Protein AF-0000000079727525 (afdb_homodimer)

pLDDT: mean 95.08, std 6.75, range [55.5, 98.94]

Foldseek 3Di:
DKKAWLAFAADAFFDDDPVLLVVLVVVLVVVDDPQCVVDPVSVVVSVVVDDCLSNHFQGGAFGKMWDAAPVGATEIEFFAQSLLVVLVVCCVVCLVVLCAEFEYEYFAQDRRRHVRVVNNVSQQHANYEYEYEYQDPPVVVSNQVCCDCVRHPQGPPSRRYHYHYDHDHAQDWDDRDPFKIKGWDWAQFVVTTIKMWIDGPRAIEIEEAQHDDDPVVVVCVVVVLQVLAPHQEYEAFAADDPVVCVVCPRNRTYHLLVQLVSCVSRLYAEYEYGNYYSVDTRVNLVVSQVVSVVSCCVVPVVRNYHYHYRGHGDMDDD/DKKAWLAFAADAFFDDDPVLLVVLVVVLVVVDDPQCVVDPVSVVVSVVVDDCLSNHFQGGAFGKMWDADPVGATEIEFFAQSLLVVLVVCCVVCLVVLCAEFEYEYFAQPRRRHVRVVNNVSQQHANYEYEYEYQDPPVVVSNQVCCDCVRHPAGPPSRRYHYHYDHDHAQDWDDRDPFKIKGWDWAFFVVTTIKMWIDGPRAIEIEEAQHDDDPVVVVCLVVVLQVQAPHQEYEAFAADDPVVCVVCPRNRTYHLLVQLVSCVSRVYAEYEYGNYYSVDRRVNLVVSQVVSVVSCCVVPVVRNYHYHYRGHGDMDDD

Secondary structure (DSSP, 8-state):
-EEEEEE-B-SS--PPPHHHHHHHHHHHHHH--GGGGSSHHHHHHHHHTS-HHHH--S---BSEEEEE-TT--EEEE--STHHHHHHHHHGGGTGGGT--EEEEEES---GGGTTTGGG-GGGGSTT-EEEEEESSTTHHHHHHGGG-TTT-SS-GGG--SEEEEEE--TT--EESSSS-EEEEEEE--TT-EEEEEEEETTEEEEEE-S----GGGGGGHHHHHHHHTT-SEEEEE--B-HHHHTT-TTSS--BHHHHHHHHHHTT-SEEEEESB-TT--HHHHHHHHHHHHHHHHHH-TT---EEEE--TT-EEE-/-EEEEEE-B-SS--PPPHHHHHHHHHHHHHH--GGGGSSHHHHHHHHHTS-HHHH--S---BSEEEEE-TT--EEEE--STHHHHHHHHHGGGTGGGT--EEEEEES---GGGTTTGGG-GGGGSTT-EEEEEESSTTHHHHHHGGG-TTT-SS-GGG--SEEEEEE--TT--EESSSS-EEEEEEE--TT-EEEEEEEETTEEEEEE-S----GGGGGGHHHHHHHHTT-SEEEEE--B-HHHHTT-TTSS--BHHHHHHHHHHTT-SEEEEESB-TT--HHHHHHHHHHHHHHHHHH-TT---EEEE--TT-EEE-

Radius of gyration: 25.06 Å; Cα contacts (8 Å, |Δi|>4): 1532; chains: 2; bounding box: 59×76×58 Å

Structure (mmCIF, N/CA/C/O backbone):
data_AF-0000000079727525-model_v1
#
loop_
_entity.id
_entity.type
_entity.pdbx_description
1 polymer 'MBL fold metallo-hydrolase'
#
loop_
_atom_site.group_PDB
_atom_site.id
_atom_site.type_symbol
_atom_site.label_atom_id
_atom_site.label_alt_id
_atom_site.label_comp_id
_atom_site.label_asym_id
_atom_site.label_entity_id
_atom_site.label_seq_id
_atom_site.pdbx_PDB_ins_code
_atom_site.Cartn_x
_atom_site.Cartn_y
_atom_site.Cartn_z
_atom_site.occupancy
_atom_site.B_iso_or_equiv
_atom_site.auth_seq_id
_atom_site.auth_comp_id
_atom_site.auth_asym_id
_atom_site.auth_atom_id
_atom_site.pdbx_PDB_model_num
ATOM 1 N N . MET A 1 1 ? 1.015 -19.078 -22.906 1 97.06 1 MET A N 1
ATOM 2 C CA . MET A 1 1 ? 0.544 -18.172 -21.859 1 97.06 1 MET A CA 1
ATOM 3 C C . MET A 1 1 ? 1.706 -17.406 -21.234 1 97.06 1 MET A C 1
ATOM 5 O O . MET A 1 1 ? 2.855 -17.844 -21.312 1 97.06 1 MET A O 1
ATOM 9 N N . ARG A 1 2 ? 1.476 -16.219 -20.797 1 98.44 2 ARG A N 1
ATOM 10 C CA . ARG A 1 2 ? 2.457 -15.469 -20.016 1 98.44 2 ARG A CA 1
ATOM 11 C C . ARG A 1 2 ? 1.835 -14.906 -18.734 1 98.44 2 ARG A C 1
ATOM 13 O O . ARG A 1 2 ? 0.635 -14.625 -18.703 1 98.44 2 ARG A O 1
ATOM 20 N N . ILE A 1 3 ? 2.639 -14.844 -17.734 1 98.88 3 ILE A N 1
ATOM 21 C CA . ILE A 1 3 ? 2.189 -14.305 -16.453 1 98.88 3 ILE A CA 1
ATOM 22 C C . ILE A 1 3 ? 3.014 -13.062 -16.109 1 98.88 3 ILE A C 1
ATOM 24 O O . ILE A 1 3 ? 4.227 -13.039 -16.328 1 98.88 3 ILE A O 1
ATOM 28 N N . LYS A 1 4 ? 2.357 -12.023 -15.664 1 98.88 4 LYS A N 1
ATOM 29 C CA . LYS A 1 4 ? 2.996 -10.797 -15.195 1 98.88 4 LYS A CA 1
ATOM 30 C C . LYS A 1 4 ? 2.531 -10.43 -13.789 1 98.88 4 LYS A C 1
ATOM 32 O O . LYS A 1 4 ? 1.347 -10.555 -13.477 1 98.88 4 LYS A O 1
ATOM 37 N N . PHE A 1 5 ? 3.465 -9.977 -12.977 1 98.94 5 PHE A N 1
ATOM 38 C CA . PHE A 1 5 ? 3.174 -9.711 -11.57 1 98.94 5 PHE A CA 1
ATOM 39 C C . PHE A 1 5 ? 3.025 -8.219 -11.32 1 98.94 5 PHE A C 1
ATOM 41 O O . PHE A 1 5 ? 3.924 -7.438 -11.641 1 98.94 5 PHE A O 1
ATOM 48 N N . TRP A 1 6 ? 1.909 -7.82 -10.688 1 98.88 6 TRP A N 1
ATOM 49 C CA . TRP A 1 6 ? 1.648 -6.41 -10.422 1 98.88 6 TRP A CA 1
ATOM 50 C C . TRP A 1 6 ? 1.671 -6.129 -8.922 1 98.88 6 TRP A C 1
ATOM 52 O O . TRP A 1 6 ? 1.785 -4.973 -8.5 1 98.88 6 TRP A O 1
ATOM 62 N N . GLY A 1 7 ? 1.513 -7.074 -8.109 1 98.81 7 GLY A N 1
ATOM 63 C CA . GLY A 1 7 ? 1.633 -7.055 -6.66 1 98.81 7 GLY A CA 1
ATOM 64 C C . GLY A 1 7 ? 2.133 -8.367 -6.09 1 98.81 7 GLY A C 1
ATOM 65 O O . GLY A 1 7 ? 1.627 -9.438 -6.438 1 98.81 7 GLY A O 1
ATOM 66 N N . VAL A 1 8 ? 3.107 -8.281 -5.172 1 98.81 8 VAL A N 1
ATOM 67 C CA . VAL A 1 8 ? 3.77 -9.523 -4.781 1 98.81 8 VAL A CA 1
ATOM 68 C C . VAL A 1 8 ? 3.842 -9.617 -3.26 1 98.81 8 VAL A C 1
ATOM 70 O O . VAL A 1 8 ? 4.383 -10.578 -2.713 1 98.81 8 VAL A O 1
ATOM 73 N N . ARG A 1 9 ? 3.309 -8.602 -2.555 1 98.56 9 ARG A N 1
ATOM 74 C CA . ARG A 1 9 ? 3.295 -8.609 -1.095 1 98.56 9 ARG A CA 1
ATOM 75 C C . ARG A 1 9 ? 2.041 -9.297 -0.563 1 98.56 9 ARG A C 1
ATOM 77 O O . ARG A 1 9 ? 0.999 -9.289 -1.222 1 98.56 9 ARG A O 1
ATOM 84 N N . GLY A 1 10 ? 2.225 -9.883 0.59 1 97.19 10 GLY A N 1
ATOM 85 C CA . GLY A 1 10 ? 1.084 -10.438 1.3 1 97.19 10 GLY A CA 1
ATOM 86 C C . GLY A 1 10 ? 0.595 -9.555 2.434 1 97.19 10 GLY A C 1
ATOM 87 O O . GLY A 1 10 ? 1.306 -8.648 2.869 1 97.19 10 GLY A O 1
ATOM 88 N N . SER A 1 11 ? -0.578 -9.719 2.803 1 95.62 11 SER A N 1
ATOM 89 C CA . SER A 1 11 ? -1.202 -9.195 4.016 1 95.62 11 SER A CA 1
ATOM 90 C C . SER A 1 11 ? -1.536 -7.719 3.867 1 95.62 11 SER A C 1
ATOM 92 O O . SER A 1 11 ? -2.709 -7.336 3.881 1 95.62 11 SER A O 1
ATOM 94 N N . ILE A 1 12 ? -0.547 -6.867 3.645 1 97.81 12 ILE A N 1
ATOM 95 C CA . ILE A 1 12 ? -0.744 -5.426 3.545 1 97.81 12 ILE A CA 1
ATOM 96 C C . ILE A 1 12 ? 0.323 -4.82 2.637 1 97.81 12 ILE A C 1
ATOM 98 O O . ILE A 1 12 ? 1.431 -5.352 2.529 1 97.81 12 ILE A O 1
ATOM 102 N N . SER A 1 13 ? -0.067 -3.764 1.919 1 98.25 13 SER A N 1
ATOM 103 C CA . SER A 1 13 ? 0.902 -3.043 1.1 1 98.25 13 SER A CA 1
ATOM 104 C C . SER A 1 13 ? 2.105 -2.602 1.926 1 98.25 13 SER A C 1
ATOM 106 O O . SER A 1 13 ? 1.954 -2.178 3.074 1 98.25 13 SER A O 1
ATOM 108 N N . SER A 1 14 ? 3.303 -2.703 1.316 1 97.5 14 SER A N 1
ATOM 109 C CA . SER A 1 14 ? 4.547 -2.443 2.031 1 97.5 14 SER A CA 1
ATOM 110 C C . SER A 1 14 ? 5.504 -1.605 1.188 1 97.5 14 SER A C 1
ATOM 112 O O . SER A 1 14 ? 6.52 -2.109 0.706 1 97.5 14 SER A O 1
ATOM 114 N N . PRO A 1 15 ? 5.211 -0.324 1.118 1 97.81 15 PRO A N 1
ATOM 115 C CA . PRO A 1 15 ? 6.062 0.549 0.308 1 97.81 15 PRO A CA 1
ATOM 116 C C . PRO A 1 15 ? 7.477 0.679 0.871 1 97.81 15 PRO A C 1
ATOM 118 O O . PRO A 1 15 ? 7.66 0.682 2.09 1 97.81 15 PRO A O 1
ATOM 121 N N . VAL A 1 16 ? 8.438 0.825 -0.032 1 96.81 16 VAL A N 1
ATOM 122 C CA . VAL A 1 16 ? 9.812 1.097 0.38 1 96.81 16 VAL A CA 1
ATOM 123 C C . VAL A 1 16 ? 9.898 2.492 0.993 1 96.81 16 VAL A C 1
ATOM 125 O O . VAL A 1 16 ? 9.297 3.441 0.481 1 96.81 16 VAL A O 1
ATOM 128 N N . LYS A 1 17 ? 10.641 2.633 2.066 1 96.25 17 LYS A N 1
ATOM 129 C CA . LYS A 1 17 ? 10.805 3.908 2.758 1 96.25 17 LYS A CA 1
ATOM 130 C C . LYS A 1 17 ? 11.828 4.793 2.051 1 96.25 17 LYS A C 1
ATOM 132 O O . LYS A 1 17 ? 12.805 4.297 1.492 1 96.25 17 LYS A O 1
ATOM 137 N N . GLY A 1 18 ? 11.57 6.102 2.207 1 96.56 18 GLY A N 1
ATOM 138 C CA . GLY A 1 18 ? 12.484 7.051 1.593 1 96.56 18 GLY A CA 1
ATOM 139 C C . GLY A 1 18 ? 13.914 6.91 2.084 1 96.56 18 GLY A C 1
ATOM 140 O O . GLY A 1 18 ? 14.852 6.984 1.295 1 96.56 18 GLY A O 1
ATOM 141 N N . ASP A 1 19 ? 14.102 6.621 3.314 1 95.19 19 ASP A N 1
ATOM 142 C CA . ASP A 1 19 ? 15.438 6.5 3.893 1 95.19 19 ASP A CA 1
ATOM 143 C C . ASP A 1 19 ? 16.172 5.277 3.34 1 95.19 19 ASP A C 1
ATOM 145 O O . ASP A 1 19 ? 17.391 5.289 3.201 1 95.19 19 ASP A O 1
ATOM 149 N N . LEU A 1 20 ? 15.43 4.258 3.027 1 95.5 20 LEU A N 1
ATOM 150 C CA . LEU A 1 20 ? 16.062 3.066 2.459 1 95.5 20 LEU A CA 1
ATOM 151 C C . LEU A 1 20 ? 16.5 3.316 1.02 1 95.5 20 LEU A C 1
ATOM 153 O O . LEU A 1 20 ? 17.531 2.824 0.589 1 95.5 20 LEU A O 1
ATOM 157 N N . ILE A 1 21 ? 15.68 4.047 0.276 1 96.75 21 ILE A N 1
ATOM 158 C CA . ILE A 1 21 ? 16.078 4.41 -1.082 1 96.75 21 ILE A CA 1
ATOM 159 C C . ILE A 1 21 ? 17.344 5.242 -1.047 1 96.75 21 ILE A C 1
ATOM 161 O O . ILE A 1 21 ? 18.281 4.988 -1.813 1 96.75 21 ILE A O 1
ATOM 165 N N . ARG A 1 22 ? 17.406 6.215 -0.138 1 96.75 22 ARG A N 1
ATOM 166 C CA . ARG A 1 22 ? 18.609 7.043 -0.002 1 96.75 22 ARG A CA 1
ATOM 167 C C . ARG A 1 22 ? 19.812 6.199 0.363 1 96.75 22 ARG A C 1
ATOM 169 O O . ARG A 1 22 ? 20.906 6.402 -0.176 1 96.75 22 ARG A O 1
ATOM 176 N N . ALA A 1 23 ? 19.609 5.285 1.25 1 96.31 23 ALA A N 1
ATOM 177 C CA . ALA A 1 23 ? 20.688 4.406 1.669 1 96.31 23 ALA A CA 1
ATOM 178 C C . ALA A 1 23 ? 21.219 3.582 0.497 1 96.31 23 ALA A C 1
ATOM 180 O O . ALA A 1 23 ? 22.422 3.367 0.369 1 96.31 23 ALA A O 1
ATOM 181 N N . LYS A 1 24 ? 20.328 3.09 -0.353 1 96.56 24 LYS A N 1
ATOM 182 C CA . LYS A 1 24 ? 20.719 2.365 -1.558 1 96.56 24 LYS A CA 1
ATOM 183 C C . LYS A 1 24 ? 21.609 3.225 -2.445 1 96.56 24 LYS A C 1
ATOM 185 O O . LYS A 1 24 ? 22.641 2.754 -2.941 1 96.56 24 LYS A O 1
ATOM 190 N N . ILE A 1 25 ? 21.234 4.449 -2.607 1 97.06 25 ILE A N 1
ATOM 191 C CA . ILE A 1 25 ? 21.938 5.359 -3.498 1 97.06 25 ILE A CA 1
ATOM 192 C C . ILE A 1 25 ? 23.312 5.676 -2.922 1 97.06 25 ILE A C 1
ATOM 194 O O . ILE A 1 25 ? 24.312 5.645 -3.641 1 97.06 25 ILE A O 1
ATOM 198 N N . LEU A 1 26 ? 23.359 5.906 -1.616 1 97 26 LEU A N 1
ATOM 199 C CA . LEU A 1 26 ? 24.641 6.176 -0.961 1 97 26 LEU A CA 1
ATOM 200 C C . LEU A 1 26 ? 25.594 4.996 -1.124 1 97 26 LEU A C 1
ATOM 202 O O . LEU A 1 26 ? 26.766 5.188 -1.429 1 97 26 LEU A O 1
ATOM 206 N N . LYS A 1 27 ? 25.047 3.838 -0.972 1 96.06 27 LYS A N 1
ATOM 207 C CA . LYS A 1 27 ? 25.859 2.631 -1.113 1 96.06 27 LYS A CA 1
ATOM 208 C C . LYS A 1 27 ? 26.375 2.486 -2.539 1 96.06 27 LYS A C 1
ATOM 210 O O . LYS A 1 27 ? 27.562 2.197 -2.746 1 96.06 27 LYS A O 1
ATOM 215 N N . ILE A 1 28 ? 25.578 2.717 -3.49 1 97.19 28 ILE A N 1
ATOM 216 C CA . ILE A 1 28 ? 25.938 2.559 -4.895 1 97.19 28 ILE A CA 1
ATOM 217 C C . ILE A 1 28 ? 27 3.588 -5.273 1 97.19 28 ILE A C 1
ATOM 219 O O . ILE A 1 28 ? 27.984 3.258 -5.941 1 97.19 28 ILE A O 1
ATOM 223 N N . LEU A 1 29 ? 26.797 4.812 -4.82 1 96.06 29 LEU A N 1
ATOM 224 C CA . LEU A 1 29 ? 27.75 5.867 -5.117 1 96.06 29 LEU A CA 1
ATOM 225 C C . LEU A 1 29 ? 29.109 5.574 -4.473 1 96.06 29 LEU A C 1
ATOM 227 O O . LEU A 1 29 ? 30.156 5.918 -5.023 1 96.06 29 LEU A O 1
ATOM 231 N N . SER A 1 30 ? 29.078 4.934 -3.355 1 95.31 30 SER A N 1
ATOM 232 C CA . SER A 1 30 ? 30.328 4.609 -2.658 1 95.31 30 SER A CA 1
ATOM 233 C C . SER A 1 30 ? 31.062 3.463 -3.346 1 95.31 30 SER A C 1
ATOM 235 O O . SER A 1 30 ? 32.281 3.336 -3.215 1 95.31 30 SER A O 1
ATOM 237 N N . LEU A 1 31 ? 30.297 2.633 -4.082 1 94.94 31 LEU A N 1
ATOM 238 C CA . LEU A 1 31 ? 30.875 1.467 -4.742 1 94.94 31 LEU A CA 1
ATOM 239 C C . LEU A 1 31 ? 31.359 1.819 -6.148 1 94.94 31 LEU A C 1
ATOM 241 O O . LEU A 1 31 ? 32.188 1.106 -6.727 1 94.94 31 LEU A O 1
ATOM 245 N N . ALA A 1 32 ? 30.891 2.92 -6.68 1 94.62 32 ALA A N 1
ATOM 246 C CA . ALA A 1 32 ? 31.141 3.266 -8.078 1 94.62 32 ALA A CA 1
ATOM 247 C C . ALA A 1 32 ? 32.562 3.799 -8.266 1 94.62 32 ALA A C 1
ATOM 249 O O . ALA A 1 32 ? 33.062 4.566 -7.441 1 94.62 32 ALA A O 1
ATOM 250 N N . SER A 1 33 ? 33.281 3.352 -9.328 1 92.56 33 SER A N 1
ATOM 251 C CA . SER A 1 33 ? 34.562 3.904 -9.773 1 92.56 33 SER A CA 1
ATOM 252 C C . SER A 1 33 ? 34.375 4.848 -10.961 1 92.56 33 SER A C 1
ATOM 254 O O . SER A 1 33 ? 33.312 4.824 -11.609 1 92.56 33 SER A O 1
ATOM 256 N N . PRO A 1 34 ? 35.344 5.66 -11.172 1 90.69 34 PRO A N 1
ATOM 257 C CA . PRO A 1 34 ? 35.219 6.555 -12.328 1 90.69 34 PRO A CA 1
ATOM 258 C C . PRO A 1 34 ? 34.969 5.801 -13.633 1 90.69 34 PRO A C 1
ATOM 260 O O . PRO A 1 34 ? 34.281 6.293 -14.508 1 90.69 34 PRO A O 1
ATOM 263 N N . SER A 1 35 ? 35.531 4.641 -13.758 1 92.81 35 SER A N 1
ATOM 264 C CA . SER A 1 35 ? 35.375 3.838 -14.969 1 92.81 35 SER A CA 1
ATOM 265 C C . SER A 1 35 ? 33.906 3.391 -15.117 1 92.81 35 SER A C 1
ATOM 267 O O . SER A 1 35 ? 33.406 3.242 -16.234 1 92.81 35 SER A O 1
ATOM 269 N N . ASP A 1 36 ? 33.188 3.213 -14.023 1 94.06 36 ASP A N 1
ATOM 270 C CA . ASP A 1 36 ? 31.781 2.783 -14.031 1 94.06 36 ASP A CA 1
ATOM 271 C C . ASP A 1 36 ? 30.875 3.9 -14.523 1 94.06 36 ASP A C 1
ATOM 273 O O . ASP A 1 36 ? 29.734 3.646 -14.922 1 94.06 36 ASP A O 1
ATOM 277 N N . LEU A 1 37 ? 31.375 5.121 -14.5 1 92.81 37 LEU A N 1
ATOM 278 C CA . LEU A 1 37 ? 30.547 6.285 -14.773 1 92.81 37 LEU A CA 1
ATOM 279 C C . LEU A 1 37 ? 30.891 6.891 -16.125 1 92.81 37 LEU A C 1
ATOM 281 O O . LEU A 1 37 ? 30.406 7.977 -16.469 1 92.81 37 LEU A O 1
ATOM 285 N N . GLN A 1 38 ? 31.703 6.242 -16.875 1 91.5 38 GLN A N 1
ATOM 286 C CA . GLN A 1 38 ? 32.312 6.809 -18.062 1 91.5 38 GLN A CA 1
ATOM 287 C C . GLN A 1 38 ? 31.297 6.961 -19.188 1 91.5 38 GLN A C 1
ATOM 289 O O . GLN A 1 38 ? 31.469 7.781 -20.094 1 91.5 38 GLN A O 1
ATOM 294 N N . SER A 1 39 ? 30.25 6.148 -19.281 1 93.88 39 SER A N 1
ATOM 295 C CA . SER A 1 39 ? 29.188 6.172 -20.297 1 93.88 39 SER A CA 1
ATOM 296 C C . SER A 1 39 ? 27.891 5.594 -19.75 1 93.88 39 SER A C 1
ATOM 298 O O . SER A 1 39 ? 27.891 4.906 -18.719 1 93.88 39 SER A O 1
ATOM 300 N N . PRO A 1 40 ? 26.812 5.914 -20.375 1 94.62 40 PRO A N 1
ATOM 301 C CA . PRO A 1 40 ? 25.547 5.312 -19.953 1 94.62 40 PRO A CA 1
ATOM 302 C C . PRO A 1 40 ? 25.609 3.785 -19.906 1 94.62 40 PRO A C 1
ATOM 304 O O . PRO A 1 40 ? 25.047 3.164 -19 1 94.62 40 PRO A O 1
ATOM 307 N N . GLU A 1 41 ? 26.25 3.268 -20.844 1 96.44 41 GLU A N 1
ATOM 308 C CA . GLU A 1 41 ? 26.375 1.814 -20.891 1 96.44 41 GLU A CA 1
ATOM 309 C C . GLU A 1 41 ? 27.203 1.294 -19.719 1 96.44 41 GLU A C 1
ATOM 311 O O . GLU A 1 41 ? 26.859 0.263 -19.125 1 96.44 41 GLU A O 1
ATOM 316 N N . ALA A 1 42 ? 28.25 1.945 -19.438 1 95.75 42 ALA A N 1
ATOM 317 C CA . ALA A 1 42 ? 29.094 1.562 -18.312 1 95.75 42 ALA A CA 1
ATOM 318 C C . ALA A 1 42 ? 28.312 1.626 -17 1 95.75 42 ALA A C 1
ATOM 320 O O . ALA A 1 42 ? 28.484 0.771 -16.125 1 95.75 42 ALA A O 1
ATOM 321 N N . ILE A 1 43 ? 27.531 2.627 -16.891 1 96.38 43 ILE A N 1
ATOM 322 C CA . ILE A 1 43 ? 26.719 2.799 -15.695 1 96.38 43 ILE A CA 1
ATOM 323 C C . ILE A 1 43 ? 25.734 1.638 -15.562 1 96.38 43 ILE A C 1
ATOM 325 O O . ILE A 1 43 ? 25.594 1.053 -14.492 1 96.38 43 ILE A O 1
ATOM 329 N N . GLU A 1 44 ? 25.062 1.35 -16.578 1 96.62 44 GLU A N 1
ATOM 330 C CA . GLU A 1 44 ? 24.094 0.249 -16.578 1 96.62 44 GLU A CA 1
ATOM 331 C C . GLU A 1 44 ? 24.781 -1.076 -16.25 1 96.62 44 GLU A C 1
ATOM 333 O O . GLU A 1 44 ? 24.234 -1.879 -15.484 1 96.62 44 GLU A O 1
ATOM 338 N N . ASP A 1 45 ? 25.969 -1.267 -16.859 1 96.56 45 ASP A N 1
ATOM 339 C CA . ASP A 1 45 ? 26.719 -2.484 -16.594 1 96.56 45 ASP A CA 1
ATOM 340 C C . ASP A 1 45 ? 27.109 -2.584 -15.117 1 96.56 45 ASP A C 1
ATOM 342 O O . ASP A 1 45 ? 27.031 -3.66 -14.523 1 96.56 45 ASP A O 1
ATOM 346 N N . PHE A 1 46 ? 27.562 -1.502 -14.594 1 96.25 46 PHE A N 1
ATOM 347 C CA . PHE A 1 46 ? 27.922 -1.439 -13.18 1 96.25 46 PHE A CA 1
ATOM 348 C C . PHE A 1 46 ? 26.719 -1.773 -12.297 1 96.25 46 PHE 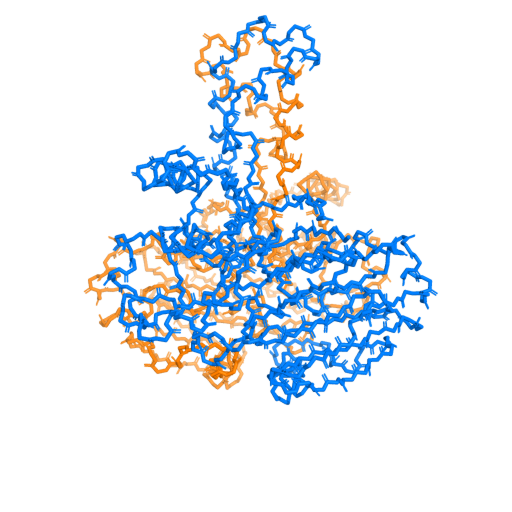A C 1
ATOM 350 O O . PHE A 1 46 ? 26.812 -2.635 -11.422 1 96.25 46 PHE A O 1
ATOM 357 N N . LEU A 1 47 ? 25.5 -1.205 -12.547 1 96.06 47 LEU A N 1
ATOM 358 C CA . LEU A 1 47 ? 24.297 -1.444 -11.742 1 96.06 47 LEU A CA 1
ATOM 359 C C . LEU A 1 47 ? 23.844 -2.896 -11.859 1 96.06 47 LEU A C 1
ATOM 361 O O . LEU A 1 47 ? 23.438 -3.506 -10.867 1 96.06 47 LEU A O 1
ATOM 365 N N . ASP A 1 48 ? 23.953 -3.408 -13.055 1 94.88 48 ASP A N 1
ATOM 366 C CA . ASP A 1 48 ? 23.5 -4.77 -13.312 1 94.88 48 ASP A CA 1
ATOM 367 C C . ASP A 1 48 ? 24.391 -5.793 -12.617 1 94.88 48 ASP A C 1
ATOM 369 O O . ASP A 1 48 ? 24.016 -6.957 -12.477 1 94.88 48 ASP A O 1
ATOM 373 N N . SER A 1 49 ? 25.609 -5.379 -12.289 1 95.25 49 SER A N 1
ATOM 374 C CA . SER A 1 49 ? 26.531 -6.277 -11.594 1 95.25 49 SER A CA 1
ATOM 375 C C . SER A 1 49 ? 26.172 -6.402 -10.117 1 95.25 49 SER A C 1
ATOM 377 O O . SER A 1 49 ? 26.641 -7.305 -9.43 1 95.25 49 SER A O 1
ATOM 379 N N . LEU A 1 50 ? 25.312 -5.547 -9.633 1 94.94 50 LEU A N 1
ATOM 380 C CA . LEU A 1 50 ? 24.891 -5.555 -8.234 1 94.94 50 LEU A CA 1
ATOM 381 C C . LEU A 1 50 ? 23.594 -6.336 -8.055 1 94.94 50 LEU A C 1
ATOM 383 O O . LEU A 1 50 ? 22.875 -6.578 -9.031 1 94.94 50 LEU A O 1
ATOM 387 N N . ALA A 1 51 ? 23.297 -6.73 -6.77 1 93.56 51 ALA A N 1
ATOM 388 C CA . ALA A 1 51 ? 22.031 -7.406 -6.438 1 93.56 51 ALA A CA 1
ATOM 389 C C . ALA A 1 51 ? 20.844 -6.477 -6.625 1 93.56 51 ALA A C 1
ATOM 391 O O . ALA A 1 51 ? 20.969 -5.258 -6.473 1 93.56 51 ALA A O 1
ATOM 392 N N . LEU A 1 52 ? 19.688 -7.066 -6.965 1 92.12 52 LEU A N 1
ATOM 393 C CA . LEU A 1 52 ? 18.453 -6.324 -7.199 1 92.12 52 LEU A CA 1
ATOM 394 C C . LEU A 1 52 ? 18.141 -5.406 -6.023 1 92.12 52 LEU A C 1
ATOM 396 O O . LEU A 1 52 ? 17.688 -4.277 -6.215 1 92.12 52 LEU A O 1
ATOM 400 N N . SER A 1 53 ? 18.406 -5.887 -4.777 1 94 53 SER A N 1
ATOM 401 C CA . SER A 1 53 ? 18.062 -5.148 -3.562 1 94 53 SER A CA 1
ATOM 402 C C . SER A 1 53 ? 18.812 -3.822 -3.5 1 94 53 SER A C 1
ATOM 404 O O . SER A 1 53 ? 18.438 -2.928 -2.738 1 94 53 SER A O 1
ATOM 406 N N . ASN A 1 54 ? 19.859 -3.682 -4.32 1 94.12 54 ASN A N 1
ATOM 407 C CA . ASN A 1 54 ? 20.641 -2.447 -4.305 1 94.12 54 ASN A CA 1
ATOM 408 C C . ASN A 1 54 ? 20.031 -1.391 -5.227 1 94.12 54 ASN A C 1
ATOM 410 O O . ASN A 1 54 ? 20.031 -0.204 -4.895 1 94.12 54 ASN A O 1
ATOM 414 N N . TRP A 1 55 ? 19.5 -1.871 -6.355 1 95.06 55 TRP A N 1
ATOM 415 C CA . TRP A 1 55 ? 19.203 -0.845 -7.348 1 95.06 55 TRP A CA 1
ATOM 416 C C . TRP A 1 55 ? 17.703 -0.84 -7.68 1 95.06 55 TRP A C 1
ATOM 418 O O . TRP A 1 55 ? 17.266 -0.125 -8.586 1 95.06 55 TRP A O 1
ATOM 428 N N . SER A 1 56 ? 16.922 -1.666 -7.02 1 96.62 56 SER A N 1
ATOM 429 C CA . SER A 1 56 ? 15.484 -1.771 -7.258 1 96.62 56 SER A CA 1
ATOM 430 C C . SER A 1 56 ? 14.742 -2.205 -5.996 1 96.62 56 SER A C 1
ATOM 432 O O . SER A 1 56 ? 15.242 -2.02 -4.883 1 96.62 56 SER A O 1
ATOM 434 N N . THR A 1 57 ? 13.547 -2.518 -6.066 1 97.81 57 THR A N 1
ATOM 435 C CA . THR A 1 57 ? 12.734 -3.141 -5.027 1 97.81 57 THR A CA 1
ATOM 436 C C . THR A 1 57 ? 11.898 -4.281 -5.605 1 97.81 57 THR A C 1
ATOM 438 O O . THR A 1 57 ? 11.562 -4.27 -6.789 1 97.81 57 THR A O 1
ATOM 441 N N . TYR A 1 58 ? 11.633 -5.281 -4.785 1 98.19 58 TYR A N 1
ATOM 442 C CA . TYR A 1 58 ? 10.797 -6.395 -5.223 1 98.19 58 TYR A CA 1
ATOM 443 C C . TYR A 1 58 ? 9.352 -5.957 -5.395 1 98.19 58 TYR A C 1
ATOM 445 O O . TYR A 1 58 ? 8.586 -6.582 -6.137 1 98.19 58 TYR A O 1
ATOM 453 N N . GLY A 1 59 ? 8.977 -4.902 -4.711 1 97.94 59 GLY A N 1
ATOM 454 C CA . GLY A 1 59 ? 7.621 -4.387 -4.84 1 97.94 59 GLY A CA 1
ATOM 455 C C . GLY A 1 59 ? 6.918 -4.227 -3.506 1 97.94 59 GLY A C 1
ATOM 456 O O . GLY A 1 59 ? 7.277 -4.879 -2.525 1 97.94 59 GLY A O 1
ATOM 457 N N . GLY A 1 60 ? 5.926 -3.34 -3.486 1 98.31 60 GLY A N 1
ATOM 458 C CA . GLY A 1 60 ? 5.203 -3.055 -2.256 1 98.31 60 GLY A CA 1
ATOM 459 C C . GLY A 1 60 ? 3.711 -3.303 -2.367 1 98.31 60 GLY A C 1
ATOM 460 O O . GLY A 1 60 ? 2.994 -3.266 -1.366 1 98.31 60 GLY A O 1
ATOM 461 N N . ASN A 1 61 ? 3.205 -3.584 -3.543 1 98.81 61 ASN A N 1
ATOM 462 C CA . ASN A 1 61 ? 1.776 -3.811 -3.734 1 98.81 61 ASN A CA 1
ATOM 463 C C . ASN A 1 61 ? 1.386 -5.242 -3.383 1 98.81 61 ASN A C 1
ATOM 465 O O . ASN A 1 61 ? 2.205 -6.156 -3.482 1 98.81 61 ASN A O 1
ATOM 469 N N . THR A 1 62 ? 0.112 -5.383 -2.992 1 98.75 62 THR A N 1
ATOM 470 C CA . THR A 1 62 ? -0.387 -6.715 -2.662 1 98.75 62 THR A CA 1
ATOM 471 C C . THR A 1 62 ? -0.922 -7.414 -3.908 1 98.75 62 THR A C 1
ATOM 473 O O . THR A 1 62 ? -0.948 -6.832 -4.992 1 98.75 62 THR A O 1
ATOM 476 N N . THR A 1 63 ? -1.394 -8.555 -3.803 1 98.75 63 THR A N 1
ATOM 477 C CA . THR A 1 63 ? -1.524 -9.617 -4.793 1 98.75 63 THR A CA 1
ATOM 478 C C . THR A 1 63 ? -2.391 -9.164 -5.965 1 98.75 63 THR A C 1
ATOM 480 O O . THR A 1 63 ? -3.553 -8.797 -5.777 1 98.75 63 THR A O 1
ATOM 483 N N . CYS A 1 64 ? -1.824 -9.219 -7.148 1 98.88 64 CYS A N 1
ATOM 484 C CA . CYS A 1 64 ? -2.479 -9.102 -8.445 1 98.88 64 CYS A CA 1
ATOM 485 C C . CYS A 1 64 ? -1.578 -9.625 -9.562 1 98.88 64 CYS A C 1
ATOM 487 O O . CYS A 1 64 ? -0.428 -9.195 -9.688 1 98.88 64 CYS A O 1
ATOM 489 N N . VAL A 1 65 ? -2.068 -10.547 -10.359 1 98.75 65 VAL A N 1
ATOM 490 C CA . VAL A 1 65 ? -1.27 -11.023 -11.484 1 98.75 65 VAL A CA 1
ATOM 491 C C . VAL A 1 65 ? -2.119 -11.023 -12.75 1 98.75 65 VAL A C 1
ATOM 493 O O . VAL A 1 65 ? -3.344 -11.156 -12.688 1 98.75 65 VAL A O 1
ATOM 496 N N . GLU A 1 66 ? -1.454 -10.789 -13.812 1 98.88 66 GLU A N 1
ATOM 497 C CA . GLU A 1 66 ? -1.983 -10.828 -15.172 1 98.88 66 GLU A CA 1
ATOM 498 C C . GLU A 1 66 ? -1.522 -12.086 -15.906 1 98.88 66 GLU A C 1
ATOM 500 O O . GLU A 1 66 ? -0.337 -12.422 -15.891 1 98.88 66 GLU A O 1
ATOM 505 N N . ILE A 1 67 ? -2.451 -12.82 -16.484 1 98.94 67 ILE A N 1
ATOM 506 C CA . ILE A 1 67 ? -2.129 -13.898 -17.406 1 98.94 67 ILE A CA 1
ATOM 507 C C . ILE A 1 67 ? -2.672 -13.555 -18.797 1 98.94 67 ILE A C 1
ATOM 509 O O . ILE A 1 67 ? -3.809 -13.094 -18.922 1 98.94 67 ILE A O 1
ATOM 513 N N . ARG A 1 68 ? -1.893 -13.656 -19.797 1 98.81 68 ARG A N 1
ATOM 514 C CA . ARG A 1 68 ? -2.32 -13.547 -21.188 1 98.81 68 ARG A CA 1
ATOM 515 C C . ARG A 1 68 ? -2.213 -14.891 -21.891 1 98.81 68 ARG A C 1
ATOM 517 O O . ARG A 1 68 ? -1.181 -15.562 -21.812 1 98.81 68 ARG A O 1
ATOM 524 N N . ASP A 1 69 ? -3.303 -15.273 -22.516 1 98.75 69 ASP A N 1
ATOM 525 C CA . ASP A 1 69 ? -3.248 -16.531 -23.266 1 98.75 69 ASP A CA 1
ATOM 526 C C . ASP A 1 69 ? -2.586 -16.312 -24.625 1 98.75 69 ASP A C 1
ATOM 528 O O . ASP A 1 69 ? -2.012 -15.258 -24.891 1 98.75 69 ASP A O 1
ATOM 532 N N . LYS A 1 70 ? -2.566 -17.359 -25.469 1 98.06 70 LYS A N 1
ATOM 533 C CA . LYS A 1 70 ? -1.854 -17.312 -26.75 1 98.06 70 LYS A CA 1
ATOM 534 C C . LYS A 1 70 ? -2.469 -16.266 -27.688 1 98.06 70 LYS A C 1
ATOM 536 O O . LYS A 1 70 ? -1.819 -15.82 -28.625 1 98.06 70 LYS A O 1
ATOM 541 N N . GLU A 1 71 ? -3.721 -15.867 -27.5 1 97.81 71 GLU A N 1
ATOM 542 C CA . GLU A 1 71 ? -4.383 -14.844 -28.312 1 97.81 71 GLU A CA 1
ATOM 543 C C . GLU A 1 71 ? -4.371 -13.492 -27.6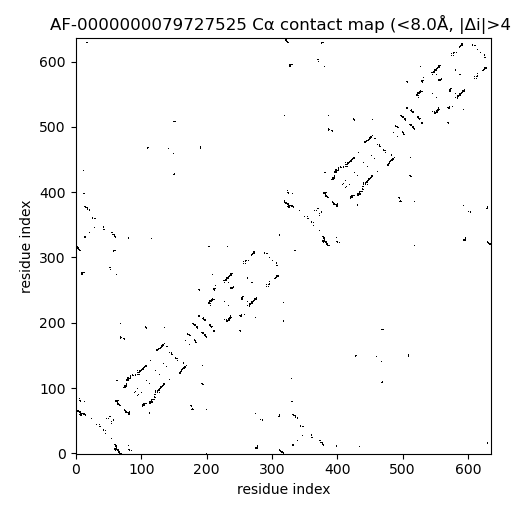09 1 97.81 71 GLU A C 1
ATOM 545 O O . GLU A 1 71 ? -5.129 -12.586 -27.969 1 97.81 71 GLU A O 1
ATOM 550 N N . ASP A 1 72 ? -3.652 -13.383 -26.531 1 97.88 72 ASP A N 1
ATOM 551 C CA . ASP A 1 72 ? -3.43 -12.164 -25.75 1 97.88 72 ASP A CA 1
ATOM 552 C C . ASP A 1 72 ? -4.684 -11.773 -24.969 1 97.88 72 ASP A C 1
ATOM 554 O O . ASP A 1 72 ? -4.859 -10.609 -24.609 1 97.88 72 ASP A O 1
ATOM 558 N N . ARG A 1 73 ? -5.582 -12.781 -24.812 1 97.94 73 ARG A N 1
ATOM 559 C CA . ARG A 1 73 ? -6.734 -12.539 -23.953 1 97.94 73 ARG A CA 1
ATOM 560 C C . ARG A 1 73 ? -6.324 -12.461 -22.484 1 97.94 73 ARG A C 1
ATOM 562 O O . ARG A 1 73 ? -5.453 -13.211 -22.047 1 97.94 73 ARG A O 1
ATOM 569 N N . LEU A 1 74 ? -6.98 -11.586 -21.703 1 98.81 74 LEU A N 1
ATOM 570 C CA . LEU A 1 74 ? -6.555 -11.227 -20.359 1 98.81 74 LEU A CA 1
ATOM 571 C C . LEU A 1 74 ? -7.285 -12.07 -19.312 1 98.81 74 LEU A C 1
ATOM 573 O O . LEU A 1 74 ? -8.508 -12.18 -19.344 1 98.81 74 LEU A O 1
ATOM 577 N N . ILE A 1 75 ? -6.543 -12.695 -18.469 1 98.94 75 ILE A N 1
ATOM 578 C CA . ILE A 1 75 ? -6.996 -13.289 -17.219 1 98.94 75 ILE A CA 1
ATOM 579 C C . ILE A 1 75 ? -6.363 -12.555 -16.031 1 98.94 75 ILE A C 1
ATOM 581 O O . ILE A 1 75 ? -5.152 -12.344 -16 1 98.94 75 ILE A O 1
ATOM 585 N N . ILE A 1 76 ? -7.164 -12.109 -15.117 1 98.94 76 ILE A N 1
ATOM 586 C CA . ILE A 1 76 ? -6.688 -11.438 -13.914 1 98.94 76 ILE A CA 1
ATOM 587 C C . ILE A 1 76 ? -6.871 -12.359 -12.703 1 98.94 76 ILE A C 1
ATOM 589 O O . ILE A 1 76 ? -7.902 -13.016 -12.57 1 98.94 76 ILE A O 1
ATOM 593 N N . ILE A 1 77 ? -5.855 -12.477 -11.891 1 98.94 77 ILE A N 1
ATOM 594 C CA . ILE A 1 77 ? -6.004 -13.203 -10.633 1 98.94 77 ILE A CA 1
ATOM 595 C C . ILE A 1 77 ? -5.965 -12.227 -9.469 1 98.94 77 ILE A C 1
ATOM 597 O O . ILE A 1 77 ? -4.988 -11.492 -9.297 1 98.94 77 ILE A O 1
ATOM 601 N N . ASP A 1 78 ? -6.977 -12.234 -8.672 1 98.81 78 ASP A N 1
ATOM 602 C CA . ASP A 1 78 ? -7.16 -11.414 -7.477 1 98.81 78 ASP A CA 1
ATOM 603 C C . ASP A 1 78 ? -7.023 -9.93 -7.805 1 98.81 78 ASP A C 1
ATOM 605 O O . ASP A 1 78 ? -7.055 -9.539 -8.977 1 98.81 78 ASP A O 1
ATOM 609 N N . GLY A 1 79 ? -7.188 -9.086 -6.789 1 98.69 79 GLY A N 1
ATOM 610 C CA . GLY A 1 79 ? -7.238 -7.652 -7 1 98.69 79 GLY A CA 1
ATOM 611 C C . GLY A 1 79 ? -6.773 -6.855 -5.797 1 98.69 79 GLY A C 1
ATOM 612 O O . GLY A 1 79 ? -7.473 -5.945 -5.34 1 98.69 79 GLY A O 1
ATOM 613 N N . GLY A 1 80 ? -5.586 -7.273 -5.25 1 98.69 80 GLY A N 1
ATOM 614 C CA . GLY A 1 80 ? -4.984 -6.414 -4.242 1 98.69 80 GLY A CA 1
ATOM 615 C C . GLY A 1 80 ? -4.555 -5.066 -4.789 1 98.69 80 GLY A C 1
ATOM 616 O O . GLY A 1 80 ? -5.039 -4.633 -5.836 1 98.69 80 GLY A O 1
ATOM 617 N N . THR A 1 81 ? -3.645 -4.344 -4.125 1 98.75 81 THR A N 1
ATOM 618 C CA . THR A 1 81 ? -3.299 -2.973 -4.48 1 98.75 81 THR A CA 1
ATOM 619 C C . THR A 1 81 ? -2.531 -2.932 -5.797 1 98.75 81 THR A C 1
ATOM 621 O O . THR A 1 81 ? -2.496 -1.897 -6.469 1 98.75 81 THR A O 1
ATOM 624 N N . GLY A 1 82 ? -1.938 -4.051 -6.25 1 98.75 82 GLY A N 1
ATOM 625 C CA . GLY A 1 82 ? -1.267 -4.109 -7.539 1 98.75 82 GLY A CA 1
ATOM 626 C C . GLY A 1 82 ? -2.213 -3.939 -8.711 1 98.75 82 GLY A C 1
ATOM 627 O O . GLY A 1 82 ? -1.779 -3.627 -9.82 1 98.75 82 GLY A O 1
ATOM 628 N N . LEU A 1 83 ? -3.52 -4.141 -8.484 1 98.81 83 LEU A N 1
ATOM 629 C CA . LEU A 1 83 ? -4.527 -4.09 -9.539 1 98.81 83 LEU A CA 1
ATOM 630 C C . LEU A 1 83 ? -4.605 -2.691 -10.141 1 98.81 83 LEU A C 1
ATOM 632 O O . LEU A 1 83 ? -4.867 -2.541 -11.336 1 98.81 83 LEU A O 1
ATOM 636 N N . ARG A 1 84 ? -4.391 -1.679 -9.32 1 98.25 84 ARG A N 1
ATOM 637 C CA . ARG A 1 84 ? -4.426 -0.311 -9.828 1 98.25 84 ARG A CA 1
ATOM 638 C C . ARG A 1 84 ? -3.432 -0.124 -10.969 1 98.25 84 ARG A C 1
ATOM 640 O O . ARG A 1 84 ? -3.766 0.459 -12.008 1 98.25 84 ARG A O 1
ATOM 647 N N . GLU A 1 85 ? -2.232 -0.68 -10.789 1 97.94 85 GLU A N 1
ATOM 648 C CA . GLU A 1 85 ? -1.188 -0.539 -11.797 1 97.94 85 GLU A CA 1
ATOM 649 C C . GLU A 1 85 ? -1.517 -1.347 -13.055 1 97.94 85 GLU A C 1
ATOM 651 O O . GLU A 1 85 ? -1.241 -0.908 -14.172 1 97.94 85 GLU A O 1
ATOM 656 N N . LEU A 1 86 ? -2.07 -2.529 -12.859 1 98.69 86 LEU A N 1
ATOM 657 C CA . LEU A 1 86 ? -2.561 -3.273 -14.016 1 98.69 86 LEU A CA 1
ATOM 658 C C . LEU A 1 86 ? -3.584 -2.455 -14.789 1 98.69 86 LEU A C 1
ATOM 660 O O . LEU A 1 86 ? -3.482 -2.326 -16.016 1 98.69 86 LEU A O 1
ATOM 664 N N . GLY A 1 87 ? -4.582 -1.939 -14.055 1 98.62 87 GLY A N 1
ATOM 665 C CA . GLY A 1 87 ? -5.609 -1.13 -14.695 1 98.62 87 GLY A CA 1
ATOM 666 C C . GLY A 1 87 ? -5.043 -0.005 -15.539 1 98.62 87 GLY A C 1
ATOM 667 O O . GLY A 1 87 ? -5.457 0.19 -16.688 1 98.62 87 GLY A O 1
ATOM 668 N N . ASN A 1 88 ? -4.098 0.727 -14.984 1 97.31 88 ASN A N 1
ATOM 669 C CA . ASN A 1 88 ? -3.455 1.823 -15.703 1 97.31 88 ASN A CA 1
ATOM 670 C C . ASN A 1 88 ? -2.752 1.332 -16.969 1 97.31 88 ASN A C 1
ATOM 672 O O . ASN A 1 88 ? -2.777 2.006 -18 1 97.31 88 ASN A O 1
ATOM 676 N N . SER A 1 89 ? -2.17 0.2 -16.844 1 97.62 89 SER A N 1
ATOM 677 C CA . SER A 1 89 ? -1.359 -0.331 -17.938 1 97.62 89 SER A CA 1
ATOM 678 C C . SER A 1 89 ? -2.227 -0.738 -19.125 1 97.62 89 SER A C 1
ATOM 680 O O . SER A 1 89 ? -1.803 -0.629 -20.281 1 97.62 89 SER A O 1
ATOM 682 N N . ILE A 1 90 ? -3.451 -1.137 -18.891 1 98.25 90 ILE A N 1
ATOM 683 C CA . ILE A 1 90 ? -4.215 -1.768 -19.953 1 98.25 90 ILE A CA 1
ATOM 684 C C . ILE A 1 90 ? -5.211 -0.769 -20.547 1 98.25 90 ILE A C 1
ATOM 686 O O . ILE A 1 90 ? -5.938 -1.084 -21.484 1 98.25 90 ILE A O 1
ATOM 690 N N . LEU A 1 91 ? -5.262 0.439 -19.984 1 97.31 91 LEU A N 1
ATOM 691 C CA . LEU A 1 91 ? -6.23 1.435 -20.422 1 97.31 91 LEU A CA 1
ATOM 692 C C . LEU A 1 91 ? -6.137 1.644 -21.938 1 97.31 91 LEU A C 1
ATOM 694 O O . LEU A 1 91 ? -7.156 1.722 -22.625 1 97.31 91 LEU A O 1
ATOM 698 N N . HIS A 1 92 ? -4.934 1.627 -22.469 1 96.19 92 HIS A N 1
ATOM 699 C CA . HIS A 1 92 ? -4.715 1.965 -23.875 1 96.19 92 HIS A CA 1
ATOM 700 C C . HIS A 1 92 ? -4.945 0.755 -24.781 1 96.19 92 HIS A C 1
ATOM 702 O O . HIS A 1 92 ? -4.918 0.876 -26 1 96.19 92 HIS A O 1
ATOM 708 N N . GLU A 1 93 ? -5.207 -0.403 -24.156 1 97.38 93 GLU A N 1
ATOM 709 C CA . GLU A 1 93 ? -5.484 -1.618 -24.922 1 97.38 93 GLU A CA 1
ATOM 710 C C . GLU A 1 93 ? -6.961 -1.72 -25.281 1 97.38 93 GLU A C 1
ATOM 712 O O . GLU A 1 93 ? -7.488 -2.82 -25.469 1 97.38 93 GLU A O 1
ATOM 717 N N . GLY A 1 94 ? -7.676 -0.528 -25.328 1 96.88 94 GLY A N 1
ATOM 718 C CA . GLY A 1 94 ? -9.086 -0.531 -25.703 1 96.88 94 GLY A CA 1
ATOM 719 C C . GLY A 1 94 ? -10.008 -0.354 -24.5 1 96.88 94 GLY A C 1
ATOM 720 O O . GLY A 1 94 ? -11.188 -0.03 -24.672 1 96.88 94 GLY A O 1
ATOM 721 N N . TYR A 1 95 ? -9.492 -0.483 -23.328 1 97.62 95 TYR A N 1
ATOM 722 C CA . TYR A 1 95 ? -10.328 -0.448 -22.125 1 97.62 95 TYR A CA 1
ATOM 723 C C . TYR A 1 95 ? -10.859 0.959 -21.875 1 97.62 95 TYR A C 1
ATOM 725 O O . TYR A 1 95 ? -11.945 1.129 -21.312 1 97.62 95 TYR A O 1
ATOM 733 N N . LEU A 1 96 ? -10.133 1.962 -22.312 1 96.5 96 LEU A N 1
ATOM 734 C CA . LEU A 1 96 ? -10.609 3.338 -22.172 1 96.5 96 LEU A CA 1
ATOM 735 C C . LEU A 1 96 ? -11.836 3.574 -23.047 1 96.5 96 LEU A C 1
ATOM 737 O O . LEU A 1 96 ? -12.695 4.395 -22.703 1 96.5 96 LEU A O 1
ATOM 741 N N . GLN A 1 97 ? -11.953 2.82 -24.125 1 97.62 97 GLN A N 1
ATOM 742 C CA . GLN A 1 97 ? -13.023 2.988 -25.094 1 97.62 97 GLN A CA 1
ATOM 743 C C . GLN A 1 97 ? -14.164 2.004 -24.828 1 97.62 97 GLN A C 1
ATOM 745 O O . GLN A 1 97 ? -15.109 1.919 -25.609 1 97.62 97 GLN A O 1
ATOM 750 N N . GLY A 1 98 ? -14.062 1.237 -23.812 1 98.12 98 GLY A N 1
ATOM 751 C CA . GLY A 1 98 ? -15.125 0.301 -23.469 1 98.12 98 GLY A CA 1
ATOM 752 C C . GLY A 1 98 ? -15.125 -0.942 -24.344 1 98.12 98 GLY A C 1
ATOM 753 O O . GLY A 1 98 ? -16.172 -1.519 -24.609 1 98.12 98 GLY A O 1
ATOM 754 N N . LYS A 1 99 ? -13.977 -1.274 -24.797 1 98.31 99 LYS A N 1
ATOM 755 C CA . LYS A 1 99 ? -13.875 -2.428 -25.688 1 98.31 99 LYS A CA 1
ATOM 756 C C . LYS A 1 99 ? -13.102 -3.564 -25.031 1 98.31 99 LYS A C 1
ATOM 758 O O . LYS A 1 99 ? -12.719 -4.531 -25.688 1 98.31 99 LYS A O 1
ATOM 763 N N . GLY A 1 100 ? -12.82 -3.412 -23.766 1 98.12 100 GLY A N 1
ATOM 764 C CA . GLY A 1 100 ? -12.023 -4.387 -23.047 1 98.12 100 GLY A CA 1
ATOM 765 C C . GLY A 1 100 ? -12.852 -5.516 -22.469 1 98.12 100 GLY A C 1
ATOM 766 O O . GLY A 1 100 ? -14.047 -5.352 -22.219 1 98.12 100 GLY A O 1
ATOM 767 N N . SER A 1 101 ? -12.203 -6.695 -22.312 1 98.38 101 SER A N 1
ATOM 768 C CA . SER A 1 101 ? -12.805 -7.844 -21.656 1 98.38 101 SER A CA 1
ATOM 769 C C . SER A 1 101 ? -11.75 -8.688 -20.938 1 98.38 101 SER A C 1
ATOM 771 O O . SER A 1 101 ? -10.602 -8.766 -21.391 1 98.38 101 SER A O 1
ATOM 773 N N . ALA A 1 102 ? -12.133 -9.25 -19.875 1 98.75 102 ALA A N 1
ATOM 774 C CA . ALA A 1 102 ? -11.219 -10.133 -19.156 1 98.75 102 ALA A CA 1
ATOM 775 C C . ALA A 1 102 ? -11.992 -11.133 -18.297 1 98.75 102 ALA A C 1
ATOM 777 O O . ALA A 1 102 ? -13.141 -10.883 -17.922 1 98.75 102 ALA A O 1
ATOM 778 N N . VAL A 1 103 ? -11.414 -12.297 -18.125 1 98.88 103 VAL A N 1
ATOM 779 C CA . VAL A 1 103 ? -11.828 -13.211 -17.062 1 98.88 103 VAL A CA 1
ATOM 780 C C . VAL A 1 103 ? -11.062 -12.898 -15.789 1 98.88 103 VAL A C 1
ATOM 782 O O . VAL A 1 103 ? -9.836 -12.789 -15.797 1 98.88 103 VAL A O 1
ATOM 785 N N . TRP A 1 104 ? -11.742 -12.734 -14.727 1 98.88 104 TRP A N 1
ATOM 786 C CA . TRP A 1 104 ? -11.195 -12.281 -13.453 1 98.88 104 TRP A CA 1
ATOM 787 C C . TRP A 1 104 ? -11.398 -13.336 -12.367 1 98.88 104 TRP A C 1
ATOM 789 O O . TRP A 1 104 ? -12.516 -13.508 -11.867 1 98.88 104 TRP A O 1
ATOM 799 N N . ILE A 1 105 ? -10.352 -14 -12.016 1 98.94 105 ILE A N 1
ATOM 800 C CA . ILE A 1 105 ? -10.43 -15.164 -11.133 1 98.94 105 ILE A CA 1
ATOM 801 C C . ILE A 1 105 ? -9.992 -14.773 -9.727 1 98.94 105 ILE A C 1
ATOM 803 O O . ILE A 1 105 ? -8.961 -14.117 -9.547 1 98.94 105 ILE A O 1
ATOM 807 N N . PHE A 1 106 ? -10.742 -15.18 -8.695 1 98.81 106 PHE A N 1
ATOM 808 C CA . PHE A 1 106 ? -10.445 -14.852 -7.309 1 98.81 106 PHE A CA 1
ATOM 809 C C . PHE A 1 106 ? -10.102 -16.109 -6.516 1 98.81 106 PHE A C 1
ATOM 811 O O . PHE A 1 106 ? -10.875 -17.062 -6.496 1 98.81 106 PHE A O 1
ATOM 818 N N . THR A 1 107 ? -8.961 -16.031 -5.867 1 98.69 107 THR A N 1
ATOM 819 C CA . THR A 1 107 ? -8.578 -17.125 -4.977 1 98.69 107 THR A CA 1
ATOM 820 C C . THR A 1 107 ? -9.383 -17.078 -3.684 1 98.69 107 THR A C 1
ATOM 822 O O . THR A 1 107 ? -9.852 -18.109 -3.199 1 98.69 107 THR A O 1
ATOM 825 N N . HIS A 1 108 ? -9.477 -15.938 -3.086 1 98.12 108 HIS A N 1
ATOM 826 C CA . HIS A 1 108 ? -10.266 -15.641 -1.895 1 98.12 108 HIS A CA 1
ATOM 827 C C . HIS A 1 108 ? -10.43 -14.141 -1.703 1 98.12 108 HIS A C 1
ATOM 829 O O . HIS A 1 108 ? -10 -13.352 -2.551 1 98.12 108 HIS A O 1
ATOM 835 N N . THR A 1 109 ? -11.125 -13.742 -0.568 1 98.12 109 THR A N 1
ATOM 836 C CA . THR A 1 109 ? -11.539 -12.344 -0.535 1 98.12 109 THR A CA 1
ATOM 837 C C . THR A 1 109 ? -10.945 -11.633 0.677 1 98.12 109 THR A C 1
ATOM 839 O O . THR A 1 109 ? -11.555 -10.711 1.223 1 98.12 109 THR A O 1
ATOM 842 N N . HIS A 1 110 ? -9.75 -12.102 1.191 1 97.88 110 HIS A N 1
ATOM 843 C CA . HIS A 1 110 ? -9.039 -11.25 2.141 1 97.88 110 HIS A CA 1
ATOM 844 C C . HIS A 1 110 ? -8.711 -9.898 1.527 1 97.88 110 HIS A C 1
ATOM 846 O O . HIS A 1 110 ? -8.562 -9.781 0.308 1 97.88 110 HIS A O 1
ATOM 852 N N . TRP A 1 111 ? -8.523 -8.914 2.346 1 97.94 111 TRP A N 1
ATOM 853 C CA . TRP A 1 111 ? -8.383 -7.535 1.901 1 97.94 111 TRP A CA 1
ATOM 854 C C . TRP A 1 111 ? -7.211 -7.391 0.938 1 97.94 111 TRP A C 1
ATOM 856 O O . TRP A 1 111 ? -7.324 -6.719 -0.091 1 97.94 111 TRP A O 1
ATOM 866 N N . ASP A 1 112 ? -6.086 -8.016 1.268 1 97.94 112 ASP A N 1
ATOM 867 C CA . ASP A 1 112 ? -4.879 -7.836 0.464 1 97.94 112 ASP A CA 1
ATOM 868 C C . ASP A 1 112 ? -5.031 -8.492 -0.907 1 97.94 112 ASP A C 1
ATOM 870 O O . ASP A 1 112 ? -4.156 -8.352 -1.767 1 97.94 112 ASP A O 1
ATOM 874 N N . HIS A 1 113 ? -6.172 -9.109 -1.215 1 98.69 113 HIS A N 1
ATOM 875 C CA . HIS A 1 113 ? -6.453 -9.719 -2.512 1 98.69 113 HIS A CA 1
ATOM 876 C C . HIS A 1 113 ? -7.566 -8.977 -3.24 1 98.69 113 HIS A C 1
ATOM 878 O O . HIS A 1 113 ? -7.871 -9.281 -4.395 1 98.69 113 HIS A O 1
ATOM 884 N N . ILE A 1 114 ? -8.227 -7.941 -2.596 1 98.5 114 ILE A N 1
ATOM 885 C CA . ILE A 1 114 ? -9.375 -7.359 -3.275 1 98.5 114 ILE A CA 1
ATOM 886 C C . ILE A 1 114 ? -9.344 -5.836 -3.141 1 98.5 114 ILE A C 1
ATOM 888 O O . ILE A 1 114 ? -10.102 -5.129 -3.805 1 98.5 114 ILE A O 1
ATOM 892 N N . GLN A 1 115 ? -8.461 -5.266 -2.377 1 97.69 115 GLN A N 1
ATOM 893 C CA . GLN A 1 115 ? -8.531 -3.863 -1.986 1 97.69 115 GLN A CA 1
ATOM 894 C C . GLN A 1 115 ? -8.203 -2.947 -3.16 1 97.69 115 GLN A C 1
ATOM 896 O O . GLN A 1 115 ? -8.43 -1.736 -3.092 1 97.69 115 GLN A O 1
ATOM 901 N N . GLY A 1 116 ? -7.668 -3.432 -4.203 1 98.44 116 GLY A N 1
ATOM 902 C CA . GLY A 1 116 ? -7.379 -2.629 -5.383 1 98.44 116 GLY A CA 1
ATOM 903 C C . GLY A 1 116 ? -8.586 -2.447 -6.289 1 98.44 116 GLY A C 1
ATOM 904 O O . GLY A 1 116 ? -8.57 -1.598 -7.184 1 98.44 116 GLY A O 1
ATOM 905 N N . ILE A 1 117 ? -9.664 -3.162 -6.102 1 98.56 117 ILE A N 1
ATOM 906 C CA . ILE A 1 117 ? -10.773 -3.281 -7.035 1 98.56 117 ILE A CA 1
ATOM 907 C C . ILE A 1 117 ? -11.445 -1.919 -7.223 1 98.56 117 ILE A C 1
ATOM 909 O O . ILE A 1 117 ? -11.688 -1.491 -8.352 1 98.56 117 ILE A O 1
ATOM 913 N N . PRO A 1 118 ? -11.656 -1.145 -6.121 1 97.44 118 PRO A N 1
ATOM 914 C CA . PRO A 1 118 ? -12.281 0.167 -6.309 1 97.44 118 PRO A CA 1
ATOM 915 C C . PRO A 1 118 ? -11.43 1.111 -7.152 1 97.44 118 PRO A C 1
ATOM 917 O O . PRO A 1 118 ? -11.93 2.131 -7.637 1 97.44 118 PRO A O 1
ATOM 920 N N . PHE A 1 119 ? -10.211 0.771 -7.383 1 97.44 119 PHE A N 1
ATOM 921 C CA . PHE A 1 119 ? -9.297 1.688 -8.047 1 97.44 119 PHE A CA 1
ATOM 922 C C . PHE A 1 119 ? -8.898 1.156 -9.422 1 97.44 119 PHE A C 1
ATOM 924 O O . PHE A 1 119 ? -7.938 1.633 -10.023 1 97.44 119 PHE A O 1
ATOM 931 N N . PHE A 1 120 ? -9.57 0.126 -9.852 1 98.38 120 PHE A N 1
ATOM 932 C CA . PHE A 1 120 ? -9.383 -0.442 -11.188 1 98.38 120 PHE A CA 1
ATOM 933 C C . PHE A 1 120 ? -10.211 0.31 -12.219 1 98.38 120 PHE A C 1
ATOM 935 O O . PHE A 1 120 ? -11.359 -0.045 -12.469 1 98.38 120 PHE A O 1
ATOM 942 N N . VAL A 1 121 ? -9.617 1.258 -12.922 1 97.44 121 VAL A N 1
ATOM 943 C CA . VAL A 1 121 ? -10.289 2.25 -13.75 1 97.44 121 VAL A CA 1
ATOM 944 C C . VAL A 1 121 ? -11.094 1.548 -14.844 1 97.44 121 VAL A C 1
ATOM 946 O O . VAL A 1 121 ? -12.234 1.93 -15.125 1 97.44 121 VAL A O 1
ATOM 949 N N . PRO A 1 122 ? -10.602 0.452 -15.438 1 98.5 122 PRO A N 1
ATOM 950 C CA . PRO A 1 122 ? -11.352 -0.207 -16.516 1 98.5 122 PRO A CA 1
ATOM 951 C C . PRO A 1 122 ? -12.734 -0.678 -16.062 1 98.5 122 PRO A C 1
ATOM 953 O O . PRO A 1 122 ? -13.641 -0.811 -16.891 1 98.5 122 PRO A O 1
ATOM 956 N N . LEU A 1 123 ? -12.898 -0.92 -14.844 1 98.06 123 LEU A N 1
ATOM 957 C CA . LEU A 1 123 ? -14.172 -1.408 -14.32 1 98.06 123 LEU A CA 1
ATOM 958 C C . LEU A 1 123 ? -15.227 -0.309 -14.344 1 98.06 123 LEU A C 1
ATOM 960 O O . LEU A 1 123 ? -16.422 -0.593 -14.281 1 98.06 123 LEU A O 1
ATOM 964 N N . TYR A 1 124 ? -14.836 0.947 -14.406 1 97.25 124 TYR A N 1
ATOM 965 C CA . TYR A 1 124 ? -15.75 2.084 -14.398 1 97.25 124 TYR A CA 1
ATOM 966 C C . TYR A 1 124 ? -16.156 2.463 -15.812 1 97.25 124 TYR A C 1
ATOM 968 O O . TYR A 1 124 ? -17.062 3.287 -16 1 97.25 124 TYR A O 1
ATOM 976 N N . THR A 1 125 ? -15.547 1.924 -16.797 1 97.62 125 THR A N 1
ATOM 977 C CA . THR A 1 125 ? -15.781 2.285 -18.203 1 97.62 125 THR A CA 1
ATOM 978 C C . THR A 1 125 ? -16.906 1.451 -18.781 1 97.62 125 THR A C 1
ATOM 980 O O . THR A 1 125 ? -16.781 0.233 -18.922 1 97.62 125 THR A O 1
ATOM 983 N N . PRO A 1 126 ? -18 2.139 -19.203 1 97.75 126 PRO A N 1
ATOM 984 C CA . PRO A 1 126 ? -19.078 1.377 -19.844 1 97.75 126 PRO A CA 1
ATOM 985 C C . PRO A 1 126 ? -18.625 0.64 -21.094 1 97.75 126 PRO A C 1
ATOM 987 O O . PRO A 1 126 ? -17.812 1.164 -21.859 1 97.75 126 PRO A O 1
ATOM 990 N N . GLY A 1 127 ? -19.109 -0.477 -21.25 1 98.5 127 GLY A N 1
ATOM 991 C CA . GLY A 1 127 ? -18.781 -1.27 -22.422 1 98.5 127 GLY A CA 1
ATOM 992 C C . GLY A 1 127 ? -17.797 -2.393 -22.125 1 98.5 127 GLY A C 1
ATOM 993 O O . GLY A 1 127 ? -17.844 -3.436 -22.781 1 98.5 127 GLY A O 1
ATOM 994 N N . ASN A 1 128 ? -16.891 -2.141 -21.172 1 98.75 128 ASN A N 1
ATOM 995 C CA . ASN A 1 128 ? -16 -3.227 -20.766 1 98.75 128 ASN A CA 1
ATOM 996 C C . ASN A 1 128 ? -16.781 -4.391 -20.156 1 98.75 128 ASN A C 1
ATOM 998 O O . ASN A 1 128 ? -17.875 -4.203 -19.625 1 98.75 128 ASN A O 1
ATOM 1002 N N . LYS A 1 129 ? -16.266 -5.617 -20.328 1 98.81 129 LYS A N 1
ATOM 1003 C CA . LYS A 1 129 ? -16.906 -6.828 -19.828 1 98.81 129 LYS A CA 1
ATOM 1004 C C . LYS A 1 129 ? -15.938 -7.641 -18.969 1 98.81 129 LYS A C 1
ATOM 1006 O O . LYS A 1 129 ? -14.859 -8.008 -19.422 1 98.81 129 LYS A O 1
ATOM 1011 N N . PHE A 1 130 ? -16.312 -7.898 -17.781 1 98.81 130 PHE A N 1
ATOM 1012 C CA . PHE A 1 130 ? -15.523 -8.719 -16.859 1 98.81 130 PHE A CA 1
ATOM 1013 C C . PHE A 1 130 ? -16.344 -9.891 -16.344 1 98.81 130 PHE A C 1
ATOM 1015 O O . PHE A 1 130 ? -17.453 -9.703 -15.836 1 98.81 130 PHE A O 1
ATOM 1022 N N . GLU A 1 131 ? -15.844 -11.062 -16.531 1 98.75 131 GLU A N 1
ATOM 1023 C CA . GLU A 1 131 ? -16.422 -12.258 -15.93 1 98.75 131 GLU A CA 1
ATOM 1024 C C . GLU A 1 131 ? -15.672 -12.648 -14.656 1 98.75 131 GLU A C 1
ATOM 1026 O O . GLU A 1 131 ? -14.531 -13.109 -14.719 1 98.75 131 GLU A O 1
ATOM 1031 N N . PHE A 1 132 ? -16.344 -12.492 -13.555 1 98.69 132 PHE A N 1
ATOM 1032 C CA . PHE A 1 132 ? -15.773 -12.859 -12.266 1 98.69 132 PHE A CA 1
ATOM 1033 C C . PHE A 1 132 ? -15.969 -14.344 -11.992 1 98.69 132 PHE A C 1
ATOM 1035 O O . PHE A 1 132 ? -17.109 -14.828 -11.961 1 98.69 132 PHE A O 1
ATOM 1042 N N . VAL A 1 133 ? -14.883 -15.039 -11.789 1 98.75 133 VAL A N 1
ATOM 1043 C CA . VAL A 1 133 ? -14.93 -16.484 -11.57 1 98.75 133 VAL A CA 1
ATOM 1044 C C . VAL A 1 133 ? -14.242 -16.828 -10.25 1 98.75 133 VAL A C 1
ATOM 1046 O O . VAL A 1 133 ? -13.172 -16.297 -9.938 1 98.75 133 VAL A O 1
ATOM 1049 N N . SER A 1 134 ? -14.859 -17.688 -9.461 1 98.5 134 SER A N 1
ATOM 1050 C CA . SER A 1 134 ? -14.227 -18.125 -8.219 1 98.5 134 SER A CA 1
ATOM 1051 C C . SER A 1 134 ? -14.828 -19.422 -7.715 1 98.5 134 SER A C 1
ATOM 1053 O O . SER A 1 134 ? -15.961 -19.781 -8.07 1 98.5 134 SER A O 1
ATOM 1055 N N . SER A 1 135 ? -14.031 -20.156 -6.984 1 98.25 135 SER A N 1
ATOM 1056 C CA . SER A 1 135 ? -14.539 -21.312 -6.254 1 98.25 135 SER A CA 1
ATOM 1057 C C . SER A 1 135 ? -15.07 -20.906 -4.883 1 98.25 135 SER A C 1
ATOM 1059 O O . SER A 1 135 ? -15.633 -21.734 -4.16 1 98.25 135 SER A O 1
ATOM 1061 N N . VAL A 1 136 ? -14.852 -19.656 -4.512 1 96.38 136 VAL A N 1
ATOM 1062 C CA . VAL A 1 136 ? -15.438 -19.109 -3.291 1 96.38 136 VAL A CA 1
ATOM 1063 C C . VAL A 1 136 ? -16.922 -18.859 -3.496 1 96.38 136 VAL A C 1
ATOM 1065 O O . VAL A 1 136 ? -17.328 -18.312 -4.527 1 96.38 136 VAL A O 1
ATOM 1068 N N . GLU A 1 137 ? -17.688 -19.219 -2.514 1 95 137 GLU A N 1
ATOM 1069 C CA . GLU A 1 137 ? -19.125 -18.953 -2.596 1 95 137 GLU A CA 1
ATOM 1070 C C . GLU A 1 137 ? -19.438 -17.484 -2.303 1 95 137 GLU A C 1
ATOM 1072 O O . GLU A 1 137 ? -18.672 -16.812 -1.593 1 95 137 GLU A O 1
ATOM 1077 N N . ASN A 1 138 ? -20.453 -16.969 -2.848 1 96.19 138 ASN A N 1
ATOM 1078 C CA . ASN A 1 138 ? -21 -15.641 -2.566 1 96.19 138 ASN A CA 1
ATOM 1079 C C . ASN A 1 138 ? -20 -14.539 -2.869 1 96.19 138 ASN A C 1
ATOM 1081 O O . ASN A 1 138 ? -19.875 -13.57 -2.117 1 96.19 138 ASN A O 1
ATOM 1085 N N . LEU A 1 139 ? -19.266 -14.711 -3.961 1 97.75 139 LEU A N 1
ATOM 1086 C CA . LEU A 1 139 ? -18.203 -13.766 -4.32 1 97.75 139 LEU A CA 1
ATOM 1087 C C . LEU A 1 139 ? -18.766 -12.359 -4.477 1 97.75 139 LEU A C 1
ATOM 1089 O O . LEU A 1 139 ? -18.203 -11.398 -3.945 1 97.75 139 LEU A O 1
ATOM 1093 N N . GLU A 1 140 ? -19.875 -12.195 -5.188 1 97.62 140 GLU A N 1
ATOM 1094 C CA . GLU A 1 140 ? -20.438 -10.875 -5.457 1 97.62 140 GLU A CA 1
ATOM 1095 C C . GLU A 1 140 ? -20.734 -10.125 -4.16 1 97.62 140 GLU A C 1
ATOM 1097 O O . GLU A 1 140 ? -20.344 -8.969 -4.008 1 97.62 140 GLU A O 1
ATOM 1102 N N . ASN A 1 141 ? -21.375 -10.781 -3.244 1 97.06 141 ASN A N 1
ATOM 1103 C CA . ASN A 1 141 ? -21.703 -10.172 -1.959 1 97.06 141 ASN A CA 1
ATOM 1104 C C . ASN A 1 141 ? -20.438 -9.805 -1.183 1 97.06 141 ASN A C 1
ATOM 1106 O O . ASN A 1 141 ? -20.391 -8.781 -0.505 1 97.06 141 ASN A O 1
ATOM 1110 N N . ARG A 1 142 ? -19.484 -10.656 -1.278 1 96.94 142 ARG A N 1
ATOM 1111 C CA . ARG A 1 142 ? -18.219 -10.398 -0.587 1 96.94 142 ARG A CA 1
ATOM 1112 C C . ARG A 1 142 ? -17.516 -9.164 -1.151 1 96.94 142 ARG A C 1
ATOM 1114 O O . ARG A 1 142 ? -16.953 -8.375 -0.402 1 96.94 142 ARG A O 1
ATOM 1121 N N . LEU A 1 143 ? -17.594 -9.008 -2.43 1 97.62 143 LEU A N 1
ATOM 1122 C CA . LEU A 1 143 ? -16.984 -7.836 -3.055 1 97.62 143 LEU A CA 1
ATOM 1123 C C . LEU A 1 143 ? -17.766 -6.57 -2.713 1 97.62 143 LEU A C 1
ATOM 1125 O O . LEU A 1 143 ? -17.172 -5.508 -2.51 1 97.62 143 LEU A O 1
ATOM 1129 N N . LYS A 1 144 ? -19.078 -6.66 -2.604 1 96.94 144 LYS A N 1
ATOM 1130 C CA . LYS A 1 144 ? -19.938 -5.523 -2.258 1 96.94 144 LYS A CA 1
ATOM 1131 C C . LYS A 1 144 ? -19.641 -5.031 -0.842 1 96.94 144 LYS A C 1
ATOM 1133 O O . LYS A 1 144 ? -19.828 -3.852 -0.541 1 96.94 144 LYS A O 1
ATOM 1138 N N . TYR A 1 145 ? -19.188 -5.934 -0.024 1 96 145 TYR A N 1
ATOM 1139 C CA . TYR A 1 145 ? -18.891 -5.629 1.371 1 96 145 TYR A CA 1
ATOM 1140 C C . TYR A 1 145 ? -17.875 -4.492 1.479 1 96 145 TYR A C 1
ATOM 1142 O O . TYR A 1 145 ? -17.953 -3.68 2.404 1 96 145 TYR A O 1
ATOM 1150 N N . GLN A 1 146 ? -17.062 -4.367 0.509 1 95.69 146 GLN A N 1
ATOM 1151 C CA . GLN A 1 146 ? -15.992 -3.375 0.528 1 95.69 146 GLN A CA 1
ATOM 1152 C C . GLN A 1 146 ? -16.516 -1.984 0.196 1 95.69 146 GLN A C 1
ATOM 1154 O O . GLN A 1 146 ? -15.844 -0.981 0.421 1 95.69 146 GLN A O 1
ATOM 1159 N N . HIS A 1 147 ? -17.734 -1.901 -0.277 1 95.75 147 HIS A N 1
ATOM 1160 C CA . HIS A 1 147 ? -18.281 -0.663 -0.829 1 95.75 147 HIS A CA 1
ATOM 1161 C C . HIS A 1 147 ? -19.344 -0.073 0.083 1 95.75 147 HIS A C 1
ATOM 1163 O O . HIS A 1 147 ? -20.188 0.72 -0.362 1 95.75 147 HIS A O 1
ATOM 1169 N N . THR A 1 148 ? -19.281 -0.52 1.308 1 93.5 148 THR A N 1
ATOM 1170 C CA . THR A 1 148 ? -20.156 0.128 2.271 1 93.5 148 THR A CA 1
ATOM 1171 C C . THR A 1 148 ? -19.812 1.607 2.414 1 93.5 148 THR A C 1
ATOM 1173 O O . THR A 1 148 ? -18.641 1.966 2.537 1 93.5 148 THR A O 1
ATOM 1176 N N . PHE A 1 149 ? -20.75 2.449 2.492 1 91.62 149 PHE A N 1
ATOM 1177 C CA . PHE A 1 149 ? -20.609 3.895 2.367 1 91.62 149 PHE A CA 1
ATOM 1178 C C . PHE A 1 149 ? -19.734 4.449 3.48 1 91.62 149 PHE A C 1
ATOM 1180 O O . PHE A 1 149 ? -18.969 5.395 3.264 1 91.62 149 PHE A O 1
ATOM 1187 N N . THR A 1 150 ? -19.766 3.85 4.633 1 91.5 150 THR A N 1
ATOM 1188 C CA . THR A 1 150 ? -19 4.316 5.777 1 91.5 150 THR A CA 1
ATOM 1189 C C . THR A 1 150 ? -17.5 4.082 5.555 1 91.5 150 THR A C 1
ATOM 1191 O O . THR A 1 150 ? -16.672 4.672 6.238 1 91.5 150 THR A O 1
ATOM 1194 N N . HIS A 1 151 ? -17.219 3.145 4.598 1 94.69 151 HIS A N 1
ATOM 1195 C CA . HIS A 1 151 ? -15.82 2.738 4.426 1 94.69 151 HIS A CA 1
ATOM 1196 C C . HIS A 1 151 ? -15.312 3.102 3.035 1 94.69 151 HIS A C 1
ATOM 1198 O O . HIS A 1 151 ? -14.102 3.18 2.814 1 94.69 151 HIS A O 1
ATOM 1204 N N . PHE A 1 152 ? -16.234 3.303 2.137 1 92.94 152 PHE A N 1
ATOM 1205 C CA . PHE A 1 152 ? -15.891 3.668 0.768 1 92.94 152 PHE A CA 1
ATOM 1206 C C . PHE A 1 152 ? -17.047 4.387 0.087 1 92.94 152 PHE A C 1
ATOM 1208 O O . PHE A 1 152 ? -18.172 3.873 0.047 1 92.94 152 PHE A O 1
ATOM 1215 N N . PRO A 1 153 ? -16.766 5.527 -0.553 1 90.19 153 PRO A N 1
ATOM 1216 C CA . PRO A 1 153 ? -17.875 6.398 -0.946 1 90.19 153 PRO A CA 1
ATOM 1217 C C . PRO A 1 153 ? -18.484 6.004 -2.285 1 90.19 153 PRO A C 1
ATOM 1219 O O . PRO A 1 153 ? -19.531 6.551 -2.678 1 90.19 153 PRO A O 1
ATOM 1222 N N . VAL A 1 154 ? -17.922 5.121 -2.998 1 90.12 154 VAL A N 1
ATOM 1223 C CA . VAL A 1 154 ? -18.453 4.707 -4.289 1 90.12 154 VAL A CA 1
ATOM 1224 C C . VAL A 1 154 ? -19.109 3.332 -4.16 1 90.12 154 VAL A C 1
ATOM 1226 O O . VAL A 1 154 ? -18.438 2.352 -3.818 1 90.12 154 VAL A O 1
ATOM 1229 N N . PRO A 1 155 ? -20.422 3.275 -4.449 1 93 155 PRO A N 1
ATOM 1230 C CA . PRO A 1 155 ? -21.094 1.974 -4.363 1 93 155 PRO A CA 1
ATOM 1231 C C . PRO A 1 155 ? -20.625 1 -5.441 1 93 155 PRO A C 1
ATOM 1233 O O . PRO A 1 155 ? -20.109 1.424 -6.48 1 93 155 PRO A O 1
ATOM 1236 N N . PHE A 1 156 ? -20.844 -0.297 -5.16 1 94.75 156 PHE A N 1
ATOM 1237 C CA . PHE A 1 156 ? -20.438 -1.34 -6.094 1 94.75 156 PHE A CA 1
ATOM 1238 C C . PHE A 1 156 ? -21.125 -1.147 -7.445 1 94.75 156 PHE A C 1
ATOM 1240 O O . PHE A 1 156 ? -20.531 -1.428 -8.492 1 94.75 156 PHE A O 1
ATOM 1247 N N . GLU A 1 157 ? -22.344 -0.564 -7.461 1 93.38 157 GLU A N 1
ATOM 1248 C CA . GLU A 1 157 ? -23.125 -0.31 -8.664 1 93.38 157 GLU A CA 1
ATOM 1249 C C . GLU A 1 157 ? -22.516 0.82 -9.492 1 93.38 157 GLU A C 1
ATOM 1251 O O . GLU A 1 157 ? -22.875 1.014 -10.656 1 93.38 157 GLU A O 1
ATOM 1256 N N . GLY A 1 158 ? -21.594 1.521 -8.891 1 93.62 158 GLY A N 1
ATOM 1257 C CA . GLY A 1 158 ? -20.875 2.553 -9.633 1 93.62 158 GLY A CA 1
ATOM 1258 C C . GLY A 1 158 ? -20.016 1.996 -10.742 1 93.62 158 GLY A C 1
ATOM 1259 O O . GLY A 1 158 ? -19.641 2.721 -11.664 1 93.62 158 GLY A O 1
ATOM 1260 N N . PHE A 1 159 ? -19.609 0.729 -10.617 1 96.31 159 PHE A N 1
ATOM 1261 C CA . PHE A 1 159 ? -18.922 0.056 -11.703 1 96.31 159 PHE A CA 1
ATOM 1262 C C . PHE A 1 159 ? -19.828 -0.089 -12.922 1 96.31 159 PHE A C 1
ATOM 1264 O O . PHE A 1 159 ? -20.812 -0.829 -12.883 1 96.31 159 PHE A O 1
ATOM 1271 N N . GLN A 1 160 ? -19.438 0.517 -13.984 1 97.56 160 GLN A N 1
ATOM 1272 C CA . GLN A 1 160 ? -20.328 0.605 -15.141 1 97.56 160 GLN A CA 1
ATOM 1273 C C . GLN A 1 160 ? -20.016 -0.497 -16.156 1 97.56 160 GLN A C 1
ATOM 1275 O O . GLN A 1 160 ? -20.797 -0.722 -17.078 1 97.56 160 GLN A O 1
ATOM 1280 N N . ALA A 1 161 ? -18.906 -1.155 -16 1 98.38 161 ALA A N 1
ATOM 1281 C CA . ALA A 1 161 ? -18.625 -2.307 -16.859 1 98.38 161 ALA A CA 1
ATOM 1282 C C . ALA A 1 161 ? -19.656 -3.414 -16.641 1 98.38 161 ALA A C 1
ATOM 1284 O O . ALA A 1 161 ? -20.312 -3.459 -15.594 1 98.38 161 ALA A O 1
ATOM 1285 N N . GLU A 1 162 ? -19.828 -4.211 -17.672 1 98.44 162 GLU A N 1
ATOM 1286 C CA . GLU A 1 162 ? -20.625 -5.414 -17.484 1 98.44 162 GLU A CA 1
ATOM 1287 C C . GLU A 1 162 ? -19.906 -6.426 -16.594 1 98.44 162 GLU A C 1
ATOM 1289 O O . GLU A 1 162 ? -18.75 -6.746 -16.828 1 98.44 162 GLU A O 1
ATOM 1294 N N . LYS A 1 163 ? -20.547 -6.848 -15.594 1 98.12 163 LYS A N 1
ATOM 1295 C CA . LYS A 1 163 ? -19.984 -7.816 -14.648 1 98.12 163 LYS A CA 1
ATOM 1296 C C . LYS A 1 163 ? -20.828 -9.086 -14.594 1 98.12 163 LYS A C 1
ATOM 1298 O O . LYS A 1 163 ? -22.031 -9.023 -14.328 1 98.12 163 LYS A O 1
ATOM 1303 N N . THR A 1 164 ? -20.266 -10.156 -14.875 1 98.25 164 THR A N 1
ATOM 1304 C CA . THR A 1 164 ? -20.906 -11.453 -14.703 1 98.25 164 THR A CA 1
ATOM 1305 C C . THR A 1 164 ? -20.172 -12.297 -13.672 1 98.25 164 THR A C 1
ATOM 1307 O O . THR A 1 164 ? -18.938 -12.281 -13.625 1 98.25 164 THR A O 1
ATOM 1310 N N . PHE A 1 165 ? -20.938 -13.008 -12.875 1 98.31 165 PHE A N 1
ATOM 1311 C CA . PHE A 1 165 ? -20.359 -13.836 -11.82 1 98.31 165 PHE A CA 1
ATOM 1312 C C . PHE A 1 165 ? -20.625 -15.312 -12.078 1 98.31 165 PHE A C 1
ATOM 1314 O O . PHE A 1 165 ? -21.75 -15.703 -12.398 1 98.31 165 PHE A O 1
ATOM 1321 N N . ARG A 1 166 ? -19.547 -16.031 -12.023 1 97.81 166 ARG A N 1
ATOM 1322 C CA . ARG A 1 166 ? -19.609 -17.484 -12.211 1 97.81 166 ARG A CA 1
ATOM 1323 C C . ARG A 1 166 ? -18.922 -18.219 -11.07 1 97.81 166 ARG A C 1
ATOM 1325 O O . ARG A 1 166 ? -17.719 -18.078 -10.875 1 97.81 166 ARG A O 1
ATOM 1332 N N . HIS A 1 167 ? -19.719 -18.969 -10.32 1 98.5 167 HIS A N 1
ATOM 1333 C CA . HIS A 1 167 ? -19.156 -19.859 -9.312 1 98.5 167 HIS A CA 1
ATOM 1334 C C . HIS A 1 167 ? -18.766 -21.203 -9.914 1 98.5 167 HIS A C 1
ATOM 1336 O O . HIS A 1 167 ? -19.578 -21.844 -10.578 1 98.5 167 HIS A O 1
ATOM 1342 N N . VAL A 1 168 ? -17.578 -21.609 -9.75 1 98.56 168 VAL A N 1
ATOM 1343 C CA . VAL A 1 168 ? -17.109 -22.922 -10.195 1 98.56 168 VAL A CA 1
ATOM 1344 C C . VAL A 1 168 ? -16.656 -23.75 -8.992 1 98.56 168 VAL A C 1
ATOM 1346 O O . VAL A 1 168 ? -15.633 -23.422 -8.367 1 98.56 168 VAL A O 1
ATOM 1349 N N . PRO A 1 169 ? -17.328 -24.844 -8.672 1 98.06 169 PRO A N 1
ATOM 1350 C CA . PRO A 1 169 ? -16.922 -25.656 -7.523 1 98.06 169 PRO A CA 1
ATOM 1351 C C . PRO A 1 169 ? -15.492 -26.203 -7.656 1 98.06 169 PRO A C 1
ATOM 1353 O O . PRO A 1 169 ? -15.023 -26.438 -8.766 1 98.06 169 PRO A O 1
ATOM 1356 N N . GLU A 1 170 ? -14.875 -26.344 -6.52 1 97.38 170 GLU A N 1
ATOM 1357 C CA . GLU A 1 170 ? -13.539 -26.922 -6.484 1 97.38 170 GLU A CA 1
ATOM 1358 C C . GLU A 1 170 ? -13.461 -28.188 -7.328 1 97.38 170 GLU A C 1
ATOM 1360 O O . GLU A 1 170 ? -14.375 -29.031 -7.281 1 97.38 170 GLU A O 1
ATOM 1365 N N . GLY A 1 171 ? -12.43 -28.328 -8.047 1 96.81 171 GLY A N 1
ATOM 1366 C CA . GLY A 1 171 ? -12.164 -29.562 -8.758 1 96.81 171 GLY A CA 1
ATOM 1367 C C . GLY A 1 171 ? -12.883 -29.656 -10.094 1 96.81 171 GLY A C 1
ATOM 1368 O O . GLY A 1 171 ? -12.633 -30.562 -10.883 1 96.81 171 GLY A O 1
ATOM 1369 N N . ARG A 1 172 ? -13.766 -28.781 -10.352 1 97.81 172 ARG A N 1
ATOM 1370 C CA . ARG A 1 172 ? -14.438 -28.75 -11.641 1 97.81 172 ARG A CA 1
ATOM 1371 C C . ARG A 1 172 ? -13.648 -27.938 -12.656 1 97.81 172 ARG A C 1
ATOM 1373 O O . ARG A 1 172 ? -13.391 -26.75 -12.438 1 97.81 172 ARG A O 1
ATOM 1380 N N . ALA A 1 173 ? -13.352 -28.594 -13.734 1 97.94 173 ALA A N 1
ATOM 1381 C CA . ALA A 1 173 ? -12.633 -27.891 -14.789 1 97.94 173 ALA A CA 1
ATOM 1382 C C . ALA A 1 173 ? -13.531 -26.875 -15.477 1 97.94 173 ALA A C 1
ATOM 1384 O O . ALA A 1 173 ? -14.742 -27.078 -15.609 1 97.94 173 ALA A O 1
ATOM 1385 N N . PHE A 1 174 ? -12.992 -25.75 -15.867 1 98.31 174 PHE A N 1
ATOM 1386 C CA . PHE A 1 174 ? -13.711 -24.734 -16.625 1 98.31 174 PHE A CA 1
ATOM 1387 C C . PHE A 1 174 ? -12.781 -24.031 -17.594 1 98.31 174 PHE A C 1
ATOM 1389 O O . PHE A 1 174 ? -11.562 -24.047 -17.438 1 98.31 174 PHE A O 1
ATOM 1396 N N . ARG A 1 175 ? -13.328 -23.453 -18.594 1 98.06 175 ARG A N 1
ATOM 1397 C CA . ARG A 1 175 ? -12.562 -22.656 -19.547 1 98.06 175 ARG A CA 1
ATOM 1398 C C . ARG A 1 175 ? -12.414 -21.219 -19.047 1 98.06 175 ARG A C 1
ATOM 1400 O O . ARG A 1 175 ? -13.406 -20.516 -18.875 1 98.06 175 ARG A O 1
ATOM 1407 N N . ALA A 1 176 ? -11.188 -20.812 -18.797 1 98.25 176 ALA A N 1
ATOM 1408 C CA . ALA A 1 176 ? -10.938 -19.406 -18.5 1 98.25 176 ALA A CA 1
ATOM 1409 C C . ALA A 1 176 ? -11.039 -18.547 -19.766 1 98.25 176 ALA A C 1
ATOM 1411 O O . ALA A 1 176 ? -11.664 -17.484 -19.766 1 98.25 176 ALA A O 1
ATOM 1412 N N . THR A 1 177 ? -10.344 -18.984 -20.766 1 98.25 177 THR A N 1
ATOM 1413 C CA . THR A 1 177 ? -10.5 -18.469 -22.125 1 98.25 177 THR A CA 1
ATOM 1414 C C . THR A 1 177 ? -10.703 -19.609 -23.109 1 98.25 177 THR A C 1
ATOM 1416 O O . THR A 1 177 ? -10.812 -20.766 -22.719 1 98.25 177 THR A O 1
ATOM 1419 N N . ASP A 1 178 ? -10.758 -19.266 -24.406 1 97.62 178 ASP A N 1
ATOM 1420 C CA . ASP A 1 178 ? -10.953 -20.297 -25.438 1 97.62 178 ASP A CA 1
ATOM 1421 C C . ASP A 1 178 ? -9.773 -21.266 -25.453 1 97.62 178 ASP A C 1
ATOM 1423 O O . ASP A 1 178 ? -9.945 -22.453 -25.766 1 97.62 178 ASP A O 1
ATOM 1427 N N . SER A 1 179 ? -8.664 -20.812 -25.031 1 98.31 179 SER A N 1
ATOM 1428 C CA . SER A 1 179 ? -7.477 -21.641 -25.188 1 98.31 179 SER A CA 1
ATOM 1429 C C . SER A 1 179 ? -6.953 -22.109 -23.844 1 98.31 179 SER A C 1
ATOM 1431 O O . SER A 1 179 ? -6.066 -22.969 -23.766 1 98.31 179 SER A O 1
ATOM 1433 N N . VAL A 1 180 ? -7.516 -21.562 -22.734 1 98.81 180 VAL A N 1
ATOM 1434 C CA . VAL A 1 180 ? -6.988 -21.891 -21.406 1 98.81 180 VAL A CA 1
ATOM 1435 C C . VAL A 1 180 ? -8.055 -22.609 -20.594 1 98.81 180 VAL A C 1
ATOM 1437 O O . VAL A 1 180 ? -9.141 -22.078 -20.359 1 98.81 180 VAL A O 1
ATOM 1440 N N . THR A 1 181 ? -7.719 -23.797 -20.141 1 98.69 181 THR A N 1
ATOM 1441 C CA . THR A 1 181 ? -8.547 -24.531 -19.188 1 98.69 181 THR A CA 1
ATOM 1442 C C . THR A 1 181 ? -7.988 -24.406 -17.766 1 98.69 181 THR A C 1
ATOM 1444 O O . THR A 1 181 ? -6.773 -24.375 -17.578 1 98.69 181 THR A O 1
ATOM 1447 N N . SER A 1 182 ? -8.898 -24.391 -16.828 1 98.62 182 SER A N 1
ATOM 1448 C CA . SER A 1 182 ? -8.477 -24.172 -15.445 1 98.62 182 SER A CA 1
ATOM 1449 C C . SER A 1 182 ? -9.188 -25.141 -14.5 1 98.62 182 SER A C 1
ATOM 1451 O O . SER A 1 182 ? -10.281 -25.609 -14.789 1 98.62 182 SER A O 1
ATOM 1453 N N . ILE A 1 183 ? -8.531 -25.438 -13.43 1 98.5 183 ILE A N 1
ATOM 1454 C CA . ILE A 1 183 ? -9.102 -26.219 -12.336 1 98.5 183 ILE A CA 1
ATOM 1455 C C . ILE A 1 183 ? -8.609 -25.672 -11 1 98.5 183 ILE A C 1
ATOM 1457 O O . ILE A 1 183 ? -7.469 -25.234 -10.883 1 98.5 183 ILE A O 1
ATOM 1461 N N . SER A 1 184 ? -9.5 -25.625 -10.023 1 98.38 184 SER A N 1
ATOM 1462 C CA . SER A 1 184 ? -9.125 -25.094 -8.719 1 98.38 184 SER A CA 1
ATOM 1463 C C . SER A 1 184 ? -8.906 -26.219 -7.707 1 98.38 184 SER A C 1
ATOM 1465 O O . SER A 1 184 ? -9.398 -27.328 -7.895 1 98.38 184 SER A O 1
ATOM 1467 N N . LYS A 1 185 ? -8.125 -25.969 -6.762 1 96.88 185 LYS A N 1
ATOM 1468 C CA . LYS A 1 185 ? -7.914 -26.828 -5.598 1 96.88 185 LYS A CA 1
ATOM 1469 C C . LYS A 1 185 ? -7.793 -26 -4.324 1 96.88 185 LYS A C 1
ATOM 1471 O O . LYS A 1 185 ? -7.043 -25.016 -4.281 1 96.88 185 LYS A O 1
ATOM 1476 N N . ALA A 1 186 ? -8.539 -26.422 -3.324 1 95.81 186 ALA A N 1
ATOM 1477 C CA . ALA A 1 186 ? -8.492 -25.734 -2.043 1 95.81 186 ALA A CA 1
ATOM 1478 C C . ALA A 1 186 ? -7.145 -25.922 -1.361 1 95.81 186 ALA A C 1
ATOM 1480 O O . ALA A 1 186 ? -6.566 -27.016 -1.403 1 95.81 186 ALA A O 1
ATOM 1481 N N . VAL A 1 187 ? -6.637 -24.859 -0.798 1 93.38 187 VAL A N 1
ATOM 1482 C CA . VAL A 1 187 ? -5.434 -24.922 0.027 1 93.38 187 VAL A CA 1
ATOM 1483 C C . VAL A 1 187 ? -5.758 -24.453 1.445 1 93.38 187 VAL A C 1
ATOM 1485 O O . VAL A 1 187 ? -6.785 -23.812 1.678 1 93.38 187 VAL A O 1
ATOM 1488 N N . ARG A 1 188 ? -4.898 -24.766 2.365 1 90.94 188 ARG A N 1
ATOM 1489 C CA . ARG A 1 188 ? -5.137 -24.438 3.766 1 90.94 188 ARG A CA 1
ATOM 1490 C C . ARG A 1 188 ? -4.816 -22.969 4.035 1 90.94 188 ARG A C 1
ATOM 1492 O O . ARG A 1 188 ? -3.676 -22.531 3.863 1 90.94 188 ARG A O 1
ATOM 1499 N N . HIS A 1 189 ? -5.758 -22.234 4.395 1 92.88 189 HIS A N 1
ATOM 1500 C CA . HIS A 1 189 ? -5.68 -20.828 4.723 1 92.88 189 HIS A CA 1
ATOM 1501 C C . HIS A 1 189 ? -6.91 -20.375 5.504 1 92.88 189 HIS A C 1
ATOM 1503 O O . HIS A 1 189 ? -8.031 -20.766 5.184 1 92.88 189 HIS A O 1
ATOM 1509 N N . PRO A 1 190 ? -6.695 -19.672 6.629 1 90.69 190 PRO A N 1
ATOM 1510 C CA . PRO A 1 190 ? -7.867 -19.172 7.355 1 90.69 190 PRO A CA 1
ATOM 1511 C C . PRO A 1 190 ? -8.867 -18.453 6.449 1 90.69 190 PRO A C 1
ATOM 1513 O O . PRO A 1 190 ? -8.484 -17.594 5.664 1 90.69 190 PRO A O 1
ATOM 1516 N N . GLY A 1 191 ? -10.125 -18.812 6.531 1 88.25 191 GLY A N 1
ATOM 1517 C CA . GLY A 1 191 ? -11.156 -18.234 5.68 1 88.25 191 GLY A CA 1
ATOM 1518 C C . GLY A 1 191 ? -11.305 -18.953 4.352 1 88.25 191 GLY A C 1
ATOM 1519 O O . GLY A 1 191 ? -12.273 -18.734 3.627 1 88.25 191 GLY A O 1
ATOM 1520 N N . GLY A 1 192 ? -10.336 -19.797 4.113 1 92 192 GLY A N 1
ATOM 1521 C CA . GLY A 1 192 ? -10.352 -20.547 2.865 1 92 192 GLY A CA 1
ATOM 1522 C C . GLY A 1 192 ? -9.633 -19.828 1.734 1 92 192 GLY A C 1
ATOM 1523 O O . GLY A 1 192 ? -9.648 -18.609 1.653 1 92 192 GLY A O 1
ATOM 1524 N N . SER A 1 193 ? -9.023 -20.562 0.904 1 95.62 193 SER A N 1
ATOM 1525 C CA . SER A 1 193 ? -8.344 -20.062 -0.288 1 95.62 193 SER A CA 1
ATOM 1526 C C . SER A 1 193 ? -8.234 -21.156 -1.353 1 95.62 193 SER A C 1
ATOM 1528 O O . SER A 1 193 ? -8.25 -22.344 -1.034 1 95.62 193 SER A O 1
ATOM 1530 N N . TYR A 1 194 ? -8.266 -20.766 -2.535 1 98.06 194 TYR A N 1
ATOM 1531 C CA . TYR A 1 194 ? -8.164 -21.734 -3.629 1 98.06 194 TYR A CA 1
ATOM 1532 C C . TYR A 1 194 ? -6.957 -21.438 -4.508 1 98.06 194 TYR A C 1
ATOM 1534 O O . TYR A 1 194 ? -6.652 -20.281 -4.789 1 98.06 194 TYR A O 1
ATOM 1542 N N . SER A 1 195 ? -6.258 -22.484 -4.887 1 98.25 195 SER A N 1
ATOM 1543 C CA . SER A 1 195 ? -5.285 -22.422 -5.973 1 98.25 195 SER A CA 1
ATOM 1544 C C . SER A 1 195 ? -5.945 -22.719 -7.32 1 98.25 195 SER A C 1
ATOM 1546 O O . SER A 1 195 ? -7.039 -23.281 -7.375 1 98.25 195 SER A O 1
ATOM 1548 N N . TYR A 1 196 ? -5.316 -22.266 -8.398 1 98.81 196 TYR A N 1
ATOM 1549 C CA . TYR A 1 196 ? -5.805 -22.516 -9.75 1 98.81 196 TYR A CA 1
ATOM 1550 C C . TYR A 1 196 ? -4.684 -23.016 -10.656 1 98.81 196 TYR A C 1
ATOM 1552 O O . TYR A 1 196 ? -3.576 -22.469 -10.633 1 98.81 196 TYR A O 1
ATOM 1560 N N . ARG A 1 197 ? -4.961 -24.047 -11.359 1 98.75 197 ARG A N 1
ATOM 1561 C CA . ARG A 1 197 ? -4.09 -24.578 -12.398 1 98.75 197 ARG A CA 1
ATOM 1562 C C . ARG A 1 197 ? -4.594 -24.203 -13.789 1 98.75 197 ARG A C 1
ATOM 1564 O O . ARG A 1 197 ? -5.77 -24.406 -14.102 1 98.75 197 ARG A O 1
ATOM 1571 N N . PHE A 1 198 ? -3.76 -23.562 -14.555 1 98.88 198 PHE A N 1
ATOM 1572 C CA . PHE A 1 198 ? -4.074 -23.156 -15.922 1 98.88 198 PHE A CA 1
ATOM 1573 C C . PHE A 1 198 ? -3.305 -24.016 -16.922 1 98.88 198 PHE A C 1
ATOM 1575 O O . PHE A 1 198 ? -2.111 -24.266 -16.75 1 98.88 198 PHE A O 1
ATOM 1582 N N . GLU A 1 199 ? -4.004 -24.469 -17.922 1 98.69 199 GLU A N 1
ATOM 1583 C CA . GLU A 1 199 ? -3.383 -25.266 -18.969 1 98.69 199 GLU A CA 1
ATOM 1584 C C . GLU A 1 199 ? -3.639 -24.672 -20.359 1 98.69 199 GLU A C 1
ATOM 1586 O O . GLU A 1 199 ? -4.77 -24.297 -20.672 1 98.69 199 GLU A O 1
ATOM 1591 N N . GLU A 1 200 ? -2.621 -24.516 -21.078 1 98.69 200 GLU A N 1
ATOM 1592 C CA . GLU A 1 200 ? -2.691 -24.078 -22.469 1 98.69 200 GLU A CA 1
ATOM 1593 C C . GLU A 1 200 ? -1.603 -24.734 -23.297 1 98.69 200 GLU A C 1
ATOM 1595 O O . GLU A 1 200 ? -0.417 -24.641 -22.984 1 98.69 200 GLU A O 1
ATOM 1600 N N . ASP A 1 201 ? -2.002 -25.5 -24.391 1 97.75 201 ASP A N 1
ATOM 1601 C CA . ASP A 1 201 ? -1.077 -26.094 -25.359 1 97.75 201 ASP A CA 1
ATOM 1602 C C . ASP A 1 201 ? -0.053 -26.984 -24.656 1 97.75 201 ASP A C 1
ATOM 1604 O O . ASP A 1 201 ? 1.148 -26.875 -24.906 1 97.75 201 ASP A O 1
ATOM 1608 N N . GLY A 1 202 ? -0.474 -27.688 -23.688 1 97.75 202 GLY A N 1
ATOM 1609 C CA . GLY A 1 202 ? 0.379 -28.656 -23.016 1 97.75 202 GLY A CA 1
ATOM 1610 C C . GLY A 1 202 ? 1.25 -28.047 -21.938 1 97.75 202 GLY A C 1
ATOM 1611 O O . GLY A 1 202 ? 2.047 -28.75 -21.312 1 97.75 202 GLY A O 1
ATOM 1612 N N . LYS A 1 203 ? 1.164 -26.734 -21.703 1 98.56 203 LYS A N 1
ATOM 1613 C CA . LYS A 1 203 ? 1.902 -26.062 -20.641 1 98.56 203 LYS A CA 1
ATOM 1614 C C . LYS A 1 203 ? 0.989 -25.719 -19.469 1 98.56 203 LYS A C 1
ATOM 1616 O O . LYS A 1 203 ? -0.204 -25.469 -19.656 1 98.56 203 LYS A O 1
ATOM 1621 N N . SER A 1 204 ? 1.605 -25.719 -18.281 1 98.56 204 SER A N 1
ATOM 1622 C CA . SER A 1 204 ? 0.772 -25.531 -17.094 1 98.56 204 SER A CA 1
ATOM 1623 C C . SER A 1 204 ? 1.345 -24.453 -16.172 1 98.56 204 SER A C 1
ATOM 1625 O O . SER A 1 204 ? 2.562 -24.344 -16.031 1 98.56 204 SER A O 1
ATOM 1627 N N . LEU A 1 205 ? 0.492 -23.625 -15.656 1 98.81 205 LEU A N 1
ATOM 1628 C CA . LEU A 1 205 ? 0.752 -22.594 -14.648 1 98.81 205 LEU A CA 1
ATOM 1629 C C . LEU A 1 205 ? -0.136 -22.797 -13.43 1 98.81 205 LEU A C 1
ATOM 1631 O O . LEU A 1 205 ? -1.354 -22.953 -13.555 1 98.81 205 LEU A O 1
ATOM 1635 N N . ILE A 1 206 ? 0.463 -22.875 -12.273 1 98.88 206 ILE A N 1
ATOM 1636 C CA . ILE A 1 206 ? -0.326 -22.984 -11.047 1 98.88 206 ILE A CA 1
ATOM 1637 C C . ILE A 1 206 ? -0.086 -21.75 -10.18 1 98.88 206 ILE A C 1
ATOM 1639 O O . ILE A 1 206 ? 1.061 -21.344 -9.961 1 98.88 206 ILE A O 1
ATOM 1643 N N . PHE A 1 207 ? -1.111 -21.141 -9.773 1 98.81 207 PHE A N 1
ATOM 1644 C CA . PHE A 1 207 ? -1.075 -20.031 -8.82 1 98.81 207 PHE A CA 1
ATOM 1645 C C . PHE A 1 207 ? -1.635 -20.469 -7.469 1 98.81 207 PHE A C 1
ATOM 1647 O O . PHE A 1 207 ? -2.832 -20.734 -7.34 1 98.81 207 PHE A O 1
ATOM 1654 N N . ALA A 1 208 ? -0.755 -20.562 -6.457 1 97.81 208 ALA A N 1
ATOM 1655 C CA . ALA A 1 208 ? -1.107 -20.953 -5.098 1 97.81 208 ALA A CA 1
ATOM 1656 C C . ALA A 1 208 ? -0.496 -20.016 -4.07 1 97.81 208 ALA A C 1
ATOM 1658 O O . ALA A 1 208 ? 0.445 -20.375 -3.361 1 97.81 208 ALA A O 1
ATOM 1659 N N . SER A 1 209 ? -0.97 -18.859 -3.785 1 94.25 209 SER A N 1
ATOM 1660 C CA . SER A 1 209 ? -0.374 -17.797 -2.986 1 94.25 209 SER A CA 1
ATOM 1661 C C . SER A 1 209 ? -0.626 -18.016 -1.498 1 94.25 209 SER A C 1
ATOM 1663 O O . SER A 1 209 ? 0.3 -17.938 -0.688 1 94.25 209 SER A O 1
ATOM 1665 N N . ASP A 1 210 ? -1.81 -18.031 -0.911 1 94.12 210 ASP A N 1
ATOM 1666 C CA . ASP A 1 210 ? -2.176 -18.156 0.496 1 94.12 210 ASP A CA 1
ATOM 1667 C C . ASP A 1 210 ? -2.443 -19.625 0.857 1 94.12 210 ASP A C 1
ATOM 1669 O O . ASP A 1 210 ? -3.594 -20.062 0.855 1 94.12 210 ASP A O 1
ATOM 1673 N N . ALA A 1 211 ? -1.296 -20.297 1.136 1 92.12 211 ALA A N 1
ATOM 1674 C CA . ALA A 1 211 ? -1.337 -21.719 1.425 1 92.12 211 ALA A CA 1
ATOM 1675 C C . ALA A 1 211 ? -0.414 -22.078 2.588 1 92.12 211 ALA A C 1
ATOM 1677 O O . ALA A 1 211 ? 0.769 -21.734 2.576 1 92.12 211 ALA A O 1
ATOM 1678 N N . GLU A 1 212 ? -0.989 -22.703 3.518 1 88.38 212 GLU A N 1
ATOM 1679 C CA . GLU A 1 212 ? -0.173 -23.172 4.633 1 88.38 212 GLU A CA 1
ATOM 1680 C C . GLU A 1 212 ? 0.11 -24.672 4.52 1 88.38 212 GLU A C 1
ATOM 1682 O O . GLU A 1 212 ? -0.808 -25.484 4.609 1 88.38 212 GLU A O 1
ATOM 1687 N N . PHE A 1 213 ? 1.275 -24.984 4.184 1 82.75 213 PHE A N 1
ATOM 1688 C CA . PHE A 1 213 ? 1.754 -26.359 4.223 1 82.75 213 PHE A CA 1
ATOM 1689 C C . PHE A 1 213 ? 2.777 -26.547 5.336 1 82.75 213 PHE A C 1
ATOM 1691 O O . PHE A 1 213 ? 3.732 -25.781 5.445 1 82.75 213 PHE A O 1
ATOM 1698 N N . ASN A 1 214 ? 2.311 -27.359 6.309 1 72.88 214 ASN A N 1
ATOM 1699 C CA . ASN A 1 214 ? 3.248 -27.656 7.387 1 72.88 214 ASN A CA 1
ATOM 1700 C C . ASN A 1 214 ? 3.576 -29.141 7.449 1 72.88 214 ASN A C 1
ATOM 1702 O O . ASN A 1 214 ? 3.064 -29.922 6.652 1 72.88 214 ASN A O 1
ATOM 1706 N N . LEU A 1 215 ? 4.484 -29.422 8.234 1 62.88 215 LEU A N 1
ATOM 1707 C CA . LEU A 1 215 ? 5.023 -30.781 8.344 1 62.88 215 LEU A CA 1
ATOM 1708 C C . LEU A 1 215 ? 3.924 -31.766 8.703 1 62.88 215 LEU A C 1
ATOM 1710 O O . LEU A 1 215 ? 3.977 -32.938 8.297 1 62.88 215 LEU A O 1
ATOM 1714 N N . ASP A 1 216 ? 2.92 -31.219 9.406 1 60.22 216 ASP A N 1
ATOM 1715 C CA . ASP A 1 216 ? 1.879 -32.125 9.891 1 60.22 216 ASP A CA 1
ATOM 1716 C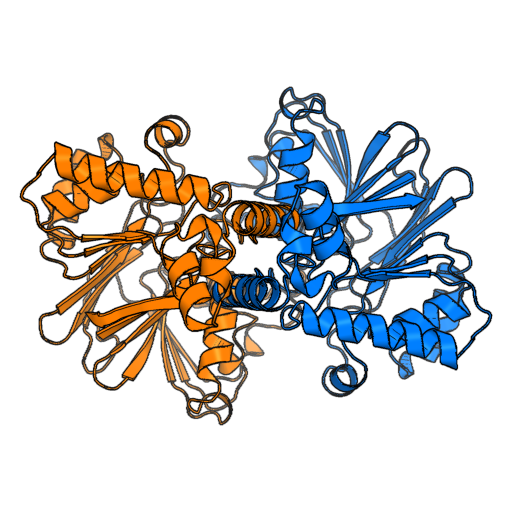 C . ASP A 1 216 ? 0.889 -32.438 8.773 1 60.22 216 ASP A C 1
ATOM 1718 O O . ASP A 1 216 ? 0.239 -33.5 8.805 1 60.22 216 ASP A O 1
ATOM 1722 N N . GLU A 1 217 ? 0.707 -31.484 7.941 1 61 217 GLU A N 1
ATOM 1723 C CA . GLU A 1 217 ? -0.25 -31.719 6.863 1 61 217 GLU A CA 1
ATOM 1724 C C . GLU A 1 217 ? 0.308 -32.688 5.82 1 61 217 GLU A C 1
ATOM 1726 O O . GLU A 1 217 ? -0.358 -32.969 4.828 1 61 217 GLU A O 1
ATOM 1731 N N . MET A 1 218 ? 1.348 -33.281 6.133 1 56.12 218 MET A N 1
ATOM 1732 C CA . MET A 1 218 ? 2.062 -34.188 5.23 1 56.12 218 MET A CA 1
ATOM 1733 C C . MET A 1 218 ? 1.22 -35.438 4.91 1 56.12 218 MET A C 1
ATOM 1735 O O . MET A 1 218 ? 1.492 -36.125 3.941 1 56.12 218 MET A O 1
ATOM 1739 N N . GLU A 1 219 ? 0.132 -35.594 5.742 1 57.41 219 GLU A N 1
ATOM 1740 C CA . GLU A 1 219 ? -0.639 -36.781 5.434 1 57.41 219 GLU A CA 1
ATOM 1741 C C . GLU A 1 219 ? -1.357 -36.656 4.094 1 57.41 219 GLU A C 1
ATOM 1743 O O . GLU A 1 219 ? -1.548 -37.656 3.383 1 57.41 219 GLU A O 1
ATOM 1748 N N . ASN A 1 220 ? -1.652 -35.438 3.766 1 69.75 220 ASN A N 1
ATOM 1749 C CA . ASN A 1 220 ? -2.344 -35.281 2.492 1 69.75 220 ASN A CA 1
ATOM 1750 C C . ASN A 1 220 ? -1.485 -34.531 1.48 1 69.75 220 ASN A C 1
ATOM 1752 O O . ASN A 1 220 ? -2.008 -33.938 0.532 1 69.75 220 ASN A O 1
ATOM 1756 N N . ILE A 1 221 ? -0.26 -34.719 1.766 1 82.56 221 ILE A N 1
ATOM 1757 C CA . ILE A 1 221 ? 0.653 -33.938 0.927 1 82.56 221 ILE A CA 1
ATOM 1758 C C . ILE A 1 221 ? 0.715 -34.562 -0.469 1 82.56 221 ILE A C 1
ATOM 1760 O O . ILE A 1 221 ? 0.939 -33.844 -1.455 1 82.56 221 ILE A O 1
ATOM 1764 N N . ASP A 1 222 ? 0.35 -35.844 -0.555 1 88 222 ASP A N 1
ATOM 1765 C CA . ASP A 1 222 ? 0.438 -36.531 -1.845 1 88 222 ASP A CA 1
ATOM 1766 C C . ASP A 1 222 ? -0.586 -35.969 -2.83 1 88 222 ASP A C 1
ATOM 1768 O O . ASP A 1 222 ? -0.305 -35.844 -4.023 1 88 222 ASP A O 1
ATOM 1772 N N . ASP A 1 223 ? -1.719 -35.719 -2.311 1 89.44 223 ASP A N 1
ATOM 1773 C CA . ASP A 1 223 ? -2.754 -35.156 -3.178 1 89.44 223 ASP A CA 1
ATOM 1774 C C . ASP A 1 223 ? -2.314 -33.812 -3.766 1 89.44 223 ASP A C 1
ATOM 1776 O O . ASP A 1 223 ? -2.564 -33.531 -4.941 1 89.44 223 ASP A O 1
ATOM 1780 N N . TYR A 1 224 ? -1.684 -33.062 -2.967 1 92.38 224 TYR A N 1
ATOM 1781 C CA . TYR A 1 224 ? -1.191 -31.766 -3.432 1 92.38 224 TYR A CA 1
ATOM 1782 C C . TYR A 1 224 ? -0.02 -31.953 -4.391 1 92.38 224 TYR A C 1
ATOM 1784 O O . TYR A 1 224 ? 0.067 -31.25 -5.406 1 92.38 224 TYR A O 1
ATOM 1792 N N . LEU A 1 225 ? 0.839 -32.875 -4.07 1 94.5 225 LEU A N 1
ATOM 1793 C CA . LEU A 1 225 ? 1.973 -33.125 -4.953 1 94.5 225 LEU A CA 1
ATOM 1794 C C . LEU A 1 225 ? 1.498 -33.562 -6.336 1 94.5 225 LEU A C 1
ATOM 1796 O O . LEU A 1 225 ? 2.064 -33.156 -7.352 1 94.5 225 LEU A O 1
ATOM 1800 N N . ASN A 1 226 ? 0.469 -34.375 -6.316 1 94.94 226 ASN A N 1
ATOM 1801 C CA . ASN A 1 226 ? -0.104 -34.781 -7.59 1 94.94 226 ASN A CA 1
ATOM 1802 C C . ASN A 1 226 ? -0.694 -33.625 -8.359 1 94.94 226 ASN A C 1
ATOM 1804 O O . ASN A 1 226 ? -0.559 -33.531 -9.586 1 94.94 226 ASN A O 1
ATOM 1808 N N . TYR A 1 227 ? -1.324 -32.781 -7.668 1 95.5 227 TYR A N 1
ATOM 1809 C CA . TYR A 1 227 ? -1.918 -31.594 -8.258 1 95.5 227 TYR A CA 1
ATOM 1810 C C . TYR A 1 227 ? -0.847 -30.688 -8.859 1 95.5 2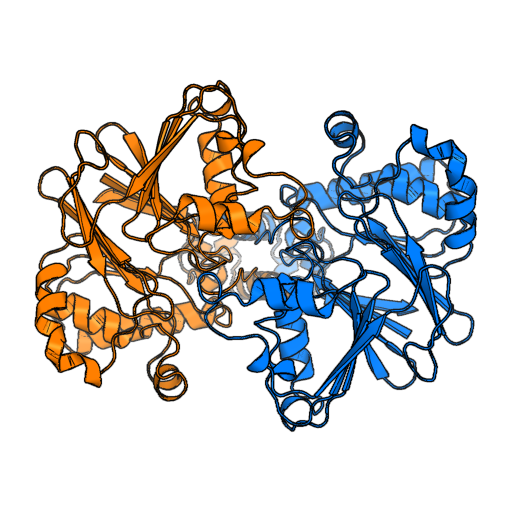27 TYR A C 1
ATOM 1812 O O . TYR A 1 227 ? -1.041 -30.109 -9.93 1 95.5 227 TYR A O 1
ATOM 1820 N N . PHE A 1 228 ? 0.334 -30.594 -8.227 1 96.94 228 PHE A N 1
ATOM 1821 C CA . PHE A 1 228 ? 1.411 -29.703 -8.648 1 96.94 228 PHE A CA 1
ATOM 1822 C C . PHE A 1 228 ? 2.314 -30.391 -9.664 1 96.94 228 PHE A C 1
ATOM 1824 O O . PHE A 1 228 ? 3.133 -29.734 -10.312 1 96.94 228 PHE A O 1
ATOM 1831 N N . ARG A 1 229 ? 2.184 -31.641 -9.891 1 97.31 229 ARG A N 1
ATOM 1832 C CA . ARG A 1 229 ? 3.143 -32.469 -10.602 1 97.31 229 ARG A CA 1
ATOM 1833 C C . ARG A 1 229 ? 3.363 -31.969 -12.023 1 97.31 229 ARG A C 1
ATOM 1835 O O . ARG A 1 229 ? 2.402 -31.766 -12.766 1 97.31 229 ARG A O 1
ATOM 1842 N N . GLY A 1 230 ? 4.586 -31.75 -12.305 1 97.81 230 GLY A N 1
ATOM 1843 C CA . GLY A 1 230 ? 5.012 -31.484 -13.664 1 97.81 230 GLY A CA 1
ATOM 1844 C C . GLY A 1 230 ? 4.672 -30.094 -14.133 1 97.81 230 GLY A C 1
ATOM 1845 O O . GLY A 1 230 ? 4.816 -29.766 -15.312 1 97.81 230 GLY A O 1
ATOM 1846 N N . ALA A 1 231 ? 4.18 -29.25 -13.242 1 98.5 231 ALA A N 1
ATOM 1847 C CA . ALA A 1 231 ? 3.834 -27.891 -13.648 1 98.5 231 ALA A CA 1
ATOM 1848 C C . ALA A 1 231 ? 5.039 -27.172 -14.258 1 98.5 231 ALA A C 1
ATOM 1850 O O . ALA A 1 231 ? 6.168 -27.344 -13.781 1 98.5 231 ALA A O 1
ATOM 1851 N N . ASP A 1 232 ? 4.824 -26.422 -15.344 1 98.88 232 ASP A N 1
ATOM 1852 C CA . ASP A 1 232 ? 5.883 -25.609 -15.93 1 98.88 232 ASP A CA 1
ATOM 1853 C C . ASP A 1 232 ? 6.258 -24.453 -15.008 1 98.88 232 ASP A C 1
ATOM 1855 O O . ASP A 1 232 ? 7.438 -24.109 -14.875 1 98.88 232 ASP A O 1
ATOM 1859 N N . VAL A 1 233 ? 5.281 -23.812 -14.406 1 98.88 233 VAL A N 1
ATOM 1860 C CA . VAL A 1 233 ? 5.5 -22.734 -13.445 1 98.88 233 VAL A CA 1
ATOM 1861 C C . VAL A 1 233 ? 4.57 -22.906 -12.25 1 98.88 233 VAL A C 1
ATOM 1863 O O . VAL A 1 233 ? 3.365 -23.094 -12.414 1 98.88 233 VAL A O 1
ATOM 1866 N N . LEU A 1 234 ? 5.113 -22.891 -11.102 1 98.81 234 LEU A N 1
ATOM 1867 C CA . LEU A 1 234 ? 4.375 -22.859 -9.844 1 98.81 234 LEU A CA 1
ATOM 1868 C C . LEU A 1 234 ? 4.641 -21.547 -9.094 1 98.81 234 LEU A C 1
ATOM 1870 O O . LEU A 1 234 ? 5.758 -21.312 -8.633 1 98.81 234 LEU A O 1
ATOM 1874 N N . VAL A 1 235 ? 3.68 -20.656 -9.07 1 98.81 235 VAL A N 1
ATOM 1875 C CA . VAL A 1 235 ? 3.715 -19.5 -8.188 1 98.81 235 VAL A CA 1
ATOM 1876 C C . VAL A 1 235 ? 3.201 -19.891 -6.801 1 98.81 235 VAL A C 1
ATOM 1878 O O . VAL A 1 235 ? 2.043 -20.281 -6.652 1 98.81 235 VAL A O 1
ATOM 1881 N N . PHE A 1 236 ? 4.008 -19.703 -5.766 1 98.19 236 PHE A N 1
ATOM 1882 C CA . PHE A 1 236 ? 3.656 -20.328 -4.496 1 98.19 236 PHE A CA 1
ATOM 1883 C C . PHE A 1 236 ? 3.961 -19.406 -3.332 1 98.19 236 PHE A C 1
ATOM 1885 O O . PHE A 1 236 ? 4.895 -18.609 -3.398 1 98.19 236 PHE A O 1
ATOM 1892 N N . ASP A 1 237 ? 3.209 -19.578 -2.283 1 97 237 ASP A N 1
ATOM 1893 C CA . ASP A 1 237 ? 3.328 -18.812 -1.045 1 97 237 ASP A CA 1
ATOM 1894 C C . ASP A 1 237 ? 4.656 -19.109 -0.349 1 97 237 ASP A C 1
ATOM 1896 O O . ASP A 1 237 ? 4.969 -20.25 -0.045 1 97 237 ASP A O 1
ATOM 1900 N N . THR A 1 238 ? 5.43 -18.062 -0.07 1 96 238 THR A N 1
ATOM 1901 C CA . THR A 1 238 ? 6.695 -18.172 0.65 1 96 238 THR A CA 1
ATOM 1902 C C . THR A 1 238 ? 6.836 -17.047 1.672 1 96 238 THR A C 1
ATOM 1904 O O . THR A 1 238 ? 7.898 -16.422 1.782 1 96 238 THR A O 1
ATOM 1907 N N . GLN A 1 239 ? 5.852 -16.781 2.381 1 92.94 239 GLN A N 1
ATOM 1908 C CA . GLN A 1 239 ? 5.789 -15.586 3.219 1 92.94 239 GLN A CA 1
ATOM 1909 C C . GLN A 1 239 ? 6.789 -15.672 4.367 1 92.94 239 GLN A C 1
ATOM 1911 O O . GLN A 1 239 ? 7.332 -14.656 4.801 1 92.94 239 GLN A O 1
ATOM 1916 N N . TYR A 1 240 ? 7.098 -16.938 4.855 1 89.94 240 TYR A N 1
ATOM 1917 C CA . TYR A 1 240 ? 7.902 -17.047 6.066 1 89.94 240 TYR A CA 1
ATOM 1918 C C . TYR A 1 240 ? 9.203 -17.781 5.793 1 89.94 240 TYR A C 1
ATOM 1920 O O . TYR A 1 240 ? 9.312 -18.531 4.816 1 89.94 240 TYR A O 1
ATOM 1928 N N . THR A 1 241 ? 10.195 -17.453 6.645 1 87.5 241 THR A N 1
ATOM 1929 C CA . THR A 1 241 ? 11.32 -18.359 6.785 1 87.5 241 THR A CA 1
ATOM 1930 C C . THR A 1 241 ? 10.938 -19.578 7.641 1 87.5 241 THR A C 1
ATOM 1932 O O . THR A 1 241 ? 9.891 -19.578 8.289 1 87.5 241 THR A O 1
ATOM 1935 N N . PHE A 1 242 ? 11.781 -20.453 7.57 1 81.88 242 PHE A N 1
ATOM 1936 C CA . PHE A 1 242 ? 11.531 -21.641 8.383 1 81.88 242 PHE A CA 1
ATOM 1937 C C . PHE A 1 242 ? 11.453 -21.281 9.859 1 81.88 242 PHE A C 1
ATOM 1939 O O . PHE A 1 242 ? 10.516 -21.688 10.547 1 81.88 242 PHE A O 1
ATOM 1946 N N . GLU A 1 243 ? 12.422 -20.5 10.328 1 83.06 243 GLU A N 1
ATOM 1947 C CA . GLU A 1 243 ? 12.484 -20.109 11.727 1 83.06 243 GLU A CA 1
ATOM 1948 C C . GLU A 1 243 ? 11.234 -19.344 12.148 1 83.06 243 GLU A C 1
ATOM 1950 O O . GLU A 1 243 ? 10.688 -19.578 13.227 1 83.06 243 GLU A O 1
ATOM 1955 N N . GLU A 1 244 ? 10.75 -18.5 11.312 1 83.94 244 GLU A N 1
ATOM 1956 C CA . GLU A 1 244 ? 9.57 -17.703 11.602 1 83.94 244 GLU A CA 1
ATOM 1957 C C . GLU A 1 244 ? 8.312 -18.562 11.641 1 83.94 244 GLU A C 1
ATOM 1959 O O . GLU A 1 244 ? 7.402 -18.312 12.438 1 83.94 244 GLU A O 1
ATOM 1964 N N . SER A 1 245 ? 8.25 -19.594 10.805 1 78.62 245 SER A N 1
ATOM 1965 C CA . SER A 1 245 ? 7.07 -20.438 10.695 1 78.62 245 SER A CA 1
ATOM 1966 C C . SER A 1 245 ? 6.848 -21.234 11.977 1 78.62 245 SER A C 1
ATOM 1968 O O . SER A 1 245 ? 5.719 -21.641 12.273 1 78.62 245 SER A O 1
ATOM 1970 N N . LEU A 1 246 ? 7.898 -21.422 12.703 1 75.38 246 LEU A N 1
ATOM 1971 C CA . LEU A 1 246 ? 7.793 -22.156 13.969 1 75.38 246 LEU A CA 1
ATOM 1972 C C . LEU A 1 246 ? 7.008 -21.344 14.992 1 75.38 246 LEU A C 1
ATOM 1974 O O . LEU A 1 246 ? 6.387 -21.906 15.898 1 75.38 246 LEU A O 1
ATOM 1978 N N . GLN A 1 247 ? 6.945 -19.938 14.812 1 74 247 GLN A N 1
ATOM 1979 C CA . GLN A 1 247 ? 6.25 -19.047 15.727 1 74 247 GLN A CA 1
ATOM 1980 C C . GLN A 1 247 ? 4.895 -18.625 15.164 1 74 247 GLN A C 1
ATOM 1982 O O . GLN A 1 247 ? 4.078 -18.031 15.875 1 74 247 GLN A O 1
ATOM 1987 N N . LYS A 1 248 ? 4.672 -19.047 13.922 1 75.06 248 LYS A N 1
ATOM 1988 C CA . LYS A 1 248 ? 3.482 -18.562 13.227 1 75.06 248 LYS A CA 1
ATOM 1989 C C . LYS A 1 248 ? 2.646 -19.734 12.703 1 75.06 248 LYS A C 1
ATOM 1991 O O . LYS A 1 248 ? 2.152 -19.688 11.578 1 75.06 248 LYS A O 1
ATOM 1996 N N . ILE A 1 249 ? 2.555 -20.703 13.539 1 66.44 249 ILE A N 1
ATOM 1997 C CA . ILE A 1 249 ? 1.756 -21.875 13.195 1 66.44 249 ILE A CA 1
ATOM 1998 C C . ILE A 1 249 ? 0.287 -21.484 13.07 1 66.44 249 ILE A C 1
ATOM 2000 O O . ILE A 1 249 ? -0.238 -20.75 13.906 1 66.44 249 ILE A O 1
ATOM 2004 N N . ASP A 1 250 ? -0.357 -21.797 11.883 1 71.19 250 ASP A N 1
ATOM 2005 C CA . ASP A 1 250 ? -1.773 -21.578 11.609 1 71.19 250 ASP A CA 1
ATOM 2006 C C . ASP A 1 250 ? -2.029 -20.141 11.156 1 71.19 250 ASP A C 1
ATOM 2008 O O . ASP A 1 250 ? -3.15 -19.641 11.266 1 71.19 250 ASP A O 1
ATOM 2012 N N . TRP A 1 251 ? -0.874 -19.5 10.836 1 77.12 251 TRP A N 1
ATOM 2013 C CA . TRP A 1 251 ? -1.064 -18.156 10.336 1 77.12 251 TRP A CA 1
ATOM 2014 C C . TRP A 1 251 ? -1.358 -18.156 8.836 1 77.12 251 TRP A C 1
ATOM 2016 O O . TRP A 1 251 ? -1.599 -17.109 8.242 1 77.12 251 TRP A O 1
ATOM 2026 N N . GLY A 1 252 ? -1.346 -19.25 8.25 1 83.19 252 GLY A N 1
ATOM 2027 C CA . GLY A 1 252 ? -1.998 -19.422 6.965 1 83.19 252 GLY A CA 1
ATOM 2028 C C . GLY A 1 252 ? -1.043 -19.297 5.789 1 83.19 252 GLY A C 1
ATOM 2029 O O . GLY A 1 252 ? -1.474 -19.109 4.648 1 83.19 252 GLY A O 1
ATOM 2030 N N . HIS A 1 253 ? 0.298 -19.344 6.086 1 89.88 253 HIS A N 1
ATOM 2031 C CA . HIS A 1 253 ? 1.246 -19.172 4.988 1 89.88 253 HIS A CA 1
ATOM 2032 C C . HIS A 1 253 ? 2.391 -20.188 5.094 1 89.88 253 HIS A C 1
ATOM 2034 O O . HIS A 1 253 ? 2.541 -20.859 6.113 1 89.88 253 HIS A O 1
ATOM 2040 N N . SER A 1 254 ? 3.146 -20.328 4.062 1 90.56 254 SER A N 1
ATOM 2041 C CA . SER A 1 254 ? 4.207 -21.328 3.963 1 90.56 254 SER A CA 1
ATOM 2042 C C . SER A 1 254 ? 5.586 -20.672 3.996 1 90.56 254 SER A C 1
ATOM 2044 O O . SER A 1 254 ? 5.695 -19.453 4.133 1 90.56 254 SER A O 1
ATOM 2046 N N . THR A 1 255 ? 6.594 -21.562 3.955 1 91.38 255 THR A N 1
ATOM 2047 C CA . THR A 1 255 ? 7.973 -21.109 3.998 1 91.38 255 THR A CA 1
ATOM 2048 C C . THR A 1 255 ? 8.656 -21.328 2.652 1 91.38 255 THR A C 1
ATOM 2050 O O . THR A 1 255 ? 8.203 -22.141 1.843 1 91.38 255 THR A O 1
ATOM 2053 N N . ALA A 1 256 ? 9.719 -20.578 2.486 1 93.12 256 ALA A N 1
ATOM 2054 C CA . ALA A 1 256 ? 10.516 -20.75 1.275 1 93.12 256 ALA A CA 1
ATOM 2055 C C . ALA A 1 256 ? 11.047 -22.172 1.152 1 93.12 256 ALA A C 1
ATOM 2057 O O . ALA A 1 256 ? 11.07 -22.734 0.058 1 93.12 256 ALA A O 1
ATOM 2058 N N . SER A 1 257 ? 11.445 -22.75 2.221 1 91.81 257 SER A N 1
ATOM 2059 C CA . SER A 1 257 ? 11.977 -24.109 2.203 1 91.81 257 SER A CA 1
ATOM 2060 C C . SER A 1 257 ? 10.898 -25.125 1.83 1 91.81 257 SER A C 1
ATOM 2062 O O . SER A 1 257 ? 11.141 -26.031 1.035 1 91.81 257 SER A O 1
ATOM 2064 N N . MET A 1 258 ? 9.742 -24.953 2.404 1 90.56 258 MET A N 1
ATOM 2065 C CA . MET A 1 258 ? 8.625 -25.844 2.09 1 90.56 258 MET A CA 1
ATOM 2066 C C . MET A 1 258 ? 8.242 -25.734 0.619 1 90.56 258 MET A C 1
ATOM 2068 O O . MET A 1 258 ? 7.98 -26.75 -0.035 1 90.56 258 MET A O 1
ATOM 2072 N N . ALA A 1 259 ? 8.141 -24.547 0.157 1 94.88 259 ALA A N 1
ATOM 2073 C CA . ALA A 1 259 ? 7.828 -24.312 -1.251 1 94.88 259 ALA A CA 1
ATOM 2074 C C . ALA A 1 259 ? 8.844 -25 -2.16 1 94.88 259 ALA A C 1
ATOM 2076 O O . ALA A 1 259 ? 8.469 -25.609 -3.162 1 94.88 259 ALA A O 1
ATOM 2077 N N . THR A 1 260 ? 10.109 -24.859 -1.818 1 95.44 260 THR A N 1
ATOM 2078 C CA . THR A 1 260 ? 11.172 -25.484 -2.596 1 95.44 260 THR A CA 1
ATOM 2079 C C . THR A 1 260 ? 11.055 -27 -2.564 1 95.44 260 THR A C 1
ATOM 2081 O O . THR A 1 260 ? 11.188 -27.672 -3.596 1 95.44 260 THR A O 1
ATOM 2084 N N . ASP A 1 261 ? 10.781 -27.516 -1.408 1 93.12 261 ASP A N 1
ATOM 2085 C CA . ASP A 1 261 ? 10.609 -28.953 -1.251 1 93.12 261 ASP A CA 1
ATOM 2086 C C . ASP A 1 261 ? 9.453 -29.469 -2.115 1 93.12 261 ASP A C 1
ATOM 2088 O O . ASP A 1 261 ? 9.602 -30.453 -2.83 1 93.12 261 ASP A O 1
ATOM 2092 N N . ILE A 1 262 ? 8.352 -28.812 -2.051 1 93.75 262 ILE A N 1
ATOM 2093 C CA . ILE A 1 262 ? 7.172 -29.172 -2.834 1 93.75 262 ILE A CA 1
ATOM 2094 C C . ILE A 1 262 ? 7.508 -29.125 -4.32 1 93.75 262 ILE A C 1
ATOM 2096 O O . ILE A 1 262 ? 7.172 -30.047 -5.066 1 93.75 262 ILE A O 1
ATOM 2100 N N . ALA A 1 263 ? 8.148 -28.062 -4.742 1 97.19 263 ALA A N 1
ATOM 2101 C CA . ALA A 1 263 ? 8.508 -27.906 -6.152 1 97.19 263 ALA A CA 1
ATOM 2102 C C . ALA A 1 263 ? 9.406 -29.047 -6.625 1 97.19 263 ALA A C 1
ATOM 2104 O O . ALA A 1 263 ? 9.219 -29.578 -7.715 1 97.19 263 ALA A O 1
ATOM 2105 N N . LEU A 1 264 ? 10.383 -29.406 -5.797 1 96.44 264 LEU A N 1
ATOM 2106 C CA . LEU A 1 264 ? 11.305 -30.5 -6.133 1 96.44 264 LEU A CA 1
ATOM 2107 C C . LEU A 1 264 ? 10.57 -31.828 -6.227 1 96.44 264 LEU A C 1
ATOM 2109 O O . LEU A 1 264 ? 10.711 -32.531 -7.219 1 96.44 264 LEU A O 1
ATOM 2113 N N . ARG A 1 265 ? 9.758 -32.094 -5.254 1 94.25 265 ARG A N 1
ATOM 2114 C CA . ARG A 1 265 ? 9.055 -33.375 -5.176 1 94.25 265 ARG A CA 1
ATOM 2115 C C . ARG A 1 265 ? 8.016 -33.5 -6.285 1 94.25 265 ARG A C 1
ATOM 2117 O O . ARG A 1 265 ? 7.746 -34.594 -6.77 1 94.25 265 ARG A O 1
ATOM 2124 N N . ALA A 1 266 ? 7.441 -32.438 -6.668 1 96.44 266 ALA A N 1
ATOM 2125 C CA . ALA A 1 266 ? 6.398 -32.438 -7.688 1 96.44 266 ALA A CA 1
ATOM 2126 C C . ALA A 1 266 ? 6.996 -32.281 -9.086 1 96.44 266 ALA A C 1
ATOM 2128 O O . ALA A 1 266 ? 6.266 -32.219 -10.078 1 96.44 266 ALA A O 1
ATOM 2129 N N . ASN A 1 267 ? 8.289 -32.156 -9.195 1 97.12 267 ASN A N 1
ATOM 2130 C CA . ASN A 1 267 ? 9 -32 -10.461 1 97.12 267 ASN A CA 1
ATOM 2131 C C . ASN A 1 267 ? 8.523 -30.781 -11.234 1 97.12 267 ASN A C 1
ATOM 2133 O O . ASN A 1 267 ? 8.188 -30.875 -12.414 1 97.12 267 ASN A O 1
ATOM 2137 N N . VAL A 1 268 ? 8.336 -29.719 -10.508 1 98.06 268 VAL A N 1
ATOM 2138 C CA . VAL A 1 268 ? 8.023 -28.422 -11.102 1 98.06 268 VAL A CA 1
ATOM 2139 C C . VAL A 1 268 ? 9.25 -27.875 -11.828 1 98.06 268 VAL A C 1
ATOM 2141 O O . VAL A 1 268 ? 10.383 -28.094 -11.398 1 98.06 268 VAL A O 1
ATOM 2144 N N . LYS A 1 269 ? 9.047 -27.219 -12.961 1 98.62 269 LYS A N 1
ATOM 2145 C CA . LYS A 1 269 ? 10.18 -26.688 -13.711 1 98.62 269 LYS A CA 1
ATOM 2146 C C . LYS A 1 269 ? 10.641 -25.344 -13.141 1 98.62 269 LYS A C 1
ATOM 2148 O O . LYS A 1 269 ? 11.836 -25.109 -12.961 1 98.62 269 LYS A O 1
ATOM 2153 N N . LYS A 1 270 ? 9.711 -24.406 -12.867 1 98.75 270 LYS A N 1
ATOM 2154 C CA . LYS A 1 270 ? 10.008 -23.094 -12.297 1 98.75 270 LYS A CA 1
ATOM 2155 C C . LYS A 1 270 ? 9.164 -22.828 -11.055 1 98.75 270 LYS A C 1
ATOM 2157 O O . LYS A 1 270 ? 7.938 -22.953 -11.094 1 98.75 270 LYS A O 1
ATOM 2162 N N . LEU A 1 271 ? 9.82 -22.516 -9.961 1 98.75 271 LEU A N 1
ATOM 2163 C CA . LEU A 1 271 ? 9.156 -22.047 -8.75 1 98.75 271 LEU A CA 1
ATOM 2164 C C . LEU A 1 271 ? 9.281 -20.531 -8.602 1 98.75 271 LEU A C 1
ATOM 2166 O O . LEU A 1 271 ? 10.391 -20 -8.562 1 98.75 271 LEU A O 1
ATOM 2170 N N . VAL A 1 272 ? 8.18 -19.859 -8.609 1 98.88 272 VAL A N 1
ATOM 2171 C CA . VAL A 1 272 ? 8.156 -18.422 -8.344 1 98.88 272 VAL A CA 1
ATOM 2172 C C . VAL A 1 272 ? 7.727 -18.172 -6.902 1 98.88 272 VAL A C 1
ATOM 2174 O O . VAL A 1 272 ? 6.578 -18.422 -6.535 1 98.88 272 VAL A O 1
ATOM 2177 N N . MET A 1 273 ? 8.672 -17.688 -6.109 1 98.56 273 MET A N 1
ATOM 2178 C CA . MET A 1 273 ? 8.398 -17.375 -4.711 1 98.56 273 MET A CA 1
ATOM 2179 C C . MET A 1 273 ? 7.598 -16.078 -4.598 1 98.56 273 MET A C 1
ATOM 2181 O O . MET A 1 273 ? 8.039 -15.023 -5.066 1 98.56 273 MET A O 1
ATOM 2185 N N . PHE A 1 274 ? 6.473 -16.156 -3.957 1 98.38 274 PHE A N 1
ATOM 2186 C CA . PHE A 1 274 ? 5.461 -15.117 -4.035 1 98.38 274 PHE A CA 1
ATOM 2187 C C . PHE A 1 274 ? 4.883 -14.82 -2.654 1 98.38 274 PHE A C 1
ATOM 2189 O O . PHE A 1 274 ? 5.156 -15.547 -1.694 1 98.38 274 PHE A O 1
ATOM 2196 N N . HIS A 1 275 ? 4.133 -13.656 -2.51 1 98.5 275 HIS A N 1
ATOM 2197 C CA . HIS A 1 275 ? 3.371 -13.289 -1.321 1 98.5 275 HIS A CA 1
ATOM 2198 C C . HIS A 1 275 ? 4.297 -12.945 -0.159 1 98.5 275 HIS A C 1
ATOM 2200 O O . HIS A 1 275 ? 4.148 -13.484 0.939 1 98.5 275 HIS A O 1
ATOM 2206 N N . HIS A 1 276 ? 5.258 -12.062 -0.377 1 98.06 276 HIS A N 1
ATOM 2207 C CA . HIS A 1 276 ? 6.328 -11.711 0.546 1 98.06 276 HIS A CA 1
ATOM 2208 C C . HIS A 1 276 ? 5.773 -11.078 1.817 1 98.06 276 HIS A C 1
ATOM 2210 O O . HIS A 1 276 ? 4.84 -10.273 1.76 1 98.06 276 HIS A O 1
ATOM 2216 N N . ASP A 1 277 ? 6.395 -11.391 2.902 1 97.19 277 ASP A N 1
ATOM 2217 C CA . ASP A 1 277 ? 6.004 -10.805 4.18 1 97.19 277 ASP A CA 1
ATOM 2218 C C . ASP A 1 277 ? 6.219 -9.297 4.18 1 97.19 277 ASP A C 1
ATOM 2220 O O . ASP A 1 277 ? 7.254 -8.812 3.717 1 97.19 277 ASP A O 1
ATOM 2224 N N . PRO A 1 278 ? 5.262 -8.539 4.734 1 96.44 278 PRO A N 1
ATOM 2225 C CA . PRO A 1 278 ? 5.375 -7.078 4.746 1 96.44 278 PRO A CA 1
ATOM 2226 C C . PRO A 1 278 ? 6.609 -6.586 5.496 1 96.44 278 PRO A C 1
ATOM 2228 O O . PRO A 1 278 ? 7.09 -5.48 5.238 1 96.44 278 PRO A O 1
ATOM 2231 N N . SER A 1 279 ? 7.156 -7.32 6.395 1 95.62 279 SER A N 1
ATOM 2232 C CA . SER A 1 279 ? 8.266 -6.863 7.227 1 95.62 279 SER A CA 1
ATOM 2233 C C . SER A 1 279 ? 9.609 -7.105 6.543 1 95.62 279 SER A C 1
ATOM 2235 O O . SER A 1 279 ? 10.648 -6.641 7.02 1 95.62 279 SER A O 1
ATOM 2237 N N . TYR A 1 280 ? 9.609 -7.848 5.441 1 96.88 280 TYR A N 1
ATOM 2238 C CA . TYR A 1 280 ? 10.859 -8.141 4.754 1 96.88 280 TYR A CA 1
ATOM 2239 C C . TYR A 1 280 ? 11.281 -6.969 3.869 1 96.88 280 TYR A C 1
ATOM 2241 O O . TYR A 1 280 ? 10.516 -6.531 3.006 1 96.88 280 TYR A O 1
ATOM 2249 N N . ASP A 1 281 ? 12.43 -6.445 4.125 1 96.25 281 ASP A N 1
ATOM 2250 C CA . ASP A 1 281 ? 12.984 -5.5 3.162 1 96.25 281 ASP A CA 1
ATOM 2251 C C . ASP A 1 281 ? 13.672 -6.227 2.01 1 96.25 281 ASP A C 1
ATOM 2253 O O . ASP A 1 281 ? 13.688 -7.461 1.97 1 96.25 281 ASP A O 1
ATOM 2257 N N . ASP A 1 282 ? 14.211 -5.496 1.072 1 97.5 282 ASP A N 1
ATOM 2258 C CA . ASP A 1 282 ? 14.75 -6.09 -0.147 1 97.5 282 ASP A CA 1
ATOM 2259 C C . ASP A 1 282 ? 15.969 -6.949 0.155 1 97.5 282 ASP A C 1
ATOM 2261 O O . ASP A 1 282 ? 16.188 -7.984 -0.481 1 97.5 282 ASP A O 1
ATOM 2265 N N . GLU A 1 283 ? 16.812 -6.594 1.085 1 96.38 283 GLU A N 1
ATOM 2266 C CA . GLU A 1 283 ? 17.984 -7.379 1.454 1 96.38 283 GLU A CA 1
ATOM 2267 C C . GLU A 1 283 ? 17.578 -8.719 2.061 1 96.38 283 GLU A C 1
ATOM 2269 O O . GLU A 1 283 ? 18.188 -9.75 1.757 1 96.38 283 GLU A O 1
ATOM 2274 N N . LYS A 1 284 ? 16.578 -8.625 2.918 1 96.5 284 LYS A N 1
ATOM 2275 C CA . LYS A 1 284 ? 16.062 -9.867 3.498 1 96.5 284 LYS A CA 1
ATOM 2276 C C . LYS A 1 284 ? 15.5 -10.789 2.42 1 96.5 284 LYS A C 1
ATOM 2278 O O . LYS A 1 284 ? 15.688 -12.008 2.477 1 96.5 284 LYS A O 1
ATOM 2283 N N . LEU A 1 285 ? 14.812 -10.266 1.479 1 97.56 285 LEU A N 1
ATOM 2284 C CA . LEU A 1 285 ? 14.258 -11.078 0.4 1 97.56 285 LEU A CA 1
ATOM 2285 C C . LEU A 1 285 ? 15.359 -11.703 -0.443 1 97.56 285 LEU A C 1
ATOM 2287 O O . LEU A 1 285 ? 15.25 -12.852 -0.871 1 97.56 285 LEU A O 1
ATOM 2291 N N . ASP A 1 286 ? 16.469 -10.945 -0.644 1 96.81 286 ASP A N 1
ATOM 2292 C CA . ASP A 1 286 ? 17.641 -11.531 -1.294 1 96.81 286 ASP A CA 1
ATOM 2293 C C . ASP A 1 286 ? 18.156 -12.742 -0.517 1 96.81 286 ASP A C 1
ATOM 2295 O O . ASP A 1 286 ? 18.469 -13.773 -1.109 1 96.81 286 ASP A O 1
ATOM 2299 N N . ALA A 1 287 ? 18.203 -12.562 0.754 1 96.19 287 ALA A N 1
ATOM 2300 C CA . ALA A 1 287 ? 18.719 -13.625 1.607 1 96.19 287 ALA A CA 1
ATOM 2301 C C . ALA A 1 287 ? 17.812 -14.852 1.555 1 96.19 287 ALA A C 1
ATOM 2303 O O . ALA A 1 287 ? 18.297 -15.992 1.523 1 96.19 287 ALA A O 1
ATOM 2304 N N . VAL A 1 288 ? 16.516 -14.641 1.578 1 96.19 288 VAL A N 1
ATOM 2305 C CA . VAL A 1 288 ? 15.547 -15.734 1.502 1 96.19 288 VAL A CA 1
ATOM 2306 C C . VAL A 1 288 ? 15.711 -16.484 0.177 1 96.19 288 VAL A C 1
ATOM 2308 O O . VAL A 1 288 ? 15.68 -17.703 0.142 1 96.19 288 VAL A O 1
ATOM 2311 N N . TYR A 1 289 ? 15.875 -15.75 -0.893 1 96.69 289 TYR A N 1
ATOM 2312 C CA . TYR A 1 289 ? 16.078 -16.328 -2.219 1 96.69 289 TYR A CA 1
ATOM 2313 C C . TYR A 1 289 ? 17.328 -17.203 -2.244 1 96.69 289 TYR A C 1
ATOM 2315 O O . TYR A 1 289 ? 17.266 -18.344 -2.697 1 96.69 289 TYR A O 1
ATOM 2323 N N . LEU A 1 290 ? 18.406 -16.672 -1.704 1 95.81 290 LEU A N 1
ATOM 2324 C CA . LEU A 1 290 ? 19.672 -17.406 -1.703 1 95.81 290 LEU A CA 1
ATOM 2325 C C . LEU A 1 290 ? 19.578 -18.672 -0.854 1 95.81 290 LEU A C 1
ATOM 2327 O O . LEU A 1 290 ? 20.156 -19.703 -1.194 1 95.81 290 LEU A O 1
ATOM 2331 N N . ARG A 1 291 ? 18.844 -18.562 0.182 1 95.12 291 ARG A N 1
ATOM 2332 C CA . ARG A 1 291 ? 18.656 -19.734 1.036 1 95.12 291 ARG A CA 1
ATOM 2333 C C . ARG A 1 291 ? 17.859 -20.812 0.311 1 95.12 291 ARG A C 1
ATOM 2335 O O . ARG A 1 291 ? 18.125 -22.016 0.487 1 95.12 291 ARG A O 1
ATOM 2342 N N . ALA A 1 292 ? 16.875 -20.422 -0.423 1 96.12 292 ALA A N 1
ATOM 2343 C CA . ALA A 1 292 ? 16.094 -21.375 -1.203 1 96.12 292 ALA A CA 1
ATOM 2344 C C . ALA A 1 292 ? 16.969 -22.078 -2.242 1 96.12 292 ALA A C 1
ATOM 2346 O O . ALA A 1 292 ? 16.828 -23.281 -2.455 1 96.12 292 ALA A O 1
ATOM 2347 N N . ILE A 1 293 ? 17.859 -21.328 -2.852 1 96.12 293 ILE A N 1
ATOM 2348 C CA . ILE A 1 293 ? 18.781 -21.891 -3.834 1 96.12 293 ILE A CA 1
ATOM 2349 C C . ILE A 1 293 ? 19.688 -22.922 -3.16 1 96.12 293 ILE A C 1
ATOM 2351 O O . ILE A 1 293 ? 19.891 -24.016 -3.686 1 96.12 293 ILE A O 1
ATOM 2355 N N . LYS A 1 294 ? 20.203 -22.547 -2.07 1 95.62 294 LYS A N 1
ATOM 2356 C CA . LYS A 1 294 ? 21.094 -23.438 -1.333 1 95.62 294 LYS A CA 1
ATOM 2357 C C . LYS A 1 294 ? 20.359 -24.719 -0.909 1 95.62 294 LYS A C 1
ATOM 2359 O O . LYS A 1 294 ? 20.922 -25.812 -0.956 1 95.62 294 LYS A O 1
ATOM 2364 N N . TYR A 1 295 ? 19.141 -24.484 -0.456 1 94.25 295 TYR A N 1
ATOM 2365 C CA . TYR A 1 295 ? 18.328 -25.625 -0.074 1 94.25 295 TYR A CA 1
ATOM 2366 C C . TYR A 1 295 ? 18.172 -26.594 -1.242 1 94.25 295 TYR A C 1
ATOM 2368 O O . TYR A 1 295 ? 18.328 -27.812 -1.081 1 94.25 295 TYR A O 1
ATOM 2376 N N . LYS A 1 296 ? 17.828 -26.109 -2.363 1 96.06 296 LYS A N 1
ATOM 2377 C CA . LYS A 1 296 ? 17.688 -26.922 -3.566 1 96.06 296 LYS A CA 1
ATOM 2378 C C . LYS A 1 296 ? 18.984 -27.703 -3.859 1 96.06 296 LYS A C 1
ATOM 2380 O O . LYS A 1 296 ? 18.938 -28.891 -4.16 1 96.06 296 LYS A O 1
ATOM 2385 N N . GLU A 1 297 ? 20.125 -27.016 -3.773 1 95.19 297 GLU A N 1
ATOM 2386 C CA . GLU A 1 297 ? 21.422 -27.625 -4.078 1 95.19 297 GLU A CA 1
ATOM 2387 C C . GLU A 1 297 ? 21.75 -28.734 -3.096 1 95.19 297 GLU A C 1
ATOM 2389 O O . GLU A 1 297 ? 22.375 -29.734 -3.471 1 95.19 297 GLU A O 1
ATOM 2394 N N . MET A 1 298 ? 21.375 -28.531 -1.915 1 93.69 298 MET A N 1
ATOM 2395 C CA . MET A 1 298 ? 21.641 -29.516 -0.874 1 93.69 298 MET A CA 1
ATOM 2396 C C . MET A 1 298 ? 20.734 -30.734 -1.033 1 93.69 298 MET A C 1
ATOM 2398 O O . MET A 1 298 ? 21.188 -31.875 -0.848 1 93.69 298 MET A O 1
ATOM 2402 N N . PHE A 1 299 ? 19.547 -30.484 -1.364 1 90.62 299 PHE A N 1
ATOM 2403 C CA . PHE A 1 299 ? 18.547 -31.547 -1.433 1 90.62 299 PHE A CA 1
ATOM 2404 C C . PHE A 1 299 ? 18.688 -32.344 -2.73 1 90.62 299 PHE A C 1
ATOM 2406 O O . PHE A 1 299 ? 18.547 -33.562 -2.738 1 90.62 299 PHE A O 1
ATOM 2413 N N . ASP A 1 300 ? 18.859 -31.672 -3.82 1 93 300 ASP A N 1
ATOM 2414 C CA . ASP A 1 300 ? 18.984 -32.312 -5.125 1 93 300 ASP A CA 1
ATOM 2415 C C . ASP A 1 300 ? 19.828 -31.469 -6.07 1 93 300 ASP A C 1
ATOM 2417 O O . ASP A 1 300 ? 19.297 -30.75 -6.922 1 93 300 ASP A O 1
ATOM 2421 N N . PRO A 1 301 ? 21.109 -31.609 -6.016 1 90.81 301 PRO A N 1
ATOM 2422 C CA . PRO A 1 301 ? 22.031 -30.766 -6.758 1 90.81 301 PRO A CA 1
ATOM 2423 C C . PRO A 1 301 ? 21.859 -30.875 -8.273 1 90.81 301 PRO A C 1
ATOM 2425 O O . PRO A 1 301 ? 22.172 -29.938 -9.008 1 90.81 301 PRO A O 1
ATOM 2428 N N . ASP A 1 302 ? 21.312 -31.938 -8.719 1 93.31 302 ASP A N 1
ATOM 2429 C CA . ASP A 1 302 ? 21.234 -32.156 -10.156 1 93.31 302 ASP A CA 1
ATOM 2430 C C . ASP A 1 302 ? 19.875 -31.75 -10.711 1 93.31 302 ASP A C 1
ATOM 2432 O O . ASP A 1 302 ? 19.672 -31.766 -11.93 1 93.31 302 ASP A O 1
ATOM 2436 N N . ASN A 1 303 ? 18.953 -31.406 -9.758 1 94.12 303 ASN A N 1
ATOM 2437 C CA . ASN A 1 303 ? 17.625 -31 -10.203 1 94.12 303 ASN A CA 1
ATOM 2438 C C . ASN A 1 303 ? 17.688 -29.688 -10.977 1 94.12 303 ASN A C 1
ATOM 2440 O O . ASN A 1 303 ? 18.469 -28.797 -10.648 1 94.12 303 ASN A O 1
ATOM 2444 N N . GLN A 1 304 ? 16.875 -29.547 -11.992 1 95.88 304 GLN A N 1
ATOM 2445 C CA . GLN A 1 304 ? 16.922 -28.391 -12.891 1 95.88 304 GLN A CA 1
ATOM 2446 C C . GLN A 1 304 ? 15.891 -27.344 -12.508 1 95.88 304 GLN A C 1
ATOM 2448 O O . GLN A 1 304 ? 15.648 -26.391 -13.258 1 95.88 304 GLN A O 1
ATOM 2453 N N . LEU A 1 305 ? 15.297 -27.516 -11.359 1 98.12 305 LEU A N 1
ATOM 2454 C CA . LEU A 1 305 ? 14.328 -26.547 -10.875 1 98.12 305 LEU A CA 1
ATOM 2455 C C . LEU A 1 305 ? 14.914 -25.141 -10.891 1 98.12 305 LEU A C 1
ATOM 2457 O O . LEU A 1 305 ? 16 -24.906 -10.359 1 98.12 305 LEU A O 1
ATOM 2461 N N . GLU A 1 306 ? 14.266 -24.25 -11.594 1 98.44 306 GLU A N 1
ATOM 2462 C CA . GLU A 1 306 ? 14.609 -22.828 -11.523 1 98.44 306 GLU A CA 1
ATOM 2463 C C . GLU A 1 306 ? 13.781 -22.125 -10.453 1 98.44 306 GLU A C 1
ATOM 2465 O O . GLU A 1 306 ? 12.555 -22.234 -10.43 1 98.44 306 GLU A O 1
ATOM 2470 N N . ILE A 1 307 ? 14.438 -21.422 -9.555 1 98.5 307 ILE A N 1
ATOM 2471 C CA . ILE A 1 307 ? 13.773 -20.656 -8.508 1 98.5 307 ILE A CA 1
ATOM 2472 C C . ILE A 1 307 ? 13.867 -19.172 -8.812 1 98.5 307 ILE A C 1
ATOM 2474 O O . ILE A 1 307 ? 14.945 -18.656 -9.125 1 98.5 307 ILE A O 1
ATOM 2478 N N . ILE A 1 308 ? 12.758 -18.5 -8.789 1 98.38 308 ILE A N 1
ATOM 2479 C CA . ILE A 1 308 ? 12.664 -17.062 -9.086 1 98.38 308 ILE A CA 1
ATOM 2480 C C . ILE A 1 308 ? 11.953 -16.344 -7.941 1 98.38 308 ILE A C 1
ATOM 2482 O O . ILE A 1 308 ? 10.953 -16.844 -7.414 1 98.38 308 ILE A O 1
ATOM 2486 N N . MET A 1 309 ? 12.445 -15.258 -7.508 1 98 309 MET A N 1
ATOM 2487 C CA . MET A 1 309 ? 11.734 -14.398 -6.562 1 98 309 MET A CA 1
ATOM 2488 C C . MET A 1 309 ? 10.797 -13.445 -7.289 1 98 309 MET A C 1
ATOM 2490 O O . MET A 1 309 ? 11.234 -12.672 -8.148 1 98 309 MET A O 1
ATOM 2494 N N . ALA A 1 310 ? 9.523 -13.492 -6.934 1 98.69 310 ALA A N 1
ATOM 2495 C CA . ALA A 1 310 ? 8.562 -12.609 -7.586 1 98.69 310 ALA A CA 1
ATOM 2496 C C . ALA A 1 310 ? 8.875 -11.148 -7.289 1 98.69 310 ALA A C 1
ATOM 2498 O O . ALA A 1 310 ? 9.242 -10.797 -6.164 1 98.69 310 ALA A O 1
ATOM 2499 N N . ARG A 1 311 ? 8.797 -10.32 -8.234 1 98.62 311 ARG A N 1
ATOM 2500 C CA . ARG A 1 311 ? 8.875 -8.867 -8.109 1 98.62 311 ARG A CA 1
ATOM 2501 C C . ARG A 1 311 ? 7.859 -8.188 -9.031 1 98.62 311 ARG A C 1
ATOM 2503 O O . ARG A 1 311 ? 7.418 -8.773 -10.016 1 98.62 311 ARG A O 1
ATOM 2510 N N . GLU A 1 312 ? 7.449 -7.02 -8.703 1 98.69 312 GLU A N 1
ATOM 2511 C CA . GLU A 1 312 ? 6.543 -6.277 -9.57 1 98.69 312 GLU A CA 1
ATOM 2512 C C . GLU A 1 312 ? 7.184 -5.992 -10.922 1 98.69 312 GLU A C 1
ATOM 2514 O O . GLU A 1 312 ? 8.336 -5.555 -10.992 1 98.69 312 GLU A O 1
ATOM 2519 N N . GLY A 1 313 ? 6.48 -6.332 -11.992 1 97.94 313 GLY A N 1
ATOM 2520 C CA . GLY A 1 313 ? 6.98 -6.145 -13.344 1 97.94 313 GLY A CA 1
ATOM 2521 C C . GLY A 1 313 ? 7.566 -7.406 -13.945 1 97.94 313 GLY A C 1
ATOM 2522 O O . GLY A 1 313 ? 7.793 -7.477 -15.156 1 97.94 313 GLY A O 1
ATOM 2523 N N . LEU A 1 314 ? 7.82 -8.398 -13.117 1 98.38 314 LEU A N 1
ATOM 2524 C CA . LEU A 1 314 ? 8.328 -9.672 -13.617 1 98.38 314 LEU A CA 1
ATOM 2525 C C . LEU A 1 314 ? 7.352 -10.297 -14.609 1 98.38 314 LEU A C 1
ATOM 2527 O O . LEU A 1 314 ? 6.141 -10.312 -14.359 1 98.38 314 LEU A O 1
ATOM 2531 N N . GLU A 1 315 ? 7.84 -10.703 -15.727 1 98.56 315 GLU A N 1
ATOM 2532 C CA . GLU A 1 315 ? 7.086 -11.414 -16.75 1 98.56 315 GLU A CA 1
ATOM 2533 C C . GLU A 1 315 ? 7.742 -12.75 -17.078 1 98.56 315 GLU A C 1
ATOM 2535 O O . GLU A 1 315 ? 8.961 -12.82 -17.266 1 98.56 315 GLU A O 1
ATOM 2540 N N . ILE A 1 316 ? 6.93 -13.773 -17.094 1 98.75 316 ILE A N 1
ATOM 2541 C CA . ILE A 1 316 ? 7.426 -15.109 -17.406 1 98.75 316 ILE A CA 1
ATOM 2542 C C . ILE A 1 316 ? 6.605 -15.719 -18.531 1 98.75 316 ILE A C 1
ATOM 2544 O O . ILE A 1 316 ? 5.375 -15.781 -18.453 1 98.75 316 ILE A O 1
ATOM 2548 N N . GLN A 1 317 ? 7.293 -16.141 -19.578 1 98.19 317 GLN A N 1
ATOM 2549 C CA . GLN A 1 317 ? 6.652 -16.922 -20.625 1 98.19 317 GLN A CA 1
ATOM 2550 C C . GLN A 1 317 ? 6.543 -18.391 -20.234 1 98.19 317 GLN A C 1
ATOM 2552 O O . GLN A 1 317 ? 7.52 -19 -19.797 1 98.19 317 GLN A O 1
ATOM 2557 N N . ILE A 1 318 ? 5.355 -18.906 -20.359 1 97.88 318 ILE A N 1
ATOM 2558 C CA . ILE A 1 318 ? 5.121 -20.297 -20.016 1 97.88 318 ILE A CA 1
ATOM 2559 C C . ILE A 1 318 ? 5.09 -21.156 -21.281 1 97.88 318 ILE A C 1
ATOM 2561 O O . ILE A 1 318 ? 4.348 -20.844 -22.219 1 97.88 318 ILE A O 1
ATOM 2565 N N . MET B 1 1 ? 4.375 20.344 21.469 1 97 1 MET B N 1
ATOM 2566 C CA . MET B 1 1 ? 3.877 19.203 20.703 1 97 1 MET B CA 1
ATOM 2567 C C . MET B 1 1 ? 4.715 18.969 19.453 1 97 1 MET B C 1
ATOM 2569 O O . MET B 1 1 ? 5.363 19.891 18.953 1 97 1 MET B O 1
ATOM 2573 N N . ARG B 1 2 ? 4.855 17.75 19.031 1 98.44 2 ARG B N 1
ATOM 2574 C CA . ARG B 1 2 ? 5.473 17.438 17.75 1 98.44 2 ARG B CA 1
ATOM 2575 C C . ARG B 1 2 ? 4.602 16.469 16.938 1 98.44 2 ARG B C 1
ATOM 2577 O O . ARG B 1 2 ? 3.871 15.664 17.516 1 98.44 2 ARG B O 1
ATOM 2584 N N . ILE B 1 3 ? 4.656 16.641 15.672 1 98.88 3 ILE B N 1
ATOM 2585 C CA . ILE B 1 3 ? 3.904 15.758 14.773 1 98.88 3 ILE B CA 1
ATOM 2586 C C . ILE B 1 3 ? 4.867 15.008 13.859 1 98.88 3 ILE B C 1
ATOM 2588 O O . ILE B 1 3 ? 5.855 15.578 13.391 1 98.88 3 ILE B O 1
ATOM 2592 N N . LYS B 1 4 ? 4.652 13.734 13.688 1 98.88 4 LYS B N 1
ATOM 2593 C CA . LYS B 1 4 ? 5.418 12.891 12.773 1 98.88 4 LYS B CA 1
ATOM 2594 C C . LYS B 1 4 ? 4.5 12.148 11.812 1 98.88 4 LYS B C 1
ATOM 2596 O O . LYS B 1 4 ? 3.441 11.656 12.203 1 98.88 4 LYS B O 1
ATOM 2601 N N . PHE B 1 5 ? 4.918 12.062 10.555 1 98.94 5 PHE B N 1
ATOM 2602 C CA . PHE B 1 5 ? 4.078 11.484 9.508 1 98.94 5 PHE B CA 1
ATOM 2603 C C . PHE B 1 5 ? 4.535 10.078 9.164 1 98.94 5 PHE B C 1
ATOM 2605 O O . PHE B 1 5 ? 5.703 9.859 8.828 1 98.94 5 PHE B O 1
ATOM 2612 N N . TRP B 1 6 ? 3.6 9.117 9.188 1 98.88 6 TRP B N 1
ATOM 2613 C CA . TRP B 1 6 ? 3.928 7.73 8.898 1 98.88 6 TRP B CA 1
ATOM 2614 C C . TRP B 1 6 ? 3.26 7.27 7.609 1 98.88 6 TRP B C 1
ATOM 2616 O O . TRP B 1 6 ? 3.645 6.25 7.031 1 98.88 6 TRP B O 1
ATOM 2626 N N . GLY B 1 7 ? 2.279 7.91 7.164 1 98.81 7 GLY B N 1
ATOM 2627 C CA . GLY B 1 7 ? 1.581 7.734 5.898 1 98.81 7 GLY B CA 1
ATOM 2628 C C . GLY B 1 7 ? 1.011 9.031 5.348 1 98.81 7 GLY B C 1
ATOM 2629 O O . GLY B 1 7 ? 0.355 9.781 6.07 1 98.81 7 GLY B O 1
ATOM 2630 N N . VAL B 1 8 ? 1.231 9.273 4.047 1 98.81 8 VAL B N 1
ATOM 2631 C CA . VAL B 1 8 ? 0.909 10.602 3.545 1 98.81 8 VAL B CA 1
ATOM 2632 C C . VAL B 1 8 ? 0.091 10.484 2.262 1 98.81 8 VAL B C 1
ATOM 2634 O O . VAL B 1 8 ? -0.281 11.5 1.662 1 98.81 8 VAL B O 1
ATOM 2637 N N . ARG B 1 9 ? -0.19 9.242 1.814 1 98.56 9 ARG B N 1
ATOM 2638 C CA . ARG B 1 9 ? -0.991 9.031 0.614 1 98.56 9 ARG B CA 1
ATOM 2639 C C . ARG B 1 9 ? -2.477 8.961 0.951 1 98.56 9 ARG B C 1
ATOM 2641 O O . ARG B 1 9 ? -2.85 8.562 2.059 1 98.56 9 ARG B O 1
ATOM 2648 N N . GLY B 1 10 ? -3.248 9.391 -0.02 1 97.12 10 GLY B N 1
ATOM 2649 C CA . GLY B 1 10 ? -4.691 9.242 0.093 1 97.12 10 GLY B CA 1
ATOM 2650 C C . GLY B 1 10 ? -5.234 8.062 -0.699 1 97.12 10 GLY B C 1
ATOM 2651 O O . GLY B 1 10 ? -4.547 7.527 -1.572 1 97.12 10 GLY B O 1
ATOM 2652 N N . SER B 1 11 ? -6.324 7.613 -0.347 1 95.56 11 SER B N 1
ATOM 2653 C CA . SER B 1 11 ? -7.176 6.684 -1.082 1 95.56 11 SER B CA 1
ATOM 2654 C C . SER B 1 11 ? -6.641 5.258 -1.002 1 95.56 11 SER B C 1
ATOM 2656 O O . SER B 1 11 ? -7.289 4.375 -0.436 1 95.56 11 SER B O 1
ATOM 2658 N N . ILE B 1 12 ? -5.43 5.016 -1.481 1 97.81 12 ILE B N 1
ATOM 2659 C CA . ILE B 1 12 ? -4.844 3.68 -1.511 1 97.81 12 ILE B CA 1
ATOM 2660 C C . ILE B 1 12 ? -3.322 3.781 -1.422 1 97.81 12 ILE B C 1
ATOM 2662 O O . ILE B 1 12 ? -2.734 4.773 -1.857 1 97.81 12 ILE B O 1
ATOM 2666 N N . SER B 1 13 ? -2.715 2.781 -0.775 1 98.25 13 SER B N 1
ATOM 2667 C CA . SER B 1 13 ? -1.257 2.727 -0.729 1 98.25 13 SER B CA 1
ATOM 2668 C C . SER B 1 13 ? -0.658 2.773 -2.131 1 98.25 13 SER B C 1
ATOM 2670 O O . SER B 1 13 ? -1.185 2.158 -3.059 1 98.25 13 SER B O 1
ATOM 2672 N N . SER B 1 14 ? 0.458 3.512 -2.262 1 97.5 14 SER B N 1
ATOM 2673 C CA . SER B 1 14 ? 1.063 3.758 -3.564 1 97.5 14 SER B CA 1
ATOM 2674 C C . SER B 1 14 ? 2.578 3.594 -3.512 1 97.5 14 SER B C 1
ATOM 2676 O O . SER B 1 14 ? 3.318 4.574 -3.596 1 97.5 14 SER B O 1
ATOM 2678 N N . PRO B 1 15 ? 3.008 2.352 -3.484 1 97.81 15 PRO B N 1
ATOM 2679 C CA . PRO B 1 15 ? 4.449 2.107 -3.404 1 97.81 15 PRO B CA 1
ATOM 2680 C C . PRO B 1 15 ? 5.195 2.562 -4.656 1 97.81 15 PRO B C 1
ATOM 2682 O O . PRO B 1 15 ? 4.668 2.457 -5.766 1 97.81 15 PRO B O 1
ATOM 2685 N N . VAL B 1 16 ? 6.422 3.018 -4.457 1 96.81 16 VAL B N 1
ATOM 2686 C CA . VAL B 1 16 ? 7.285 3.357 -5.582 1 96.81 16 VAL B CA 1
ATOM 2687 C C . VAL B 1 16 ? 7.672 2.088 -6.34 1 96.81 16 VAL B C 1
ATOM 2689 O O . VAL B 1 16 ? 7.977 1.062 -5.727 1 96.81 16 VAL B O 1
ATOM 2692 N N . LYS B 1 17 ? 7.668 2.154 -7.652 1 96.25 17 LYS B N 1
ATOM 2693 C CA . LYS B 1 17 ? 8 1.01 -8.492 1 96.25 17 LYS B CA 1
ATOM 2694 C C . LYS B 1 17 ? 9.516 0.825 -8.594 1 96.25 17 LYS B C 1
ATOM 2696 O O . LYS B 1 17 ? 10.266 1.802 -8.602 1 96.25 17 LYS B O 1
ATOM 2701 N N . GLY B 1 18 ? 9.867 -0.457 -8.781 1 96.56 18 GLY B N 1
ATOM 2702 C CA . GLY B 1 18 ? 11.281 -0.765 -8.906 1 96.56 18 GLY B CA 1
ATOM 2703 C C . GLY B 1 18 ? 11.945 -0.049 -10.07 1 96.56 18 GLY B C 1
ATOM 2704 O O . GLY B 1 18 ? 13.062 0.444 -9.938 1 96.56 18 GLY B O 1
ATOM 2705 N N . ASP B 1 19 ? 11.273 0.106 -11.148 1 95.25 19 ASP B N 1
ATOM 2706 C CA . ASP B 1 19 ? 11.836 0.748 -12.336 1 95.25 19 ASP B CA 1
ATOM 2707 C C . ASP B 1 19 ? 12.078 2.236 -12.094 1 95.25 19 ASP B C 1
ATOM 2709 O O . ASP B 1 19 ? 13.023 2.814 -12.641 1 95.25 19 ASP B O 1
ATOM 2713 N N . LEU B 1 20 ? 11.25 2.834 -11.281 1 95.5 20 LEU B N 1
ATOM 2714 C CA . LEU B 1 20 ? 11.445 4.246 -10.969 1 95.5 20 LEU B CA 1
ATOM 2715 C C . LEU B 1 20 ? 12.648 4.441 -10.055 1 95.5 20 LEU B C 1
ATOM 2717 O O . LEU B 1 20 ? 13.391 5.422 -10.195 1 95.5 20 LEU B O 1
ATOM 2721 N N . ILE B 1 21 ? 12.828 3.539 -9.109 1 96.75 21 ILE B N 1
ATOM 2722 C CA . ILE B 1 21 ? 14.008 3.604 -8.25 1 96.75 21 ILE B CA 1
ATOM 2723 C C . ILE B 1 21 ? 15.273 3.467 -9.094 1 96.75 21 ILE B C 1
ATOM 2725 O O . ILE B 1 21 ? 16.219 4.234 -8.93 1 96.75 21 ILE B O 1
ATOM 2729 N N . ARG B 1 22 ? 15.266 2.514 -10.023 1 96.81 22 ARG B N 1
ATOM 2730 C CA . ARG B 1 22 ? 16.406 2.322 -10.906 1 96.81 22 ARG B CA 1
ATOM 2731 C C . ARG B 1 22 ? 16.672 3.572 -11.734 1 96.81 22 ARG B C 1
ATOM 2733 O O . ARG B 1 22 ? 17.828 3.979 -11.914 1 96.81 22 ARG B O 1
ATOM 2740 N N . ALA B 1 23 ? 15.625 4.133 -12.219 1 96.31 23 ALA B N 1
ATOM 2741 C CA . ALA B 1 23 ? 15.758 5.344 -13.031 1 96.31 23 ALA B CA 1
ATOM 2742 C C . ALA B 1 23 ? 16.375 6.48 -12.219 1 96.31 23 ALA B C 1
ATOM 2744 O O . ALA B 1 23 ? 17.188 7.246 -12.734 1 96.31 23 ALA B O 1
ATOM 2745 N N . LYS B 1 24 ? 15.977 6.625 -10.961 1 96.56 24 LYS B N 1
ATOM 2746 C CA . LYS B 1 24 ? 16.562 7.617 -10.07 1 96.56 24 LYS B CA 1
ATOM 2747 C C . LYS B 1 24 ? 18.078 7.418 -9.945 1 96.56 24 LYS B C 1
ATOM 2749 O O . LYS B 1 24 ? 18.844 8.375 -10.023 1 96.56 24 LYS B O 1
ATOM 2754 N N . ILE B 1 25 ? 18.453 6.195 -9.781 1 97.12 25 ILE B N 1
ATOM 2755 C CA . ILE B 1 25 ? 19.859 5.859 -9.562 1 97.12 25 ILE B CA 1
ATOM 2756 C C . ILE B 1 25 ? 20.656 6.137 -10.836 1 97.12 25 ILE B C 1
ATOM 2758 O O . ILE B 1 25 ? 21.734 6.738 -10.773 1 97.12 25 ILE B O 1
ATOM 2762 N N . LEU B 1 26 ? 20.094 5.766 -11.969 1 97 26 LEU B N 1
ATOM 2763 C CA . LEU B 1 26 ? 20.766 6.023 -13.242 1 97 26 LEU B CA 1
ATOM 2764 C C . LEU B 1 26 ? 20.969 7.52 -13.453 1 97 26 LEU B C 1
ATOM 2766 O O . LEU B 1 26 ? 22.047 7.949 -13.867 1 97 26 LEU B O 1
ATOM 2770 N N . LYS B 1 27 ? 19.969 8.258 -13.117 1 96.06 27 LYS B N 1
ATOM 2771 C CA . LYS B 1 27 ? 20.047 9.703 -13.258 1 96.06 27 LYS B CA 1
ATOM 2772 C C . LYS B 1 27 ? 21.125 10.289 -12.344 1 96.06 27 LYS B C 1
ATOM 2774 O O . LYS B 1 27 ? 21.922 11.117 -12.766 1 96.06 27 LYS B O 1
ATOM 2779 N N . ILE B 1 28 ? 21.188 9.859 -11.156 1 97.19 28 ILE B N 1
ATOM 2780 C CA . ILE B 1 28 ? 22.125 10.375 -10.164 1 97.19 28 ILE B CA 1
ATOM 2781 C C . ILE B 1 28 ? 23.547 10.023 -10.578 1 97.19 28 ILE B C 1
ATOM 2783 O O . ILE B 1 28 ? 24.453 10.867 -10.508 1 97.19 28 ILE B O 1
ATOM 2787 N N . LEU B 1 29 ? 23.734 8.797 -11.023 1 96.06 29 LEU B N 1
ATOM 2788 C CA . LEU B 1 29 ? 25.062 8.359 -11.453 1 96.06 29 LEU B CA 1
ATOM 2789 C C . LEU B 1 29 ? 25.516 9.148 -12.68 1 96.06 29 LEU B C 1
ATOM 2791 O O . LEU B 1 29 ? 26.703 9.414 -12.836 1 96.06 29 LEU B O 1
ATOM 2795 N N . SER B 1 30 ? 24.594 9.523 -13.492 1 95.31 30 SER B N 1
ATOM 2796 C CA . SER B 1 30 ? 24.938 10.281 -14.688 1 95.31 30 SER B CA 1
ATOM 2797 C C . SER B 1 30 ? 25.297 11.719 -14.352 1 95.31 30 SER B C 1
ATOM 2799 O O . SER B 1 30 ? 26.016 12.383 -15.102 1 95.31 30 SER B O 1
ATOM 2801 N N . LEU B 1 31 ? 24.766 12.211 -13.211 1 94.94 31 LEU B N 1
ATOM 2802 C CA . LEU B 1 31 ? 24.984 13.594 -12.805 1 94.94 31 LEU B CA 1
ATOM 2803 C C . LEU B 1 31 ? 26.25 13.719 -11.953 1 94.94 31 LEU B C 1
ATOM 2805 O O . LEU B 1 31 ? 26.812 14.805 -11.82 1 94.94 31 LEU B O 1
ATOM 2809 N N . ALA B 1 32 ? 26.734 12.617 -11.43 1 94.62 32 ALA B N 1
ATOM 2810 C CA . ALA B 1 32 ? 27.828 12.641 -10.461 1 94.62 32 ALA B CA 1
ATOM 2811 C C . ALA B 1 32 ? 29.156 12.859 -11.156 1 94.62 32 ALA B C 1
ATOM 2813 O O . ALA B 1 32 ? 29.422 12.297 -12.227 1 94.62 32 ALA B O 1
ATOM 2814 N N . SER B 1 33 ? 30.047 13.75 -10.609 1 92.62 33 SER B N 1
ATOM 2815 C CA . SER B 1 33 ? 31.438 13.922 -11.016 1 92.62 33 SER B CA 1
ATOM 2816 C C . SER B 1 33 ? 32.375 13.188 -10.07 1 92.62 33 SER B C 1
ATOM 2818 O O . SER B 1 33 ? 32 12.82 -8.961 1 92.62 33 SER B O 1
ATOM 2820 N N . PRO B 1 34 ? 33.562 12.953 -10.539 1 90.62 34 PRO B N 1
ATOM 2821 C CA . PRO B 1 34 ? 34.531 12.297 -9.656 1 90.62 34 PRO B CA 1
ATOM 2822 C C . PRO B 1 34 ? 34.719 13.031 -8.328 1 90.62 34 PRO B C 1
ATOM 2824 O O . PRO B 1 34 ? 34.906 12.398 -7.293 1 90.62 34 PRO B O 1
ATOM 2827 N N . SER B 1 35 ? 34.625 14.328 -8.367 1 92.75 35 SER B N 1
ATOM 2828 C CA . SER B 1 35 ? 34.781 15.117 -7.148 1 92.75 35 SER B CA 1
ATOM 2829 C C . SER B 1 35 ? 33.656 14.859 -6.172 1 92.75 35 SER B C 1
ATOM 2831 O O . SER B 1 35 ? 33.844 14.922 -4.953 1 92.75 35 SER B O 1
ATOM 2833 N N . ASP B 1 36 ? 32.469 14.508 -6.645 1 93.94 36 ASP B N 1
ATOM 2834 C CA . ASP B 1 36 ? 31.281 14.242 -5.812 1 93.94 36 ASP B CA 1
ATOM 2835 C C . ASP B 1 36 ? 31.422 12.906 -5.078 1 93.94 36 ASP B C 1
ATOM 2837 O O . ASP B 1 36 ? 30.734 12.656 -4.094 1 93.94 36 ASP B O 1
ATOM 2841 N N . LEU B 1 37 ? 32.344 12.078 -5.559 1 92.75 37 LEU B N 1
ATOM 2842 C CA . LEU B 1 37 ? 32.438 10.719 -5.055 1 92.75 37 LEU B CA 1
ATOM 2843 C C . LEU B 1 37 ? 33.719 10.539 -4.211 1 92.75 37 LEU B C 1
ATOM 2845 O O . LEU B 1 37 ? 34.062 9.422 -3.842 1 92.75 37 LEU B O 1
ATOM 2849 N N . GLN B 1 38 ? 34.375 11.586 -3.934 1 91.44 38 GLN B N 1
ATOM 2850 C CA . GLN B 1 38 ? 35.719 11.547 -3.365 1 91.44 38 GLN B CA 1
ATOM 2851 C C . GLN B 1 38 ? 35.688 11.109 -1.904 1 91.44 38 GLN B C 1
ATOM 2853 O O . GLN B 1 38 ? 36.688 10.617 -1.378 1 91.44 38 GLN B O 1
ATOM 2858 N N . SER B 1 39 ? 34.625 11.344 -1.144 1 93.81 39 SER B N 1
ATOM 2859 C CA . SER B 1 39 ? 34.438 10.984 0.26 1 93.81 39 SER B CA 1
ATOM 2860 C C . SER B 1 39 ? 32.969 10.805 0.606 1 93.81 39 SER B C 1
ATOM 2862 O O . SER B 1 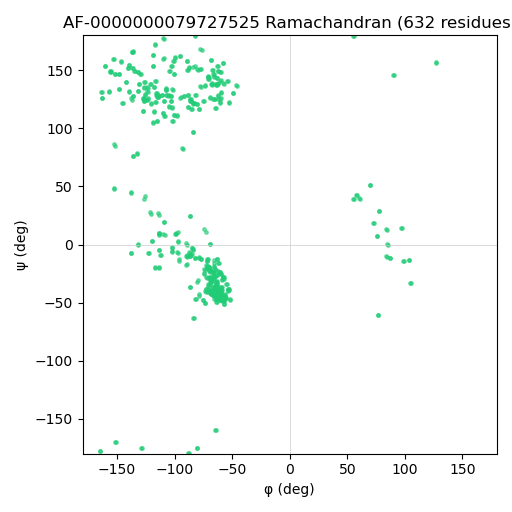39 ? 32.094 11.258 -0.135 1 93.81 39 SER B O 1
ATOM 2864 N N . PRO B 1 40 ? 32.719 10.125 1.653 1 94.56 40 PRO B N 1
ATOM 2865 C CA . PRO B 1 40 ? 31.312 10.008 2.084 1 94.56 40 PRO B CA 1
ATOM 2866 C C . PRO B 1 40 ? 30.625 11.359 2.252 1 94.56 40 PRO B C 1
ATOM 2868 O O . PRO B 1 40 ? 29.453 11.516 1.903 1 94.56 40 PRO B O 1
ATOM 2871 N N . GLU B 1 41 ? 31.344 12.25 2.75 1 96.38 41 GLU B N 1
ATOM 2872 C CA . GLU B 1 41 ? 30.797 13.586 2.938 1 96.38 41 GLU B CA 1
ATOM 2873 C C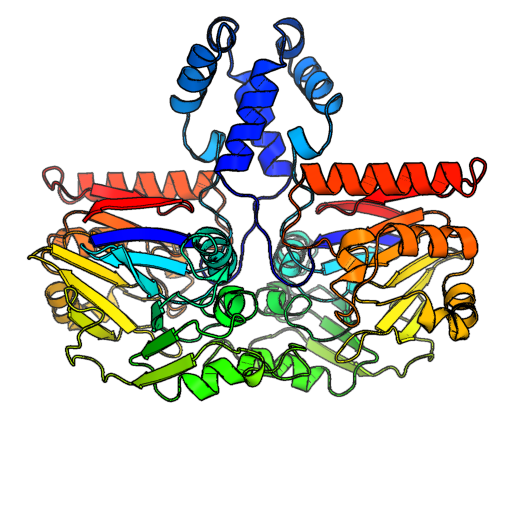 . GLU B 1 41 ? 30.484 14.25 1.598 1 96.38 41 GLU B C 1
ATOM 2875 O O . GLU B 1 41 ? 29.453 14.906 1.448 1 96.38 41 GLU B O 1
ATOM 2880 N N . ALA B 1 42 ? 31.359 14.133 0.691 1 95.69 42 ALA B N 1
ATOM 2881 C CA . ALA B 1 42 ? 31.172 14.695 -0.642 1 95.69 42 ALA B CA 1
ATOM 2882 C C . ALA B 1 42 ? 29.938 14.086 -1.316 1 95.69 42 ALA B C 1
ATOM 2884 O O . ALA B 1 42 ? 29.188 14.781 -2.002 1 95.69 42 ALA B O 1
ATOM 2885 N N . ILE B 1 43 ? 29.797 12.828 -1.114 1 96.31 43 ILE B N 1
ATOM 2886 C CA . ILE B 1 43 ? 28.656 12.125 -1.688 1 96.31 43 ILE B CA 1
ATOM 2887 C C . ILE B 1 43 ? 27.359 12.664 -1.088 1 96.31 43 ILE B C 1
ATOM 2889 O O . ILE B 1 43 ? 26.406 12.945 -1.812 1 96.31 43 ILE B O 1
ATOM 2893 N N . GLU B 1 44 ? 27.312 12.742 0.168 1 96.56 44 GLU B N 1
ATOM 2894 C CA . GLU B 1 44 ? 26.125 13.258 0.856 1 96.56 44 GLU B CA 1
ATOM 2895 C C . GLU B 1 44 ? 25.812 14.68 0.41 1 96.56 44 GLU B C 1
ATOM 2897 O O . GLU B 1 44 ? 24.641 15.023 0.19 1 96.56 44 GLU B O 1
ATOM 2902 N N . ASP B 1 45 ? 26.875 15.492 0.287 1 96.5 45 ASP B N 1
ATOM 2903 C CA . ASP B 1 45 ? 26.688 16.859 -0.163 1 96.5 45 ASP B CA 1
ATOM 2904 C C . ASP B 1 45 ? 26.109 16.906 -1.573 1 96.5 45 ASP B C 1
ATOM 2906 O O . ASP B 1 45 ? 25.234 17.719 -1.861 1 96.5 45 ASP B O 1
ATOM 2910 N N . PHE B 1 46 ? 26.656 16.109 -2.414 1 96.19 46 PHE B N 1
ATOM 2911 C CA . PHE B 1 46 ? 26.172 16 -3.787 1 96.19 46 PHE B CA 1
ATOM 2912 C C . PHE B 1 46 ? 24.703 15.609 -3.814 1 96.19 46 PHE B C 1
ATOM 2914 O O . PHE B 1 46 ? 23.891 16.266 -4.461 1 96.19 46 PHE B O 1
ATOM 2921 N N . LEU B 1 47 ? 24.234 14.578 -3.033 1 96 47 LEU B N 1
ATOM 2922 C CA . LEU B 1 47 ? 22.859 14.109 -3.006 1 96 47 LEU B CA 1
ATOM 2923 C C . LEU B 1 47 ? 21.938 15.188 -2.451 1 96 47 LEU B C 1
ATOM 2925 O O . LEU B 1 47 ? 20.828 15.375 -2.955 1 96 47 LEU B O 1
ATOM 2929 N N . ASP B 1 48 ? 22.406 15.859 -1.448 1 94.81 48 ASP B N 1
ATOM 2930 C CA . ASP B 1 48 ? 21.594 16.875 -0.783 1 94.81 48 ASP B CA 1
ATOM 2931 C C . ASP B 1 48 ? 21.375 18.078 -1.695 1 94.81 48 ASP B C 1
ATOM 2933 O O . ASP B 1 48 ? 20.484 18.906 -1.436 1 94.81 48 ASP B O 1
ATOM 2937 N N . SER B 1 49 ? 22.234 18.234 -2.689 1 95.19 49 SER B N 1
ATOM 2938 C CA . SER B 1 49 ? 22.078 19.344 -3.631 1 95.19 49 SER B CA 1
ATOM 2939 C C . SER B 1 49 ? 20.969 19.062 -4.633 1 95.19 49 SER B C 1
ATOM 2941 O O . SER B 1 49 ? 20.516 19.969 -5.328 1 95.19 49 SER B O 1
ATOM 2943 N N . LEU B 1 50 ? 20.5 17.844 -4.695 1 94.81 50 LEU B N 1
ATOM 2944 C CA . LEU B 1 50 ? 19.438 17.438 -5.625 1 94.81 50 LEU B CA 1
ATOM 2945 C C . LEU B 1 50 ? 18.078 17.5 -4.949 1 94.81 50 LEU B C 1
ATOM 2947 O O . LEU B 1 50 ? 17.984 17.516 -3.721 1 94.81 50 LEU B O 1
ATOM 2951 N N . ALA B 1 51 ? 16.984 17.516 -5.785 1 93.38 51 ALA B N 1
ATOM 2952 C CA . ALA B 1 51 ? 15.617 17.484 -5.281 1 93.38 51 ALA B CA 1
ATOM 2953 C C . ALA B 1 51 ? 15.305 16.141 -4.617 1 93.38 51 ALA B C 1
ATOM 2955 O O . ALA B 1 51 ? 15.875 15.109 -4.992 1 93.38 51 ALA B O 1
ATOM 2956 N N . LEU B 1 52 ? 14.398 16.172 -3.629 1 91.88 52 LEU B N 1
ATOM 2957 C CA . LEU B 1 52 ? 14 14.992 -2.877 1 91.88 52 LEU B CA 1
ATOM 2958 C C . LEU B 1 52 ? 13.57 13.867 -3.816 1 91.88 52 LEU B C 1
ATOM 2960 O O . LEU B 1 52 ? 13.875 12.695 -3.576 1 91.88 52 LEU B O 1
ATOM 2964 N N . SER B 1 53 ? 12.859 14.227 -4.914 1 93.94 53 SER B N 1
ATOM 2965 C CA . SER B 1 53 ? 12.312 13.242 -5.848 1 93.94 53 SER B CA 1
ATOM 2966 C C . SER B 1 53 ? 13.414 12.422 -6.5 1 93.94 53 SER B C 1
ATOM 2968 O O . SER B 1 53 ? 13.156 11.359 -7.062 1 93.94 53 SER B O 1
ATOM 2970 N N . ASN B 1 54 ? 14.656 12.914 -6.406 1 94.06 54 ASN B N 1
ATOM 2971 C CA . ASN B 1 54 ? 15.766 12.188 -7.023 1 94.06 54 ASN B CA 1
ATOM 2972 C C . ASN B 1 54 ? 16.328 11.125 -6.086 1 94.06 54 ASN B C 1
ATOM 2974 O O . ASN B 1 54 ? 16.688 10.031 -6.523 1 94.06 54 ASN B O 1
ATOM 2978 N N . TRP B 1 55 ? 16.344 11.461 -4.797 1 95 55 TRP B N 1
ATOM 2979 C CA . TRP B 1 55 ? 17.141 10.57 -3.963 1 95 55 TRP B CA 1
ATOM 2980 C C . TRP B 1 55 ? 16.281 9.922 -2.883 1 95 55 TRP B C 1
ATOM 2982 O O . TRP B 1 55 ? 16.797 9.234 -2 1 95 55 TRP B O 1
ATOM 2992 N N . SER B 1 56 ? 14.984 10.18 -2.887 1 96.56 56 SER B N 1
ATOM 2993 C CA . SER B 1 56 ? 14.062 9.633 -1.898 1 96.56 56 SER B CA 1
ATOM 2994 C C . SER B 1 56 ? 12.656 9.484 -2.48 1 96.56 56 SER B C 1
ATOM 2996 O O . SER B 1 56 ? 12.492 9.383 -3.699 1 96.56 56 SER B O 1
ATOM 2998 N N . THR B 1 57 ? 11.711 9.211 -1.736 1 97.81 57 THR B N 1
ATOM 2999 C CA . THR B 1 57 ? 10.289 9.234 -2.064 1 97.81 57 THR B CA 1
ATOM 3000 C C . THR B 1 57 ? 9.484 9.914 -0.962 1 97.81 57 THR B C 1
ATOM 3002 O O . THR B 1 57 ? 9.898 9.93 0.199 1 97.81 57 THR B O 1
ATOM 3005 N N . TYR B 1 58 ? 8.391 10.547 -1.34 1 98.19 58 TYR B N 1
ATOM 3006 C CA . TYR B 1 58 ? 7.531 11.195 -0.359 1 98.19 58 TYR B CA 1
ATOM 3007 C C . TYR B 1 58 ? 6.812 10.164 0.502 1 98.19 58 TYR B C 1
ATOM 3009 O O . TYR B 1 58 ? 6.391 10.469 1.622 1 98.19 58 TYR B O 1
ATOM 3017 N N . GLY B 1 59 ? 6.676 8.969 -0.017 1 97.94 59 GLY B N 1
ATOM 3018 C CA . GLY B 1 59 ? 6.031 7.91 0.746 1 97.94 59 GLY B CA 1
ATOM 3019 C C . GLY B 1 59 ? 4.895 7.238 -0.003 1 97.94 59 GLY B C 1
ATOM 3020 O O . GLY B 1 59 ? 4.324 7.824 -0.926 1 97.94 59 GLY B O 1
ATOM 3021 N N . GLY B 1 60 ? 4.59 6 0.394 1 98.31 60 GLY B N 1
ATOM 3022 C CA . GLY B 1 60 ? 3.557 5.23 -0.276 1 98.31 60 GLY B CA 1
ATOM 3023 C C . GLY B 1 60 ? 2.457 4.77 0.661 1 98.31 60 GLY B C 1
ATOM 3024 O O . GLY B 1 60 ? 1.432 4.246 0.214 1 98.31 60 GLY B O 1
ATOM 3025 N N . ASN B 1 61 ? 2.6 4.969 1.949 1 98.81 61 ASN B N 1
ATOM 3026 C CA . ASN B 1 61 ? 1.597 4.531 2.914 1 98.81 61 ASN B CA 1
ATOM 3027 C C . ASN B 1 61 ? 0.467 5.547 3.051 1 98.81 61 ASN B C 1
ATOM 3029 O O . ASN B 1 61 ? 0.672 6.742 2.828 1 98.81 61 ASN B O 1
ATOM 3033 N N . THR B 1 62 ? -0.703 5.027 3.428 1 98.75 62 THR B N 1
ATOM 3034 C CA . THR B 1 62 ? -1.85 5.906 3.625 1 98.75 62 THR B CA 1
ATOM 3035 C C . THR B 1 62 ? -1.873 6.453 5.051 1 98.75 62 THR B C 1
ATOM 3037 O O . THR B 1 62 ? -1.028 6.09 5.871 1 98.75 62 THR B O 1
ATOM 3040 N N . THR B 1 63 ? -2.785 7.203 5.395 1 98.81 63 THR B N 1
ATOM 3041 C CA . THR B 1 63 ? -2.832 8.219 6.445 1 98.81 63 THR B CA 1
ATOM 3042 C C . THR B 1 63 ? -2.594 7.59 7.816 1 98.81 63 THR B C 1
ATOM 3044 O O . THR B 1 63 ? -3.34 6.703 8.234 1 98.81 63 THR B O 1
ATOM 3047 N N . CYS B 1 64 ? -1.576 8.078 8.492 1 98.88 64 CYS B N 1
ATOM 3048 C CA . CYS B 1 64 ? -1.281 7.867 9.906 1 98.88 64 CYS B CA 1
ATOM 3049 C C . CYS B 1 64 ? -0.289 8.906 10.414 1 98.88 64 CYS B C 1
ATOM 3051 O O . CYS B 1 64 ? 0.782 9.086 9.828 1 98.88 64 CYS B O 1
ATOM 3053 N N . VAL B 1 65 ? -0.631 9.602 11.469 1 98.75 65 VAL B N 1
ATOM 3054 C CA . VAL B 1 65 ? 0.32 10.555 12.039 1 98.75 65 VAL B CA 1
ATOM 3055 C C . VAL B 1 65 ? 0.406 10.352 13.555 1 98.75 65 VAL B C 1
ATOM 3057 O O . VAL B 1 65 ? -0.549 9.891 14.18 1 98.75 65 VAL B O 1
ATOM 3060 N N . GLU B 1 66 ? 1.549 10.625 14.031 1 98.88 66 GLU B N 1
ATOM 3061 C CA . GLU B 1 66 ? 1.896 10.609 15.453 1 98.88 66 GLU B CA 1
ATOM 3062 C C . GLU B 1 66 ? 2.035 12.031 16 1 98.88 66 GLU B C 1
ATOM 3064 O O . GLU B 1 66 ? 2.697 12.875 15.391 1 98.88 66 GLU B O 1
ATOM 3069 N N . ILE B 1 67 ? 1.354 12.328 17.078 1 98.94 67 ILE B N 1
ATOM 3070 C CA . ILE B 1 67 ? 1.584 13.555 17.828 1 98.94 67 ILE B CA 1
ATOM 3071 C C . ILE B 1 67 ? 2.111 13.211 19.234 1 98.94 67 ILE B C 1
ATOM 3073 O O . ILE B 1 67 ? 1.6 12.305 19.891 1 98.94 67 ILE B O 1
ATOM 3077 N N . ARG B 1 68 ? 3.143 13.805 19.641 1 98.81 68 ARG B N 1
ATOM 3078 C CA . ARG B 1 68 ? 3.648 13.719 21 1 98.81 68 ARG B CA 1
ATOM 3079 C C . ARG B 1 68 ? 3.488 15.047 21.734 1 98.81 68 ARG B C 1
ATOM 3081 O O . ARG B 1 68 ? 3.852 16.094 21.203 1 98.81 68 ARG B O 1
ATOM 3088 N N . ASP B 1 69 ? 2.895 14.969 22.906 1 98.75 69 ASP B N 1
ATOM 3089 C CA . ASP B 1 69 ? 2.762 16.188 23.688 1 98.75 69 ASP B CA 1
ATOM 3090 C C . ASP B 1 69 ? 4.059 16.516 24.422 1 98.75 69 ASP B C 1
ATOM 3092 O O . ASP B 1 69 ? 5.094 15.898 24.172 1 98.75 69 ASP B O 1
ATOM 3096 N N . LYS B 1 70 ? 4.051 17.562 25.266 1 98.06 70 LYS B N 1
ATOM 3097 C CA . LYS B 1 70 ? 5.262 18.031 25.922 1 98.06 70 LYS B CA 1
ATOM 3098 C C . LYS B 1 70 ? 5.82 16.984 26.875 1 98.06 70 LYS B C 1
ATOM 3100 O O . LYS B 1 70 ? 6.996 17.031 27.25 1 98.06 70 LYS B O 1
ATOM 3105 N N . GLU B 1 71 ? 5.039 16.016 27.344 1 97.81 71 GLU B N 1
ATOM 3106 C CA . GLU B 1 71 ? 5.488 14.938 28.219 1 97.81 71 GLU B CA 1
ATOM 3107 C C . GLU B 1 71 ? 5.738 13.656 27.422 1 97.81 71 GLU B C 1
ATOM 3109 O O . GLU B 1 71 ? 5.812 12.57 28 1 97.81 71 GLU B O 1
ATOM 3114 N N . ASP B 1 72 ? 5.699 13.734 26.125 1 97.81 72 ASP B N 1
ATOM 3115 C CA . ASP B 1 72 ? 5.996 12.664 25.188 1 97.81 72 ASP B CA 1
ATOM 3116 C C . ASP B 1 72 ? 4.875 11.625 25.172 1 97.81 72 ASP B C 1
ATOM 3118 O O . ASP B 1 72 ? 5.098 10.469 24.797 1 97.81 72 ASP B O 1
ATOM 3122 N N . ARG B 1 73 ? 3.695 12.078 25.688 1 97.94 73 ARG B N 1
ATOM 3123 C CA . ARG B 1 73 ? 2.535 11.195 25.562 1 97.94 73 ARG B CA 1
ATOM 3124 C C . ARG B 1 73 ? 2.062 11.109 24.125 1 97.94 73 ARG B C 1
ATOM 3126 O O . ARG B 1 73 ? 2.086 12.102 23.391 1 97.94 73 ARG B O 1
ATOM 3133 N N . LEU B 1 74 ? 1.584 9.906 23.688 1 98.81 74 LEU B N 1
ATOM 3134 C CA . LEU B 1 74 ? 1.315 9.594 22.297 1 98.81 74 LEU B CA 1
ATOM 3135 C C . LEU B 1 74 ? -0.15 9.844 21.953 1 98.81 74 LEU B C 1
ATOM 3137 O O . LEU B 1 74 ? -1.045 9.375 22.656 1 98.81 74 LEU B O 1
ATOM 3141 N N . ILE B 1 75 ? -0.377 10.609 20.938 1 98.94 75 ILE B N 1
ATOM 3142 C CA . ILE B 1 75 ? -1.65 10.734 20.234 1 98.94 75 ILE B CA 1
ATOM 3143 C C . ILE B 1 75 ? -1.505 10.211 18.797 1 98.94 75 ILE B C 1
ATOM 3145 O O . ILE B 1 75 ? -0.57 10.578 18.094 1 98.94 75 ILE B O 1
ATOM 3149 N N . ILE B 1 76 ? -2.35 9.312 18.406 1 98.94 76 ILE B N 1
ATOM 3150 C CA . ILE B 1 76 ? -2.359 8.766 17.047 1 98.94 76 ILE B CA 1
ATOM 3151 C C . ILE B 1 76 ? -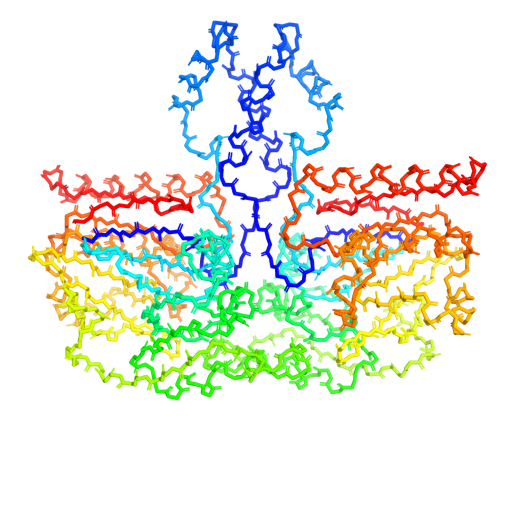3.566 9.312 16.281 1 98.94 76 ILE B C 1
ATOM 3153 O O . ILE B 1 76 ? -4.672 9.383 16.828 1 98.94 76 ILE B O 1
ATOM 3157 N N . ILE B 1 77 ? -3.348 9.766 15.086 1 98.94 77 ILE B N 1
ATOM 3158 C CA . ILE B 1 77 ? -4.469 10.148 14.227 1 98.94 77 ILE B CA 1
ATOM 3159 C C . ILE B 1 77 ? -4.621 9.133 13.094 1 98.94 77 ILE B C 1
ATOM 3161 O O . ILE B 1 77 ? -3.684 8.914 12.32 1 98.94 77 ILE B O 1
ATOM 3165 N N . ASP B 1 78 ? -5.766 8.555 12.992 1 98.81 78 ASP B N 1
ATOM 3166 C CA . ASP B 1 78 ? -6.16 7.578 11.984 1 98.81 78 ASP B CA 1
ATOM 3167 C C . ASP B 1 78 ? -5.203 6.391 11.961 1 98.81 78 ASP B C 1
ATOM 3169 O O . ASP B 1 78 ? -4.406 6.211 12.883 1 98.81 78 ASP B O 1
ATOM 3173 N N . GLY B 1 79 ? -5.48 5.426 11.078 1 98.69 79 GLY B N 1
ATOM 3174 C CA . GLY B 1 79 ? -4.734 4.176 11.07 1 98.69 79 GLY B CA 1
ATOM 3175 C C . GLY B 1 79 ? -4.684 3.521 9.703 1 98.69 79 GLY B C 1
ATOM 3176 O O . GLY B 1 79 ? -4.996 2.338 9.562 1 98.69 79 GLY B O 1
ATOM 3177 N N . GLY B 1 80 ? -4.352 4.363 8.664 1 98.69 80 GLY B N 1
ATOM 3178 C CA . GLY B 1 80 ? -4.066 3.748 7.379 1 98.69 80 GLY B CA 1
ATOM 3179 C C . GLY B 1 80 ? -2.846 2.85 7.402 1 98.69 80 GLY B C 1
ATOM 3180 O O . GLY B 1 80 ? -2.414 2.408 8.469 1 98.69 80 GLY B O 1
ATOM 3181 N N . THR B 1 81 ? -2.232 2.549 6.254 1 98.69 81 THR B N 1
ATOM 3182 C CA . THR B 1 81 ? -1.164 1.561 6.16 1 98.69 81 THR B CA 1
ATOM 3183 C C . THR B 1 81 ? 0.109 2.074 6.824 1 98.69 81 THR B C 1
ATOM 3185 O O . THR B 1 81 ? 0.977 1.286 7.207 1 98.69 81 THR B O 1
ATOM 3188 N N . GLY B 1 82 ? 0.249 3.383 7.043 1 98.75 82 GLY B N 1
ATOM 3189 C CA . GLY B 1 82 ? 1.389 3.936 7.754 1 98.75 82 GLY B CA 1
ATOM 3190 C C . GLY B 1 82 ? 1.441 3.52 9.211 1 98.75 82 GLY B C 1
ATOM 3191 O O . GLY B 1 82 ? 2.49 3.611 9.852 1 98.75 82 GLY B O 1
ATOM 3192 N N . LEU B 1 83 ? 0.311 3.064 9.766 1 98.81 83 LEU B N 1
ATOM 3193 C CA . LEU B 1 83 ? 0.201 2.703 11.172 1 98.81 83 LEU B CA 1
ATOM 3194 C C . LEU B 1 83 ? 1.123 1.536 11.508 1 98.81 83 LEU B C 1
ATOM 3196 O O . LEU B 1 83 ? 1.656 1.46 12.617 1 98.81 83 LEU B O 1
ATOM 3200 N N . ARG B 1 84 ? 1.298 0.632 10.57 1 98.25 84 ARG B N 1
ATOM 3201 C CA . ARG B 1 84 ? 2.184 -0.502 10.805 1 98.25 84 ARG B CA 1
ATOM 3202 C C . ARG B 1 84 ? 3.586 -0.033 11.18 1 98.25 84 ARG B C 1
ATOM 3204 O O . ARG B 1 84 ? 4.184 -0.542 12.133 1 98.25 84 ARG B O 1
ATOM 3211 N N . GLU B 1 85 ? 4.074 0.975 10.453 1 97.94 85 GLU B N 1
ATOM 3212 C CA . GLU B 1 85 ? 5.418 1.489 10.703 1 97.94 85 GLU B CA 1
ATOM 3213 C C . GLU B 1 85 ? 5.488 2.227 12.039 1 97.94 85 GLU B C 1
ATOM 3215 O O . GLU B 1 85 ? 6.488 2.135 12.75 1 97.94 85 GLU B O 1
ATOM 3220 N N . LEU B 1 86 ? 4.441 2.98 12.359 1 98.69 86 LEU B N 1
ATOM 3221 C CA . LEU B 1 86 ? 4.379 3.576 13.688 1 98.69 86 LEU B CA 1
ATOM 3222 C C . LEU B 1 86 ? 4.461 2.502 14.766 1 98.69 86 LEU B C 1
ATOM 3224 O O . LEU B 1 86 ? 5.254 2.617 15.703 1 98.69 86 LEU B O 1
ATOM 3228 N N . GLY B 1 87 ? 3.605 1.474 14.625 1 98.62 87 GLY B N 1
ATOM 3229 C CA . GLY B 1 87 ? 3.605 0.388 15.594 1 98.62 87 GLY B CA 1
ATOM 3230 C C . GLY B 1 87 ? 4.98 -0.209 15.82 1 98.62 87 GLY B C 1
ATOM 3231 O O . GLY B 1 87 ? 5.402 -0.401 16.969 1 98.62 87 GLY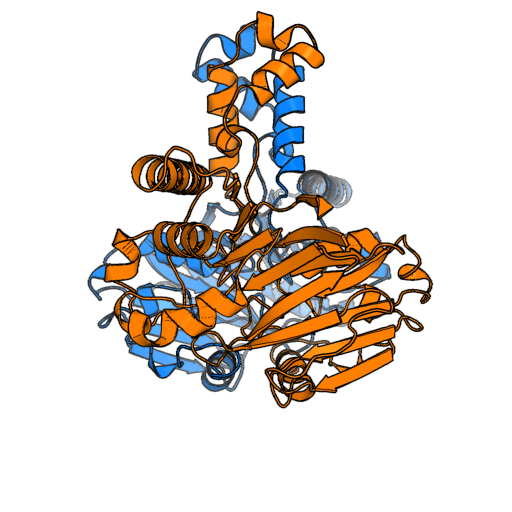 B O 1
ATOM 3232 N N . ASN B 1 88 ? 5.684 -0.496 14.742 1 97.38 88 ASN B N 1
ATOM 3233 C CA . ASN B 1 88 ? 7.027 -1.051 14.828 1 97.38 88 ASN B CA 1
ATOM 3234 C C . ASN B 1 88 ? 7.977 -0.109 15.562 1 97.38 88 ASN B C 1
ATOM 3236 O O . ASN B 1 88 ? 8.828 -0.555 16.328 1 97.38 88 ASN B O 1
ATOM 3240 N N . SER B 1 89 ? 7.805 1.135 15.312 1 97.69 89 SER B N 1
ATOM 3241 C CA . SER B 1 89 ? 8.719 2.137 15.852 1 97.69 89 SER B CA 1
ATOM 3242 C C . SER B 1 89 ? 8.562 2.264 17.359 1 97.69 89 SER B C 1
ATOM 3244 O O . SER B 1 89 ? 9.539 2.529 18.078 1 97.69 89 SER B O 1
ATOM 3246 N N . ILE B 1 90 ? 7.387 2.018 17.891 1 98.25 90 ILE B N 1
ATOM 3247 C CA . ILE B 1 90 ? 7.141 2.373 19.281 1 98.25 90 ILE B CA 1
ATOM 3248 C C . ILE B 1 90 ? 7.223 1.122 20.156 1 98.25 90 ILE B C 1
ATOM 3250 O O . ILE B 1 90 ? 7.078 1.2 21.375 1 98.25 90 ILE B O 1
ATOM 3254 N N . LEU B 1 91 ? 7.441 -0.038 19.547 1 97.38 91 LEU B N 1
ATOM 3255 C CA . LEU B 1 91 ? 7.473 -1.29 20.297 1 97.38 91 LEU B CA 1
ATOM 3256 C C . LEU B 1 91 ? 8.453 -1.203 21.453 1 97.38 91 LEU B C 1
ATOM 3258 O O . LEU B 1 91 ? 8.148 -1.646 22.562 1 97.38 91 LEU B O 1
ATOM 3262 N N . HIS B 1 92 ? 9.578 -0.552 21.25 1 96.25 92 HIS B N 1
ATOM 3263 C CA . HIS B 1 92 ? 10.648 -0.532 22.25 1 96.25 92 HIS B CA 1
ATOM 3264 C C . HIS B 1 92 ? 10.414 0.548 23.297 1 96.25 92 HIS B C 1
ATOM 3266 O O . HIS B 1 92 ? 11.148 0.637 24.281 1 96.25 92 HIS B O 1
ATOM 3272 N N . GLU B 1 93 ? 9.352 1.338 23.094 1 97.38 93 GLU B N 1
ATOM 3273 C CA . GLU B 1 93 ? 9 2.383 24.062 1 97.38 93 GLU B CA 1
ATOM 3274 C C . GLU B 1 93 ? 8.117 1.836 25.172 1 97.38 93 GLU B C 1
ATOM 3276 O O . GLU B 1 93 ? 7.332 2.576 25.766 1 97.38 93 GLU B O 1
ATOM 3281 N N . GLY B 1 94 ? 8.203 0.482 25.422 1 96.88 94 GLY B N 1
ATOM 3282 C CA . GLY B 1 94 ? 7.414 -0.119 26.484 1 96.88 94 GLY B CA 1
ATOM 3283 C C . GLY B 1 94 ? 6.207 -0.881 25.984 1 96.88 94 GLY B C 1
ATOM 3284 O O . GLY B 1 94 ? 5.621 -1.688 26.703 1 96.88 94 GLY B O 1
ATOM 3285 N N . TYR B 1 95 ? 5.859 -0.708 24.75 1 97.62 95 TYR B N 1
ATOM 3286 C CA . TYR B 1 95 ? 4.645 -1.307 24.203 1 97.62 95 TYR B CA 1
ATOM 3287 C C . TYR B 1 95 ? 4.793 -2.818 24.078 1 97.62 95 TYR B C 1
ATOM 3289 O O . TYR B 1 95 ? 3.809 -3.555 24.172 1 97.62 95 TYR B O 1
ATOM 3297 N N . LEU B 1 96 ? 6.008 -3.287 23.891 1 96.62 96 LEU B N 1
ATOM 3298 C CA . LEU B 1 96 ? 6.246 -4.727 23.828 1 96.62 96 LEU B CA 1
ATOM 3299 C C . LEU B 1 96 ? 5.969 -5.375 25.172 1 96.62 96 LEU B C 1
ATOM 3301 O O . LEU B 1 96 ? 5.57 -6.539 25.234 1 96.62 96 LEU B O 1
ATOM 3305 N N . GLN B 1 97 ? 6.109 -4.613 26.25 1 97.69 97 GLN B N 1
ATOM 3306 C CA . GLN B 1 97 ? 5.961 -5.113 27.609 1 97.69 97 GLN B CA 1
ATOM 3307 C C . GLN B 1 97 ? 4.562 -4.828 28.156 1 97.69 97 GLN B C 1
ATOM 3309 O O . GLN B 1 97 ? 4.281 -5.09 29.328 1 97.69 97 GLN B O 1
ATOM 3314 N N . GLY B 1 98 ? 3.725 -4.27 27.375 1 98.19 98 GLY B N 1
ATOM 3315 C CA . GLY B 1 98 ? 2.363 -3.998 27.797 1 98.19 98 GLY B CA 1
ATOM 3316 C C . GLY B 1 98 ? 2.256 -2.781 28.703 1 98.19 98 GLY B C 1
ATOM 3317 O O . GLY B 1 98 ? 1.393 -2.729 29.578 1 98.19 98 GLY B O 1
ATOM 3318 N N . LYS B 1 99 ? 3.148 -1.885 28.5 1 98.38 99 LYS B N 1
ATOM 3319 C CA . LYS B 1 99 ? 3.168 -0.699 29.359 1 98.38 99 LYS B CA 1
ATOM 3320 C C . LYS B 1 99 ? 2.824 0.556 28.562 1 98.38 99 LYS B C 1
ATOM 3322 O O . LYS B 1 99 ? 3 1.675 29.047 1 98.38 99 LYS B O 1
ATOM 3327 N N . GLY B 1 100 ? 2.418 0.365 27.344 1 98.19 100 GLY B N 1
ATOM 3328 C CA . GLY B 1 100 ? 2.131 1.483 26.469 1 98.19 100 GLY B CA 1
ATOM 3329 C C . GLY B 1 100 ? 0.71 1.998 26.594 1 98.19 100 GLY B C 1
ATOM 3330 O O . GLY B 1 100 ? -0.185 1.264 27.016 1 98.19 100 GLY B O 1
ATOM 3331 N N . SER B 1 101 ? 0.54 3.311 26.297 1 98.38 101 SER B N 1
ATOM 3332 C CA . SER B 1 101 ? -0.779 3.934 26.234 1 98.38 101 SER B CA 1
ATOM 3333 C C . SER B 1 101 ? -0.818 5.059 25.203 1 98.38 101 SER B C 1
ATOM 3335 O O . SER B 1 101 ? 0.193 5.719 24.969 1 98.38 101 SER B O 1
ATOM 3337 N N . ALA B 1 102 ? -1.929 5.203 24.609 1 98.75 102 ALA B N 1
ATOM 3338 C CA . ALA B 1 102 ? -2.094 6.289 23.656 1 98.75 102 ALA B CA 1
ATOM 3339 C C . ALA B 1 102 ? -3.562 6.68 23.516 1 98.75 102 ALA B C 1
ATOM 3341 O O . ALA B 1 102 ? -4.453 5.871 23.781 1 98.75 102 ALA B O 1
ATOM 3342 N N . VAL B 1 103 ? -3.787 7.945 23.234 1 98.88 103 VAL B N 1
ATOM 3343 C CA . VAL B 1 103 ? -5.078 8.391 22.719 1 98.88 103 VAL B CA 1
ATOM 3344 C C . VAL B 1 103 ? -5.09 8.289 21.188 1 98.88 103 VAL B C 1
ATOM 3346 O O . VAL B 1 103 ? -4.172 8.766 20.531 1 98.88 103 VAL B O 1
ATOM 3349 N N . TRP B 1 104 ? -6.055 7.672 20.656 1 98.88 104 TRP B N 1
ATOM 3350 C CA . TRP B 1 104 ? -6.152 7.34 19.234 1 98.88 104 TRP B CA 1
ATOM 3351 C C . TRP B 1 104 ? -7.375 8 18.609 1 98.88 104 TRP B C 1
ATOM 3353 O O . TRP B 1 104 ? -8.508 7.566 18.828 1 98.88 104 TRP B O 1
ATOM 3363 N N . ILE B 1 105 ? -7.141 9.031 17.859 1 98.94 105 ILE B N 1
ATOM 3364 C CA . ILE B 1 105 ? -8.211 9.875 17.344 1 98.94 105 ILE B CA 1
ATOM 3365 C C . ILE B 1 105 ? -8.484 9.531 15.875 1 98.94 105 ILE B C 1
ATOM 3367 O O . ILE B 1 105 ? -7.559 9.414 15.07 1 98.94 105 ILE B O 1
ATOM 3371 N N . PHE B 1 106 ? -9.758 9.367 15.492 1 98.81 106 PHE B N 1
ATOM 3372 C CA . PHE B 1 106 ? -10.148 9.016 14.133 1 98.81 106 PHE B CA 1
ATOM 3373 C C . PHE B 1 106 ? -10.914 10.156 13.477 1 98.81 106 PHE B C 1
ATOM 3375 O O . PHE B 1 106 ? -11.914 10.633 14.023 1 98.81 106 PHE B O 1
ATOM 3382 N N . THR B 1 107 ? -10.438 10.523 12.312 1 98.69 107 THR B N 1
ATOM 3383 C CA . THR B 1 107 ? -11.156 11.523 11.523 1 98.69 107 THR B CA 1
ATOM 3384 C C . THR B 1 107 ? -12.398 10.914 10.883 1 98.69 107 THR B C 1
ATOM 3386 O O . THR B 1 107 ? -13.469 11.523 10.891 1 98.69 107 THR B O 1
ATOM 3389 N N . HIS B 1 108 ? -12.266 9.789 10.266 1 98.12 108 HIS B N 1
ATOM 3390 C CA . HIS B 1 108 ? -13.32 8.992 9.664 1 98.12 108 HIS B CA 1
ATOM 3391 C C . HIS B 1 108 ? -12.844 7.574 9.367 1 98.12 108 HIS B C 1
ATOM 3393 O O . HIS B 1 108 ? -11.719 7.207 9.727 1 98.12 108 HIS B O 1
ATOM 3399 N N . THR B 1 109 ? -13.758 6.738 8.75 1 98.12 109 THR B N 1
ATOM 3400 C CA . THR B 1 109 ? -13.422 5.32 8.742 1 98.12 109 THR B CA 1
ATOM 3401 C C . THR B 1 109 ? -13.328 4.793 7.309 1 98.12 109 THR B C 1
ATOM 3403 O O . THR B 1 109 ? -13.617 3.623 7.051 1 98.12 109 THR B O 1
ATOM 3406 N N . HIS B 1 110 ? -13 5.688 6.301 1 97.81 110 HIS B N 1
ATOM 3407 C CA . HIS B 1 110 ? -12.617 5.141 5.004 1 97.81 110 HIS B CA 1
ATOM 3408 C C . HIS B 1 110 ? -11.422 4.203 5.133 1 97.81 110 HIS B C 1
ATOM 3410 O O . HIS B 1 110 ? -10.602 4.352 6.043 1 97.81 110 HIS B O 1
ATOM 3416 N N . TRP B 1 111 ? -11.281 3.309 4.215 1 97.94 111 TRP B N 1
ATOM 3417 C CA . TRP B 1 111 ? -10.305 2.23 4.301 1 97.94 111 TRP B CA 1
ATOM 3418 C C . TRP B 1 111 ? -8.891 2.789 4.445 1 97.94 111 TRP B C 1
ATOM 3420 O O . TRP B 1 111 ? -8.102 2.303 5.262 1 97.94 111 TRP B O 1
ATOM 3430 N N . ASP B 1 112 ? -8.57 3.803 3.656 1 97.94 112 ASP B N 1
ATOM 3431 C CA . ASP B 1 112 ? -7.203 4.32 3.643 1 97.94 112 ASP B CA 1
ATOM 3432 C C . ASP B 1 112 ? -6.871 5.027 4.957 1 97.94 112 ASP B C 1
ATOM 3434 O O . ASP B 1 112 ? -5.727 5.434 5.176 1 97.94 112 ASP B O 1
ATOM 3438 N N . HIS B 1 113 ? -7.797 5.086 5.918 1 98.69 113 HIS B N 1
ATOM 3439 C CA . HIS B 1 113 ? -7.57 5.68 7.23 1 98.69 113 HIS B CA 1
ATOM 3440 C C . HIS B 1 113 ? -7.613 4.625 8.328 1 98.69 113 HIS B C 1
ATOM 3442 O O . HIS B 1 113 ? -7.344 4.922 9.5 1 98.69 113 HIS B O 1
ATOM 3448 N N . ILE B 1 114 ? -7.941 3.316 8 1 98.5 114 ILE B N 1
ATOM 3449 C CA . ILE B 1 114 ? -8.109 2.375 9.102 1 98.5 114 ILE B CA 1
ATOM 3450 C C . ILE B 1 114 ? -7.449 1.043 8.742 1 98.5 114 ILE B C 1
ATOM 3452 O O . ILE B 1 114 ? -7.293 0.172 9.602 1 98.5 114 ILE B O 1
ATOM 3456 N N . GLN B 1 115 ? -6.984 0.845 7.551 1 97.69 115 GLN B N 1
ATOM 3457 C CA . GLN B 1 115 ? -6.594 -0.47 7.059 1 97.69 115 GLN B CA 1
ATOM 3458 C C . GLN B 1 115 ? -5.301 -0.941 7.719 1 97.69 115 GLN B C 1
ATOM 3460 O O . GLN B 1 115 ? -4.926 -2.109 7.602 1 97.69 115 GLN B O 1
ATOM 3465 N N . GLY B 1 116 ? -4.586 -0.113 8.359 1 98.44 116 GLY B N 1
ATOM 3466 C CA . GLY B 1 116 ? -3.373 -0.503 9.062 1 98.44 116 GLY B CA 1
ATOM 3467 C C . GLY B 1 116 ? -3.639 -1.086 10.438 1 98.44 116 GLY B C 1
ATOM 3468 O O . GLY B 1 116 ? -2.752 -1.69 11.039 1 98.44 116 GLY B O 1
ATOM 3469 N N . ILE B 1 117 ? -4.824 -0.993 10.977 1 98.56 117 ILE B N 1
ATOM 3470 C CA . ILE B 1 117 ? -5.152 -1.271 12.375 1 98.56 117 ILE B CA 1
ATOM 3471 C C . ILE B 1 117 ? -4.883 -2.74 12.68 1 98.56 117 ILE B C 1
ATOM 3473 O O . ILE B 1 117 ? -4.25 -3.064 13.688 1 98.56 117 ILE B O 1
ATOM 3477 N N . PRO B 1 118 ? -5.273 -3.678 11.758 1 97.44 118 PRO B N 1
ATOM 3478 C CA . PRO B 1 118 ? -5 -5.086 12.055 1 97.44 118 PRO B CA 1
ATOM 3479 C C . PRO B 1 118 ? -3.508 -5.391 12.156 1 97.44 118 PRO B C 1
ATOM 3481 O O . PRO B 1 118 ? -3.121 -6.441 12.664 1 97.44 118 PRO B O 1
ATOM 3484 N N . PHE B 1 119 ? -2.688 -4.492 11.742 1 97.5 119 PHE B N 1
ATOM 3485 C CA . PHE B 1 119 ? -1.259 -4.77 11.664 1 97.5 119 PHE B CA 1
ATOM 3486 C C . PHE B 1 119 ? -0.487 -3.92 12.672 1 97.5 119 PHE B C 1
ATOM 3488 O O . PHE B 1 119 ? 0.736 -3.801 12.578 1 97.5 119 PHE B O 1
ATOM 3495 N N . PHE B 1 120 ? -1.201 -3.262 13.547 1 98.38 120 PHE B N 1
ATOM 3496 C CA . PHE B 1 120 ? -0.614 -2.482 14.625 1 98.38 120 PHE B CA 1
ATOM 3497 C C . PHE B 1 120 ? -0.284 -3.373 15.82 1 98.38 120 PHE B C 1
ATOM 3499 O O . PHE B 1 120 ? -1.115 -3.561 16.703 1 98.38 120 PHE B O 1
ATOM 3506 N N . VAL B 1 121 ? 0.952 -3.824 15.945 1 97.5 121 VAL B N 1
ATOM 3507 C CA . VAL B 1 121 ? 1.393 -4.883 16.844 1 97.5 121 VAL B CA 1
ATOM 3508 C C . VAL B 1 121 ? 1.094 -4.484 18.297 1 97.5 121 VAL B C 1
ATOM 3510 O O . VAL B 1 121 ? 0.631 -5.305 19.078 1 97.5 121 VAL B O 1
ATOM 3513 N N . PRO B 1 122 ? 1.246 -3.213 18.672 1 98.5 122 PRO B N 1
ATOM 3514 C CA . PRO B 1 122 ? 0.997 -2.828 20.062 1 98.5 122 PRO B CA 1
ATOM 3515 C C . PRO B 1 122 ? -0.432 -3.131 20.516 1 98.5 122 PRO B C 1
ATOM 3517 O O . PRO B 1 122 ? -0.683 -3.314 21.703 1 98.5 122 PRO B O 1
ATOM 3520 N N . LEU B 1 123 ? -1.328 -3.18 19.641 1 98.06 123 LEU B N 1
ATOM 3521 C CA . LEU B 1 123 ? -2.727 -3.428 19.969 1 98.06 123 LEU B CA 1
ATOM 3522 C C . LEU B 1 123 ? -2.936 -4.875 20.406 1 98.06 123 LEU B C 1
ATOM 3524 O O . LEU B 1 123 ? -3.934 -5.195 21.047 1 98.06 123 LEU B O 1
ATOM 3528 N N . TYR B 1 124 ? -2.039 -5.773 20.047 1 97.31 124 TYR B N 1
ATOM 3529 C CA . TYR B 1 124 ? -2.15 -7.195 20.359 1 97.31 124 TYR B CA 1
ATOM 3530 C C . TYR B 1 124 ? -1.497 -7.508 21.703 1 97.31 124 TYR B C 1
ATOM 3532 O O . TYR B 1 124 ? -1.635 -8.617 22.219 1 97.31 124 TYR B O 1
ATOM 3540 N N . THR B 1 125 ? -0.783 -6.605 22.266 1 97.69 125 THR B N 1
ATOM 3541 C CA . THR B 1 125 ? -0.027 -6.824 23.5 1 97.69 125 THR B CA 1
ATOM 3542 C C . THR B 1 125 ? -0.89 -6.535 24.719 1 97.69 125 THR B C 1
ATOM 3544 O O . THR B 1 125 ? -1.291 -5.391 24.953 1 97.69 125 THR B O 1
ATOM 3547 N N . PRO B 1 126 ? -1.107 -7.562 25.562 1 97.81 126 PRO B N 1
ATOM 3548 C CA . PRO B 1 126 ? -1.874 -7.309 26.781 1 97.81 126 PRO B CA 1
ATOM 3549 C C . PRO B 1 126 ? -1.216 -6.266 27.688 1 97.81 126 PRO B C 1
ATOM 3551 O O . PRO B 1 126 ? 0.011 -6.234 27.797 1 97.81 126 PRO B O 1
ATOM 3554 N N . GLY B 1 127 ? -1.991 -5.492 28.219 1 98.5 127 GLY B N 1
ATOM 3555 C CA . GLY B 1 127 ? -1.494 -4.477 29.141 1 98.5 127 GLY B CA 1
ATOM 3556 C C . GLY B 1 127 ? -1.489 -3.084 28.531 1 98.5 127 GLY B C 1
ATOM 3557 O O . GLY B 1 127 ? -1.643 -2.09 29.25 1 98.5 127 GLY B O 1
ATOM 3558 N N . ASN B 1 128 ? -1.252 -3.02 27.219 1 98.75 128 ASN B N 1
ATOM 3559 C CA . ASN B 1 128 ? -1.352 -1.719 26.562 1 98.75 128 ASN B CA 1
ATOM 3560 C C . ASN B 1 128 ? -2.766 -1.152 26.656 1 98.75 128 ASN B C 1
ATOM 3562 O O . ASN B 1 128 ? -3.734 -1.905 26.766 1 98.75 128 ASN B O 1
ATOM 3566 N N . LYS B 1 129 ? -2.889 0.182 26.688 1 98.81 129 LYS B N 1
ATOM 3567 C CA . LYS B 1 129 ? -4.172 0.869 26.797 1 98.81 129 LYS B CA 1
ATOM 3568 C C . LYS B 1 129 ? -4.34 1.899 25.688 1 98.81 129 LYS B C 1
ATOM 3570 O O . LYS B 1 129 ? -3.51 2.795 25.531 1 98.81 129 LYS B O 1
ATOM 3575 N N . PHE B 1 130 ? -5.367 1.775 24.953 1 98.81 130 PHE B N 1
ATOM 3576 C CA . PHE B 1 130 ? -5.688 2.725 23.891 1 98.81 130 PHE B CA 1
ATOM 3577 C C . PHE B 1 130 ? -7.09 3.291 24.078 1 98.81 130 PHE B C 1
ATOM 3579 O O . PHE B 1 130 ? -8.055 2.539 24.234 1 98.81 130 PHE B O 1
ATOM 3586 N N . GLU B 1 131 ? -7.184 4.578 24.141 1 98.75 131 GLU B N 1
ATOM 3587 C CA . GLU B 1 131 ? -8.469 5.266 24.125 1 98.75 131 GLU B CA 1
ATOM 3588 C C . GLU B 1 131 ? -8.812 5.766 22.719 1 98.75 131 GLU B C 1
ATOM 3590 O O . GLU B 1 131 ? -8.203 6.711 22.234 1 98.75 131 GLU B O 1
ATOM 3595 N N . PHE B 1 132 ? -9.805 5.145 22.141 1 98.69 132 PHE B N 1
ATOM 3596 C CA . PHE B 1 132 ? -10.273 5.539 20.828 1 98.69 132 PHE B CA 1
ATOM 3597 C C . PHE B 1 132 ? -11.258 6.703 20.922 1 98.69 132 PHE B C 1
ATOM 3599 O O . PHE B 1 132 ? -12.289 6.594 21.578 1 98.69 132 PHE B O 1
ATOM 3606 N N . VAL B 1 133 ? -10.922 7.801 20.281 1 98.75 133 VAL B N 1
ATOM 3607 C CA . VAL B 1 133 ? -11.742 9 20.328 1 98.75 133 VAL B CA 1
ATOM 3608 C C . VAL B 1 133 ? -12.141 9.422 18.922 1 98.75 133 VAL B C 1
ATOM 3610 O O . VAL B 1 133 ? -11.312 9.406 18 1 98.75 133 VAL B O 1
ATOM 3613 N N . SER B 1 134 ? -13.391 9.766 18.719 1 98.5 134 SER B N 1
ATOM 3614 C CA . SER B 1 134 ? -13.82 10.25 17.406 1 98.5 134 SER B CA 1
ATOM 3615 C C . SER B 1 134 ? -15.125 11.031 17.516 1 98.5 134 SER B C 1
ATOM 3617 O O . SER B 1 134 ? -15.883 10.867 18.469 1 98.5 134 SER B O 1
ATOM 3619 N N . SER B 1 135 ? -15.297 11.93 16.578 1 98.25 135 SER B N 1
ATOM 3620 C CA . SER B 1 135 ? -16.594 12.594 16.422 1 98.25 135 SER B CA 1
ATOM 3621 C C . SER B 1 135 ? -17.516 11.789 15.508 1 98.25 135 SER B C 1
ATOM 3623 O O . SER B 1 135 ? -18.688 12.141 15.336 1 98.25 135 SER B O 1
ATOM 3625 N N . VAL B 1 136 ? -16.984 10.742 14.914 1 96.38 136 VAL B N 1
ATOM 3626 C CA . VAL B 1 136 ? -17.781 9.805 14.133 1 96.38 136 VAL B CA 1
ATOM 3627 C C . VAL B 1 136 ? -18.609 8.93 15.07 1 96.38 136 VAL B C 1
ATOM 3629 O O . VAL B 1 136 ? -18.094 8.43 16.078 1 96.38 136 VAL B O 1
ATOM 3632 N N . GLU B 1 137 ? -19.844 8.742 14.711 1 94.94 137 GLU B N 1
ATOM 3633 C CA . GLU B 1 137 ? -20.688 7.859 15.516 1 94.94 137 GLU B CA 1
ATOM 3634 C C . GLU B 1 137 ? -20.375 6.395 15.227 1 94.94 137 GLU B C 1
ATOM 3636 O O . GLU B 1 137 ? -19.922 6.051 14.133 1 94.94 137 GLU B O 1
ATOM 3641 N N . ASN B 1 138 ? -20.562 5.539 16.156 1 96.12 138 ASN B N 1
ATOM 3642 C CA . ASN B 1 138 ? -20.484 4.09 16.031 1 96.12 138 ASN B CA 1
ATOM 3643 C C . ASN B 1 138 ? -19.094 3.645 15.57 1 96.12 138 ASN B C 1
ATOM 3645 O O . ASN B 1 138 ? -18.969 2.742 14.742 1 96.12 138 ASN B O 1
ATOM 3649 N N . LEU B 1 139 ? -18.078 4.293 16.109 1 97.75 139 LEU B N 1
ATOM 3650 C CA . LEU B 1 139 ? -16.703 4.02 15.695 1 97.75 139 LEU B CA 1
ATOM 3651 C C . LEU B 1 139 ? -16.359 2.551 15.914 1 97.75 139 LEU B C 1
ATOM 3653 O O . LEU B 1 139 ? -15.805 1.901 15.023 1 97.75 139 LEU B O 1
ATOM 3657 N N . GLU B 1 140 ? -16.688 1.995 17.078 1 97.62 140 GLU B N 1
ATOM 3658 C CA . GLU B 1 140 ? -16.312 0.62 17.406 1 97.62 140 GLU B CA 1
ATOM 3659 C C . GLU B 1 140 ? -16.875 -0.359 16.375 1 97.62 140 GLU B C 1
ATOM 3661 O O . GLU B 1 140 ? -16.141 -1.213 15.867 1 97.62 140 GLU B O 1
ATOM 3666 N N . ASN B 1 141 ? -18.125 -0.232 16.062 1 97 141 ASN B N 1
ATOM 3667 C CA . ASN B 1 141 ? -18.766 -1.104 15.078 1 97 141 ASN B CA 1
ATOM 3668 C C . ASN B 1 141 ? -18.125 -0.944 13.703 1 97 141 ASN B C 1
ATOM 3670 O O . ASN B 1 141 ? -17.984 -1.92 12.961 1 97 141 ASN B O 1
ATOM 3674 N N . ARG B 1 142 ? -17.797 0.264 13.391 1 96.94 142 ARG B N 1
ATOM 3675 C CA . ARG B 1 142 ? -17.172 0.53 12.102 1 96.94 142 ARG B CA 1
ATOM 3676 C C . ARG B 1 142 ? -15.797 -0.133 12.016 1 96.94 142 ARG B C 1
ATOM 3678 O O . ARG B 1 142 ? -15.43 -0.664 10.961 1 96.94 142 ARG B O 1
ATOM 3685 N N . LEU B 1 143 ? -15.078 -0.118 13.078 1 97.62 143 LEU B N 1
ATOM 3686 C CA . LEU B 1 143 ? -13.773 -0.762 13.094 1 97.62 143 LEU B CA 1
ATOM 3687 C C . LEU B 1 143 ? -13.914 -2.279 13.047 1 97.62 143 LEU B C 1
ATOM 3689 O O . LEU B 1 143 ? -13.117 -2.959 12.391 1 97.62 143 LEU B O 1
ATOM 3693 N N . LYS B 1 144 ? -14.93 -2.842 13.68 1 96.94 144 LYS B N 1
ATOM 3694 C CA . LYS B 1 144 ? -15.18 -4.277 13.688 1 96.94 144 LYS B CA 1
ATOM 3695 C C . LYS B 1 144 ? -15.516 -4.785 12.289 1 96.94 144 LYS B C 1
ATOM 3697 O O . LYS B 1 144 ? -15.258 -5.945 11.961 1 96.94 144 LYS B O 1
ATOM 3702 N N . TYR B 1 145 ? -16.062 -3.912 11.492 1 96 145 TYR B N 1
ATOM 3703 C CA . TYR B 1 145 ? -16.469 -4.242 10.133 1 96 145 TYR B CA 1
ATOM 3704 C C . TYR B 1 145 ? -15.289 -4.781 9.328 1 96 145 TYR B C 1
ATOM 3706 O O . TYR B 1 145 ? -15.461 -5.66 8.477 1 96 145 TYR B O 1
ATOM 3714 N N . GLN B 1 146 ? -14.133 -4.359 9.656 1 95.69 146 GLN B N 1
ATOM 3715 C CA . GLN B 1 146 ? -12.938 -4.738 8.906 1 95.69 146 GLN B CA 1
ATOM 3716 C C . GLN B 1 146 ? -12.477 -6.145 9.281 1 95.69 146 GLN B C 1
ATOM 3718 O O . GLN B 1 146 ? -11.656 -6.738 8.586 1 95.69 146 GLN B O 1
ATOM 3723 N N . HIS B 1 147 ? -13.039 -6.703 10.328 1 95.88 147 HIS B N 1
ATOM 3724 C CA . HIS B 1 147 ? -12.547 -7.953 10.898 1 95.88 147 HIS B CA 1
ATOM 3725 C C . HIS B 1 147 ? -13.516 -9.102 10.633 1 95.88 147 HIS B C 1
ATOM 3727 O O . HIS B 1 147 ? -13.492 -10.109 11.336 1 95.88 147 HIS B O 1
ATOM 3733 N N . THR B 1 148 ? -14.336 -8.859 9.656 1 93.69 148 THR B N 1
ATOM 3734 C CA . THR B 1 148 ? -15.172 -9.977 9.242 1 93.69 148 THR B CA 1
ATOM 3735 C C . THR B 1 148 ? -14.32 -11.125 8.719 1 93.69 148 THR B C 1
ATOM 3737 O O . THR B 1 148 ? -13.391 -10.914 7.93 1 93.69 148 THR B O 1
ATOM 3740 N N . PHE B 1 149 ? -14.625 -12.312 9.031 1 91.75 149 PHE B N 1
ATOM 3741 C CA . PHE B 1 149 ? -13.789 -13.492 8.836 1 91.75 149 PHE B CA 1
ATOM 3742 C C . PHE B 1 149 ? -13.523 -13.727 7.355 1 91.75 149 PHE B C 1
ATOM 3744 O O . PHE B 1 149 ? -12.438 -14.172 6.98 1 91.75 149 PHE B O 1
ATOM 3751 N N . THR B 1 150 ? -14.453 -13.375 6.508 1 91.62 150 THR B N 1
ATOM 3752 C CA . THR B 1 150 ? -14.312 -13.586 5.074 1 91.62 150 THR B CA 1
ATOM 3753 C C . THR B 1 150 ? -13.25 -12.664 4.488 1 91.62 150 THR B C 1
ATOM 3755 O O . THR B 1 150 ? -12.766 -12.891 3.379 1 91.62 150 THR B O 1
ATOM 3758 N N . HIS B 1 151 ? -12.961 -11.578 5.258 1 94.88 151 HIS B N 1
ATOM 3759 C CA . HIS B 1 151 ? -12.078 -10.555 4.707 1 94.88 151 HIS B CA 1
ATOM 3760 C C . HIS B 1 151 ? -10.797 -10.43 5.527 1 94.88 151 HIS B C 1
ATOM 3762 O O . HIS B 1 151 ? -9.797 -9.898 5.047 1 94.88 151 HIS B O 1
ATOM 3768 N N . PHE B 1 152 ? -10.859 -10.914 6.738 1 93.12 152 PHE B N 1
ATOM 3769 C CA . PHE B 1 152 ? -9.711 -10.867 7.629 1 93.12 152 PHE B CA 1
ATOM 3770 C C . PHE B 1 152 ? -9.812 -11.938 8.703 1 93.12 152 PHE B C 1
ATOM 3772 O O . PHE B 1 152 ? -10.82 -12.016 9.414 1 93.12 152 PHE B O 1
ATOM 3779 N N . PRO B 1 153 ? -8.734 -12.695 8.93 1 90.44 153 PRO B N 1
ATOM 3780 C CA . PRO B 1 153 ? -8.883 -13.914 9.719 1 90.44 153 PRO B CA 1
ATOM 3781 C C . PRO B 1 153 ? -8.781 -13.656 11.219 1 90.44 153 PRO B C 1
ATOM 3783 O O . PRO B 1 153 ? -9.023 -14.562 12.023 1 90.44 153 PRO B O 1
ATOM 3786 N N . VAL B 1 154 ? -8.422 -12.531 11.641 1 90.25 154 VAL B N 1
ATOM 3787 C CA . VAL B 1 154 ? -8.289 -12.219 13.055 1 90.25 154 VAL B CA 1
ATOM 3788 C C . VAL B 1 154 ? -9.461 -11.344 13.508 1 90.25 154 VAL B C 1
ATOM 3790 O O . VAL B 1 154 ? -9.633 -10.234 13.008 1 90.25 154 VAL B O 1
ATOM 3793 N N . PRO B 1 155 ? -10.258 -11.859 14.469 1 93.06 155 PRO B N 1
ATOM 3794 C CA . PRO B 1 155 ? -11.375 -11.055 14.953 1 93.06 155 PRO B CA 1
ATOM 3795 C C . PRO B 1 155 ? -10.914 -9.828 15.742 1 93.06 155 PRO B C 1
ATOM 3797 O O . PRO B 1 155 ? -9.789 -9.805 16.25 1 93.06 155 PRO B O 1
ATOM 3800 N N . PHE B 1 156 ? -11.82 -8.844 15.828 1 94.75 156 PHE B N 1
ATOM 3801 C CA . PHE B 1 156 ? -11.516 -7.605 16.547 1 94.75 156 PHE B CA 1
ATOM 3802 C C . PHE B 1 156 ? -11.164 -7.891 18 1 94.75 156 PHE B C 1
ATOM 3804 O O . PHE B 1 156 ? -10.312 -7.215 18.578 1 94.75 156 PHE B O 1
ATOM 3811 N N . GLU B 1 157 ? -11.75 -8.969 18.578 1 93.38 157 GLU B N 1
ATOM 3812 C CA . GLU B 1 157 ? -11.523 -9.383 19.969 1 93.38 157 GLU B CA 1
ATOM 3813 C C . GLU B 1 157 ? -10.125 -9.961 20.141 1 93.38 157 GLU B C 1
ATOM 3815 O O . GLU B 1 157 ? -9.656 -10.125 21.281 1 93.38 157 GLU B O 1
ATOM 3820 N N . GLY B 1 158 ? -9.469 -10.227 19.047 1 93.75 158 GLY B N 1
ATOM 3821 C CA . GLY B 1 158 ? -8.094 -10.68 19.109 1 93.75 158 GLY B CA 1
ATOM 3822 C C . GLY B 1 158 ? -7.145 -9.625 19.641 1 93.75 158 GLY B C 1
ATOM 3823 O O . GLY B 1 158 ? -6.043 -9.945 20.094 1 93.75 158 GLY B O 1
ATOM 3824 N N . PHE B 1 159 ? -7.539 -8.359 19.516 1 96.44 159 PHE B N 1
ATOM 3825 C CA . PHE B 1 159 ? -6.777 -7.285 20.141 1 96.44 159 PHE B CA 1
ATOM 3826 C C . PHE B 1 159 ? -6.82 -7.402 21.672 1 96.44 159 PHE B C 1
ATOM 3828 O O . PHE B 1 159 ? -7.875 -7.223 22.281 1 96.44 159 PHE B O 1
ATOM 3835 N N . GLN B 1 160 ? -5.695 -7.586 22.25 1 97.56 160 GLN B N 1
ATOM 3836 C CA . GLN B 1 160 ? -5.652 -7.902 23.672 1 97.56 160 GLN B CA 1
ATOM 3837 C C . GLN B 1 160 ? -5.406 -6.648 24.516 1 97.56 160 GLN B C 1
ATOM 3839 O O . GLN B 1 160 ? -5.547 -6.676 25.734 1 97.56 160 GLN B O 1
ATOM 3844 N N . ALA B 1 161 ? -4.992 -5.582 23.875 1 98.38 161 ALA B N 1
ATOM 3845 C CA . ALA B 1 161 ? -4.871 -4.32 24.609 1 98.38 161 ALA B CA 1
ATOM 3846 C C . ALA B 1 161 ? -6.227 -3.863 25.141 1 98.38 161 ALA B C 1
ATOM 3848 O O . ALA B 1 161 ? -7.273 -4.285 24.641 1 98.38 161 ALA B O 1
ATOM 3849 N N . GLU B 1 162 ? -6.16 -3.094 26.219 1 98.44 162 GLU B N 1
ATOM 3850 C CA . GLU B 1 162 ? -7.387 -2.445 26.672 1 98.44 162 GLU B CA 1
ATOM 3851 C C . GLU B 1 162 ? -7.832 -1.359 25.688 1 98.44 162 GLU B C 1
ATOM 3853 O O . GLU B 1 162 ? -7.035 -0.502 25.297 1 98.44 162 GLU B O 1
ATOM 3858 N N . LYS B 1 163 ? -9.023 -1.43 25.266 1 98.12 163 LYS B N 1
ATOM 3859 C CA . LYS B 1 163 ? -9.594 -0.464 24.328 1 98.12 163 LYS B CA 1
ATOM 3860 C C . LYS B 1 163 ? -10.805 0.24 24.922 1 98.12 163 LYS B C 1
ATOM 3862 O O . LYS B 1 163 ? -11.766 -0.412 25.344 1 98.12 163 LYS B O 1
ATOM 3867 N N . THR B 1 164 ? -10.75 1.486 25.016 1 98.19 164 THR B N 1
ATOM 3868 C CA . THR B 1 164 ? -11.906 2.289 25.422 1 98.19 164 THR B CA 1
ATOM 3869 C C . THR B 1 164 ? -12.328 3.221 24.297 1 98.19 164 THR B C 1
ATOM 3871 O O . THR B 1 164 ? -11.492 3.773 23.578 1 98.19 164 THR B O 1
ATOM 3874 N N . PHE B 1 165 ? -13.641 3.359 24.156 1 98.31 165 PHE B N 1
ATOM 3875 C CA . PHE B 1 165 ? -14.188 4.191 23.094 1 98.31 165 PHE B CA 1
ATOM 3876 C C . PHE B 1 165 ? -14.914 5.398 23.672 1 98.31 165 PHE B C 1
ATOM 3878 O O . PHE B 1 165 ? -15.711 5.266 24.594 1 98.31 165 PHE B O 1
ATOM 3885 N N . ARG B 1 166 ? -14.523 6.543 23.141 1 97.81 166 ARG B N 1
ATOM 3886 C CA . ARG B 1 166 ? -15.133 7.801 23.547 1 97.81 166 ARG B CA 1
ATOM 3887 C C . ARG B 1 166 ? -15.617 8.594 22.328 1 97.81 166 ARG B C 1
ATOM 3889 O O . ARG B 1 166 ? -14.812 9.016 21.5 1 97.81 166 ARG B O 1
ATOM 3896 N N . HIS B 1 167 ? -16.922 8.766 22.25 1 98.5 167 HIS B N 1
ATOM 3897 C CA . HIS B 1 167 ? -17.484 9.648 21.234 1 98.5 167 HIS B CA 1
ATOM 3898 C C . HIS B 1 167 ? -17.531 11.094 21.734 1 98.5 167 HIS B C 1
ATOM 3900 O O . HIS B 1 167 ? -18.047 11.367 22.812 1 98.5 167 HIS B O 1
ATOM 3906 N N . VAL B 1 168 ? -16.969 11.977 21.016 1 98.56 168 VAL B N 1
ATOM 3907 C CA . VAL B 1 168 ? -17.016 13.398 21.328 1 98.56 168 VAL B CA 1
ATOM 3908 C C . VAL B 1 168 ? -17.719 14.156 20.203 1 98.56 168 VAL B C 1
ATOM 3910 O O . VAL B 1 168 ? -17.203 14.258 19.078 1 98.56 168 VAL B O 1
ATOM 3913 N N . PRO B 1 169 ? -18.875 14.758 20.469 1 98 169 PRO B N 1
ATOM 3914 C CA . PRO B 1 169 ? -19.594 15.484 19.406 1 98 169 PRO B CA 1
ATOM 3915 C C . PRO B 1 169 ? -18.781 16.625 18.828 1 98 169 PRO B C 1
ATOM 3917 O O . PRO B 1 169 ? -17.953 17.234 19.531 1 98 169 PRO B O 1
ATOM 3920 N N . GLU B 1 170 ? -19.016 16.875 17.562 1 97.38 170 GLU B N 1
ATOM 3921 C CA . GLU B 1 170 ? -18.375 18 16.891 1 97.38 170 GLU B CA 1
ATOM 3922 C C . GLU B 1 170 ? -18.453 19.266 17.734 1 97.38 170 GLU B C 1
ATOM 3924 O O . GLU B 1 170 ? -19.5 19.578 18.312 1 97.38 170 GLU B O 1
ATOM 3929 N N . GLY B 1 171 ? -17.391 19.969 17.797 1 96.88 171 GLY B N 1
ATOM 3930 C CA . GLY B 1 171 ? -17.391 21.281 18.422 1 96.88 171 GLY B CA 1
ATOM 3931 C C . GLY B 1 171 ? -17.219 21.234 19.922 1 96.88 171 GLY B C 1
ATOM 3932 O O . GLY B 1 171 ? -17.047 22.266 20.578 1 96.88 171 GLY B O 1
ATOM 3933 N N . ARG B 1 172 ? -17.297 20.109 20.5 1 97.81 172 ARG B N 1
ATOM 3934 C CA . ARG B 1 172 ? -17.047 19.969 21.922 1 97.81 172 ARG B CA 1
ATOM 3935 C C . ARG B 1 172 ? -15.57 19.766 22.219 1 97.81 172 ARG B C 1
ATOM 3937 O O . ARG B 1 172 ? -14.961 18.812 21.734 1 97.81 172 ARG B O 1
ATOM 3944 N N . ALA B 1 173 ? -15.094 20.641 23.047 1 97.94 173 ALA B N 1
ATOM 3945 C CA . ALA B 1 173 ? -13.688 20.516 23.422 1 97.94 173 ALA B CA 1
ATOM 3946 C C . ALA B 1 173 ? -13.477 19.297 24.328 1 97.94 173 ALA B C 1
ATOM 3948 O O . ALA B 1 173 ? -14.344 18.953 25.125 1 97.94 173 ALA B O 1
ATOM 3949 N N . PHE B 1 174 ? -12.359 18.625 24.203 1 98.31 174 PHE B N 1
ATOM 3950 C CA . PHE B 1 174 ? -11.992 17.516 25.062 1 98.31 174 PHE B CA 1
ATOM 3951 C C . PHE B 1 174 ? -10.477 17.469 25.266 1 98.31 174 PHE B C 1
ATOM 3953 O O . PHE B 1 174 ? -9.727 18.031 24.469 1 98.31 174 PHE B O 1
ATOM 3960 N N . ARG B 1 175 ? -10.055 16.875 26.312 1 98.06 175 ARG B N 1
ATOM 3961 C CA . ARG B 1 175 ? -8.633 16.672 26.562 1 98.06 175 ARG B CA 1
ATOM 3962 C C . ARG B 1 175 ? -8.133 15.414 25.875 1 98.06 175 ARG B C 1
ATOM 3964 O O . ARG B 1 175 ? -8.594 14.305 26.172 1 98.06 175 ARG B O 1
ATOM 3971 N N . ALA B 1 176 ? -7.211 15.578 24.922 1 98.19 176 ALA B N 1
ATOM 3972 C CA . ALA B 1 176 ? -6.543 14.422 24.344 1 98.19 176 ALA B CA 1
ATOM 3973 C C . ALA B 1 176 ? -5.535 13.82 25.312 1 98.19 176 ALA B C 1
ATOM 3975 O O . ALA B 1 176 ? -5.492 12.602 25.5 1 98.19 176 ALA B O 1
ATOM 3976 N N . THR B 1 177 ? -4.715 14.664 25.828 1 98.25 177 THR B N 1
ATOM 3977 C CA . THR B 1 177 ? -3.848 14.344 26.953 1 98.25 177 THR B CA 1
ATOM 3978 C C . THR B 1 177 ? -3.979 15.398 28.047 1 98.25 177 THR B C 1
ATOM 3980 O O . THR B 1 177 ? -4.812 16.297 27.953 1 98.25 177 THR B O 1
ATOM 3983 N N . ASP B 1 178 ? -3.152 15.266 29.109 1 97.62 178 ASP B N 1
ATOM 3984 C CA . ASP B 1 178 ? -3.209 16.234 30.203 1 97.62 178 ASP B CA 1
ATOM 3985 C C . ASP B 1 178 ? -2.828 17.625 29.719 1 97.62 178 ASP B C 1
ATOM 3987 O O . ASP B 1 178 ? -3.334 18.625 30.25 1 97.62 178 ASP B O 1
ATOM 3991 N N . SER B 1 179 ? -2.064 17.688 28.719 1 98.31 179 SER B N 1
ATOM 3992 C CA . SER B 1 179 ? -1.542 18.984 28.328 1 98.31 179 SER B CA 1
ATOM 3993 C C . SER B 1 179 ? -2.127 19.438 26.984 1 98.31 179 SER B C 1
ATOM 3995 O O . SER B 1 179 ? -1.942 20.578 26.578 1 98.31 179 SER B O 1
ATOM 3997 N N . VAL B 1 180 ? -2.859 18.531 26.297 1 98.81 180 VAL B N 1
ATOM 3998 C CA . VAL B 1 180 ? -3.357 18.859 24.953 1 98.81 180 VAL B CA 1
ATOM 3999 C C . VAL B 1 180 ? -4.883 18.875 24.969 1 98.81 180 VAL B C 1
ATOM 4001 O O . VAL B 1 180 ? -5.52 17.859 25.281 1 98.81 180 VAL B O 1
ATOM 4004 N N . THR B 1 181 ? -5.449 20 24.594 1 98.62 181 THR B N 1
ATOM 4005 C CA . THR B 1 181 ? -6.887 20.109 24.359 1 98.62 181 THR B CA 1
ATOM 4006 C C . THR B 1 181 ? -7.203 20.047 22.875 1 98.62 181 THR B C 1
ATOM 4008 O O . THR B 1 181 ? -6.434 20.547 22.047 1 98.62 181 THR B O 1
ATOM 4011 N N . SER B 1 182 ? -8.352 19.469 22.578 1 98.62 182 SER B N 1
ATOM 4012 C CA . SER B 1 182 ? -8.695 19.281 21.172 1 98.62 182 SER B CA 1
ATOM 4013 C C . SER B 1 182 ? -10.156 19.641 20.922 1 98.62 182 SER B C 1
ATOM 4015 O O . SER B 1 182 ? -10.984 19.594 21.828 1 98.62 182 SER B O 1
ATOM 4017 N N . ILE B 1 183 ? -10.414 20.062 19.719 1 98.5 183 ILE B N 1
ATOM 4018 C CA . ILE B 1 183 ? -11.773 20.312 19.25 1 98.5 183 ILE B CA 1
ATOM 4019 C C . ILE B 1 183 ? -11.898 19.875 17.797 1 98.5 183 ILE B C 1
ATOM 4021 O O . ILE B 1 183 ? -10.953 20.016 17.016 1 98.5 183 ILE B O 1
ATOM 4025 N N . SER B 1 184 ? -13.023 19.266 17.469 1 98.44 184 SER B N 1
ATOM 4026 C CA . SER B 1 184 ? -13.219 18.781 16.094 1 98.44 184 SER B CA 1
ATOM 4027 C C . SER B 1 184 ? -14.133 19.719 15.312 1 98.44 184 SER B C 1
ATOM 4029 O O . SER B 1 184 ? -14.891 20.484 15.898 1 98.44 184 SER B O 1
ATOM 4031 N N . LYS B 1 185 ? -13.984 19.734 14.062 1 96.94 185 LYS B N 1
ATOM 4032 C CA . LYS B 1 185 ? -14.867 20.391 13.117 1 96.94 185 LYS B CA 1
ATOM 4033 C C . LYS B 1 185 ? -15.086 19.547 11.875 1 96.94 185 LYS B C 1
ATOM 4035 O O . LYS B 1 185 ? -14.125 19.031 11.289 1 96.94 185 LYS B O 1
ATOM 4040 N N . ALA B 1 186 ? -16.344 19.422 11.516 1 95.88 186 ALA B N 1
ATOM 4041 C CA . ALA B 1 186 ? -16.688 18.641 10.32 1 95.88 186 ALA B CA 1
ATOM 4042 C C . ALA B 1 186 ? -16.188 19.344 9.055 1 95.88 186 ALA B C 1
ATOM 4044 O O . ALA B 1 186 ? -16.266 20.562 8.945 1 95.88 186 ALA B O 1
ATOM 4045 N N . VAL B 1 187 ? -15.648 18.562 8.156 1 93.31 187 VAL B N 1
ATOM 4046 C CA . VAL B 1 187 ? -15.281 19.047 6.832 1 93.31 187 VAL B CA 1
ATOM 4047 C C . VAL B 1 187 ? -16.062 18.297 5.766 1 93.31 187 VAL B C 1
ATOM 4049 O O . VAL B 1 187 ? -16.625 17.219 6.039 1 93.31 187 VAL B O 1
ATOM 4052 N N . ARG B 1 188 ? -16.109 18.828 4.586 1 90.81 188 ARG B N 1
ATOM 4053 C CA . ARG B 1 188 ? -16.875 18.219 3.504 1 90.81 188 ARG B CA 1
ATOM 4054 C C . ARG B 1 188 ? -16.109 17.047 2.893 1 90.81 188 ARG B C 1
ATOM 4056 O O . ARG B 1 188 ? -15.023 17.219 2.354 1 90.81 188 ARG B O 1
ATOM 4063 N N . HIS B 1 189 ? -16.641 15.914 2.998 1 92.81 189 HIS B N 1
ATOM 4064 C CA . HIS B 1 189 ? -16.109 14.664 2.475 1 92.81 189 HIS B CA 1
ATOM 4065 C C . HIS B 1 189 ? -17.188 13.578 2.43 1 92.81 189 HIS B C 1
ATOM 4067 O O . HIS B 1 189 ? -17.984 13.453 3.361 1 92.81 189 HIS B O 1
ATOM 4073 N N . PRO B 1 190 ? -17.312 12.898 1.278 1 90.5 190 PRO B N 1
ATOM 4074 C CA . PRO B 1 190 ? -18.297 11.82 1.238 1 90.5 190 PRO B CA 1
ATOM 4075 C C . PRO B 1 190 ? -18.172 10.867 2.426 1 90.5 190 PRO B C 1
ATOM 4077 O O . PRO B 1 190 ? -17.078 10.406 2.742 1 90.5 190 PRO B O 1
ATOM 4080 N N . GLY B 1 191 ? -19.281 10.578 3.094 1 88 191 GLY B N 1
ATOM 4081 C CA . GLY B 1 191 ? -19.266 9.719 4.266 1 88 191 GLY B CA 1
ATOM 4082 C C . GLY B 1 191 ? -18.984 10.469 5.555 1 88 191 GLY B C 1
ATOM 4083 O O . GLY B 1 191 ? -19.188 9.93 6.645 1 88 191 GLY B O 1
ATOM 4084 N N . GLY B 1 192 ? -18.562 11.695 5.352 1 91.94 192 GLY B N 1
ATOM 4085 C CA . GLY B 1 192 ? -18.25 12.523 6.504 1 91.94 192 GLY B CA 1
ATOM 4086 C C . GLY B 1 192 ? -16.797 12.406 6.945 1 91.94 192 GLY B C 1
ATOM 4087 O O . GLY B 1 192 ? -16.203 11.336 6.836 1 91.94 192 GLY B O 1
ATOM 4088 N N . SER B 1 193 ? -16.266 13.438 7.406 1 95.56 193 SER B N 1
ATOM 4089 C CA . SER B 1 193 ? -14.906 13.508 7.949 1 95.56 193 SER B CA 1
ATOM 4090 C C . SER B 1 193 ? -14.766 14.656 8.93 1 95.56 193 SER B C 1
ATOM 4092 O O . SER B 1 193 ? -15.492 15.648 8.852 1 95.56 193 SER B O 1
ATOM 4094 N N . TYR B 1 194 ? -13.961 14.5 9.867 1 98.06 194 TYR B N 1
ATOM 4095 C CA . TYR B 1 194 ? -13.742 15.547 10.859 1 98.06 194 TYR B CA 1
ATOM 4096 C C . TYR B 1 194 ? -12.289 15.984 10.891 1 98.06 194 TYR B C 1
ATOM 4098 O O . TYR B 1 194 ? -11.383 15.148 10.789 1 98.06 194 TYR B O 1
ATOM 4106 N N . SER B 1 195 ? -12.078 17.266 10.984 1 98.31 195 SER B N 1
ATOM 4107 C CA . SER B 1 195 ? -10.781 17.828 11.352 1 98.31 195 SER B CA 1
ATOM 4108 C C . SER B 1 195 ? -10.648 17.984 12.859 1 98.31 195 SER B C 1
ATOM 4110 O O . SER B 1 195 ? -11.648 17.984 13.578 1 98.31 195 SER B O 1
ATOM 4112 N N . TYR B 1 196 ? -9.414 18.047 13.352 1 98.81 196 TYR B N 1
ATOM 4113 C CA . TYR B 1 196 ? -9.141 18.234 14.773 1 98.81 196 TYR B CA 1
ATOM 4114 C C . TYR B 1 196 ? -8.094 19.328 14.984 1 98.81 196 TYR B C 1
ATOM 4116 O O . TYR B 1 196 ? -7.078 19.359 14.289 1 98.81 196 TYR B O 1
ATOM 4124 N N . ARG B 1 197 ? -8.391 20.203 15.867 1 98.75 197 ARG B N 1
ATOM 4125 C CA . ARG B 1 197 ? -7.465 21.219 16.328 1 98.75 197 ARG B CA 1
ATOM 4126 C C . ARG B 1 197 ? -6.895 20.859 17.703 1 98.75 197 ARG B C 1
ATOM 4128 O O . ARG B 1 197 ? -7.645 20.531 18.625 1 98.75 197 ARG B O 1
ATOM 4135 N N . PHE B 1 198 ? -5.598 20.797 17.781 1 98.88 198 PHE B N 1
ATOM 4136 C CA . PHE B 1 198 ? -4.895 20.5 19.031 1 98.88 198 PHE B CA 1
ATOM 4137 C C . PHE B 1 198 ? -4.203 21.75 19.578 1 98.88 198 PHE B C 1
ATOM 4139 O O . PHE B 1 198 ? -3.584 22.5 18.812 1 98.88 198 PHE B O 1
ATOM 4146 N N . GLU B 1 199 ? -4.355 21.969 20.844 1 98.69 199 GLU B N 1
ATOM 4147 C CA . GLU B 1 199 ? -3.725 23.125 21.5 1 98.69 199 GLU B CA 1
ATOM 4148 C C . GLU B 1 199 ? -2.883 22.688 22.688 1 98.69 199 GLU B C 1
ATOM 4150 O O . GLU B 1 199 ? -3.332 21.891 23.516 1 98.69 199 GLU B O 1
ATOM 4155 N N . GLU B 1 200 ? -1.708 23.125 22.703 1 98.69 200 GLU B N 1
ATOM 4156 C CA . GLU B 1 200 ? -0.803 22.922 23.828 1 98.69 200 GLU B CA 1
ATOM 4157 C C . GLU B 1 200 ? 0.108 24.125 24.031 1 98.69 200 GLU B C 1
ATOM 4159 O O . GLU B 1 200 ? 0.811 24.547 23.109 1 98.69 200 GLU B O 1
ATOM 4164 N N . ASP B 1 201 ? 0.068 24.766 25.266 1 97.75 201 ASP B N 1
ATOM 4165 C CA . ASP B 1 201 ? 0.956 25.859 25.656 1 97.75 201 ASP B CA 1
ATOM 4166 C C . ASP B 1 201 ? 0.881 27 24.641 1 97.75 201 ASP B C 1
ATOM 4168 O O . ASP B 1 201 ? 1.911 27.5 24.188 1 97.75 201 ASP B O 1
ATOM 4172 N N . GLY B 1 202 ? -0.267 27.266 24.172 1 97.75 202 GLY B N 1
ATOM 4173 C CA . GLY B 1 202 ? -0.481 28.422 23.312 1 97.75 202 GLY B CA 1
ATOM 4174 C C . GLY B 1 202 ? -0.175 28.125 21.844 1 97.75 202 GLY B C 1
ATOM 4175 O O . GLY B 1 202 ? -0.287 29.016 21 1 97.75 202 GLY B O 1
ATOM 4176 N N . LYS B 1 203 ? 0.248 26.906 21.516 1 98.56 203 LYS B N 1
ATOM 4177 C CA . LYS B 1 203 ? 0.51 26.5 20.141 1 98.56 203 LYS B CA 1
ATOM 4178 C C . LYS B 1 203 ? -0.607 25.609 19.609 1 98.56 203 LYS B C 1
ATOM 4180 O O . LYS B 1 203 ? -1.229 24.859 20.359 1 98.56 203 LYS B O 1
ATOM 4185 N N . SER B 1 204 ? -0.821 25.719 18.281 1 98.62 204 SER B N 1
ATOM 4186 C CA . SER B 1 204 ? -1.962 25 17.734 1 98.62 204 SER B CA 1
ATOM 4187 C C . SER B 1 204 ? -1.561 24.188 16.5 1 98.62 204 SER B C 1
ATOM 4189 O O . SER B 1 204 ? -0.736 24.641 15.695 1 98.62 204 SER B O 1
ATOM 4191 N N . LEU B 1 205 ? -2.053 23 16.406 1 98.81 205 LEU B N 1
ATOM 4192 C CA . LEU B 1 205 ? -1.936 22.078 15.281 1 98.81 205 LEU B CA 1
ATOM 4193 C C . LEU B 1 205 ? -3.312 21.656 14.781 1 98.81 205 LEU B C 1
ATOM 4195 O O . LEU B 1 205 ? -4.164 21.234 15.57 1 98.81 205 LEU B O 1
ATOM 4199 N N . ILE B 1 206 ? -3.561 21.844 13.516 1 98.88 206 ILE B N 1
ATOM 4200 C CA . ILE B 1 206 ? -4.82 21.375 12.945 1 98.88 206 ILE B CA 1
ATOM 4201 C C . ILE B 1 206 ? -4.551 20.281 11.914 1 98.88 206 ILE B C 1
ATOM 4203 O O . ILE B 1 206 ? -3.684 20.438 11.047 1 98.88 206 ILE B O 1
ATOM 4207 N N . PHE B 1 207 ? -5.207 19.203 12.039 1 98.81 207 PHE B N 1
ATOM 4208 C CA . PHE B 1 207 ? -5.184 18.125 11.07 1 98.81 207 PHE B CA 1
ATOM 4209 C C . PHE B 1 207 ? -6.508 18.031 10.312 1 98.81 207 PHE B C 1
ATOM 4211 O O . PHE B 1 207 ? -7.539 17.688 10.898 1 98.81 207 PHE B O 1
ATOM 4218 N N . ALA B 1 208 ? -6.48 18.375 9.016 1 97.75 208 ALA B N 1
ATOM 4219 C CA . ALA B 1 208 ? -7.652 18.359 8.141 1 97.75 208 ALA B CA 1
ATOM 4220 C C . ALA B 1 208 ? -7.344 17.672 6.816 1 97.75 208 ALA B C 1
ATOM 4222 O O . ALA B 1 208 ? -7.258 18.328 5.773 1 97.75 208 ALA B O 1
ATOM 4223 N N . SER B 1 209 ? -7.277 16.406 6.66 1 94.06 209 SER B N 1
ATOM 4224 C CA . SER B 1 209 ? -6.797 15.648 5.516 1 94.06 209 SER B CA 1
ATOM 4225 C C . SER B 1 209 ? -7.883 15.492 4.457 1 94.06 209 SER B C 1
ATOM 4227 O O . SER B 1 209 ? -7.645 15.734 3.273 1 94.06 209 SER B O 1
ATOM 4229 N N . ASP B 1 210 ? -9.039 14.852 4.621 1 94 210 ASP B N 1
ATOM 4230 C CA . ASP B 1 210 ? -10.125 14.586 3.678 1 94 210 ASP B CA 1
ATOM 4231 C C . ASP B 1 210 ? -11.188 15.68 3.74 1 94 210 ASP B C 1
ATOM 4233 O O . ASP B 1 210 ? -12.211 15.516 4.402 1 94 210 ASP B O 1
ATOM 4237 N N . ALA B 1 211 ? -10.844 16.781 2.998 1 91.81 211 ALA B N 1
ATOM 4238 C CA . ALA B 1 211 ? -11.688 17.969 2.996 1 91.81 211 ALA B CA 1
ATOM 4239 C C . ALA B 1 211 ? -11.836 18.531 1.588 1 91.81 211 ALA B C 1
ATOM 4241 O O . ALA B 1 211 ? -10.844 18.797 0.911 1 91.81 211 ALA B O 1
ATOM 4242 N N . GLU B 1 212 ? -13.039 18.656 1.215 1 88.06 212 GLU B N 1
ATOM 4243 C CA . GLU B 1 212 ? -13.297 19.266 -0.082 1 88.06 212 GLU B CA 1
ATOM 4244 C C . GLU B 1 212 ? -13.727 20.719 0.076 1 88.06 212 GLU B C 1
ATOM 4246 O O . GLU B 1 212 ? -14.797 21 0.625 1 88.06 212 GLU B O 1
ATOM 4251 N N . PHE B 1 213 ? -12.875 21.594 -0.235 1 82.38 213 PHE B N 1
ATOM 4252 C CA . PHE B 1 213 ? -13.195 23.016 -0.319 1 82.38 213 PHE B CA 1
ATOM 4253 C C . PHE B 1 213 ? -13.164 23.5 -1.766 1 82.38 213 PHE B C 1
ATOM 4255 O O . PHE B 1 213 ? -12.203 23.234 -2.492 1 82.38 213 PHE B O 1
ATOM 4262 N N . ASN B 1 214 ? -14.391 23.844 -2.193 1 72.56 214 ASN B N 1
ATOM 4263 C CA . ASN B 1 214 ? -14.445 24.391 -3.547 1 72.56 214 ASN B CA 1
ATOM 4264 C C . ASN B 1 214 ? -14.945 25.828 -3.553 1 72.56 214 ASN B C 1
ATOM 4266 O O . ASN B 1 214 ? -15.242 26.391 -2.498 1 72.56 214 ASN B O 1
ATOM 4270 N N . LEU B 1 215 ? -14.867 26.391 -4.66 1 62.5 215 LEU B N 1
ATOM 4271 C CA . LEU B 1 215 ? -15.18 27.797 -4.836 1 62.5 215 LEU B CA 1
ATOM 4272 C C . LEU B 1 215 ? -16.609 28.109 -4.395 1 62.5 215 LEU B C 1
ATOM 4274 O O . LEU B 1 215 ? -16.906 29.203 -3.924 1 62.5 215 LEU B O 1
ATOM 4278 N N . ASP B 1 216 ? -17.422 27.031 -4.523 1 59.81 216 ASP B N 1
ATOM 4279 C CA . ASP B 1 216 ? -18.844 27.266 -4.227 1 59.81 216 ASP B CA 1
ATOM 4280 C C . ASP B 1 216 ? -19.094 27.266 -2.719 1 59.81 216 ASP B C 1
ATOM 4282 O O . ASP B 1 216 ? -20.062 27.859 -2.244 1 59.81 216 ASP B O 1
ATOM 4286 N N . GLU B 1 217 ? -18.297 26.516 -2.066 1 60.91 217 GLU B N 1
ATOM 4287 C CA . GLU B 1 217 ? -18.484 26.438 -0.62 1 60.91 217 GLU B CA 1
ATOM 4288 C C . GLU B 1 217 ? -17.984 27.703 0.064 1 60.91 217 GLU B C 1
ATOM 4290 O O . GLU B 1 217 ? -18 27.812 1.292 1 60.91 217 GLU B O 1
ATOM 4295 N N . MET B 1 218 ? -17.75 28.688 -0.694 1 55.5 218 MET B N 1
ATOM 4296 C CA . MET B 1 218 ? -17.203 29.953 -0.22 1 55.5 218 MET B CA 1
ATOM 4297 C C . MET B 1 218 ? -18.188 30.656 0.713 1 55.5 218 MET B C 1
ATOM 4299 O O . MET B 1 218 ? -17.797 31.516 1.498 1 55.5 218 MET B O 1
ATOM 4303 N N . GLU B 1 219 ? -19.484 30.172 0.651 1 56.91 219 GLU B N 1
ATOM 4304 C CA . GLU B 1 219 ? -20.406 30.891 1.52 1 56.91 219 GLU B CA 1
ATOM 4305 C C . GLU B 1 219 ? -20.109 30.609 2.99 1 56.91 219 GLU B C 1
ATOM 4307 O O . GLU B 1 219 ? -20.312 31.484 3.842 1 56.91 219 GLU B O 1
ATOM 4312 N N . ASN B 1 220 ? -19.562 29.453 3.23 1 70.31 220 ASN B N 1
ATOM 4313 C CA . ASN B 1 220 ? -19.281 29.156 4.633 1 70.31 220 ASN B CA 1
ATOM 4314 C C . ASN B 1 220 ? -17.781 29.062 4.898 1 70.31 220 ASN B C 1
ATOM 4316 O O . ASN B 1 220 ? -17.375 28.469 5.891 1 70.31 220 ASN B O 1
ATOM 4320 N N . ILE B 1 221 ? -17.172 29.75 4.035 1 82.31 221 ILE B N 1
ATOM 4321 C CA . ILE B 1 221 ? -15.711 29.625 4.117 1 82.31 221 ILE B CA 1
ATOM 4322 C C . ILE B 1 221 ? -15.203 30.391 5.332 1 82.31 221 ILE B C 1
ATOM 4324 O O . ILE B 1 221 ? -14.188 30.016 5.93 1 82.31 221 ILE B O 1
ATOM 4328 N N . ASP B 1 222 ? -16.016 31.375 5.805 1 88.12 222 ASP B N 1
ATOM 4329 C CA . ASP B 1 222 ? -15.57 32.188 6.926 1 88.12 222 ASP B CA 1
ATOM 4330 C C . ASP B 1 222 ? -15.5 31.375 8.211 1 88.12 222 ASP B C 1
ATOM 4332 O O . ASP B 1 222 ? -14.602 31.578 9.031 1 88.12 222 ASP B O 1
ATOM 4336 N N . ASP B 1 223 ? -16.453 30.547 8.352 1 89.69 223 ASP B N 1
ATOM 4337 C CA . ASP B 1 223 ? -16.438 29.703 9.547 1 89.69 223 ASP B CA 1
ATOM 4338 C C . ASP B 1 223 ? -15.195 28.828 9.602 1 89.69 223 ASP B C 1
ATOM 4340 O O . ASP B 1 223 ? -14.609 28.641 10.664 1 89.69 223 ASP B O 1
ATOM 4344 N N . TYR B 1 224 ? -14.836 28.344 8.492 1 92.44 224 TYR B N 1
ATOM 4345 C CA . TYR B 1 224 ? -13.641 27.5 8.414 1 92.44 224 TYR B CA 1
ATOM 4346 C C . TYR B 1 224 ? -12.383 28.344 8.602 1 92.44 224 TYR B C 1
ATOM 4348 O O . TYR B 1 224 ? -11.445 27.922 9.289 1 92.44 224 TYR B O 1
ATOM 4356 N N . LEU B 1 225 ? -12.391 29.516 8.008 1 94.56 225 LEU B N 1
ATOM 4357 C CA . LEU B 1 225 ? -11.234 30.391 8.164 1 94.56 225 LEU B CA 1
ATOM 4358 C C . LEU B 1 225 ? -11.023 30.75 9.625 1 94.56 225 LEU B C 1
ATOM 4360 O O . LEU B 1 225 ? -9.883 30.797 10.102 1 94.56 225 LEU B O 1
ATOM 4364 N N . ASN B 1 226 ? -12.125 30.969 10.297 1 95 226 ASN B N 1
ATOM 4365 C CA . ASN B 1 226 ? -12.031 31.266 11.719 1 95 226 ASN B CA 1
ATOM 4366 C C . ASN B 1 226 ? -11.477 30.078 12.508 1 95 226 ASN B C 1
ATOM 4368 O O . ASN B 1 226 ? -10.688 30.25 13.43 1 95 226 ASN B O 1
ATOM 4372 N N . TYR B 1 227 ? -11.906 28.953 12.156 1 95.56 227 TYR B N 1
ATOM 4373 C CA . TYR B 1 227 ? -11.445 27.719 12.789 1 95.56 227 TYR B CA 1
ATOM 4374 C C . TYR B 1 227 ? -9.953 27.516 12.57 1 95.56 227 TYR B C 1
ATOM 4376 O O . TYR B 1 227 ? -9.234 27.078 13.477 1 95.56 227 TYR B O 1
ATOM 4384 N N . PHE B 1 228 ? -9.422 27.906 11.383 1 96.94 228 PHE B N 1
ATOM 4385 C CA . PHE B 1 228 ? -8.031 27.688 11.008 1 96.94 228 PHE B CA 1
ATOM 4386 C C . PHE B 1 228 ? -7.164 28.859 11.469 1 96.94 228 PHE B C 1
ATOM 4388 O O . PHE B 1 228 ? -5.934 28.75 11.461 1 96.94 228 PHE B O 1
ATOM 4395 N N . ARG B 1 229 ? -7.707 29.906 11.922 1 97.31 229 ARG B N 1
ATOM 4396 C CA . ARG B 1 229 ? -7.043 31.203 12.109 1 97.31 229 ARG B CA 1
ATOM 4397 C C . ARG B 1 229 ? -5.883 31.078 13.086 1 97.31 229 ARG B C 1
ATOM 4399 O O . ARG B 1 229 ? -6.051 30.562 14.195 1 97.31 229 ARG B O 1
ATOM 4406 N N . GLY B 1 230 ? -4.777 31.5 12.625 1 97.81 230 GLY B N 1
ATOM 4407 C CA . GLY B 1 230 ? -3.615 31.672 13.484 1 97.81 230 GLY B CA 1
ATOM 4408 C C . GLY B 1 230 ? -2.947 30.359 13.844 1 97.81 230 GLY B C 1
ATOM 4409 O O . GLY B 1 230 ? -2.055 30.328 14.695 1 97.81 230 GLY B O 1
ATOM 4410 N N . ALA B 1 231 ? -3.385 29.266 13.242 1 98.5 231 ALA B N 1
ATOM 4411 C CA . ALA B 1 231 ? -2.771 27.969 13.57 1 98.5 231 ALA B CA 1
ATOM 4412 C C . ALA B 1 231 ? -1.268 28 13.305 1 98.5 231 ALA B C 1
ATOM 4414 O O . ALA B 1 231 ? -0.812 28.609 12.328 1 98.5 231 ALA B O 1
ATOM 4415 N N . ASP B 1 232 ? -0.484 27.391 14.211 1 98.88 232 ASP B N 1
ATOM 4416 C CA . ASP B 1 232 ? 0.954 27.266 14 1 98.88 232 ASP B CA 1
ATOM 4417 C C . ASP B 1 232 ? 1.257 26.297 12.859 1 98.88 232 ASP B C 1
ATOM 4419 O O . ASP B 1 232 ? 2.17 26.531 12.07 1 98.88 232 ASP B O 1
ATOM 4423 N N . VAL B 1 233 ? 0.546 25.203 12.805 1 98.88 233 VAL B N 1
ATOM 4424 C CA . VAL B 1 233 ? 0.681 24.219 11.734 1 98.88 233 VAL B CA 1
ATOM 4425 C C . VAL B 1 233 ? -0.702 23.766 11.273 1 98.88 233 VAL B C 1
ATOM 4427 O O . VAL B 1 233 ? -1.546 23.391 12.094 1 98.88 233 VAL B O 1
ATOM 4430 N N . LEU B 1 234 ? -0.936 23.828 10.023 1 98.81 234 LEU B N 1
ATOM 4431 C CA . LEU B 1 234 ? -2.121 23.266 9.375 1 98.81 234 LEU B CA 1
ATOM 4432 C C . LEU B 1 234 ? -1.739 22.141 8.422 1 98.81 234 LEU B C 1
ATOM 4434 O O . LEU B 1 234 ? -1.095 22.391 7.398 1 98.81 234 LEU B O 1
ATOM 4438 N N . VAL B 1 235 ? -2.006 20.906 8.789 1 98.81 235 VAL B N 1
ATOM 4439 C CA . VAL B 1 235 ? -1.924 19.781 7.867 1 98.81 235 VAL B CA 1
ATOM 4440 C C . VAL B 1 235 ? -3.217 19.688 7.059 1 98.81 235 VAL B C 1
ATOM 4442 O O . VAL B 1 235 ? -4.293 19.469 7.621 1 98.81 235 VAL B O 1
ATOM 4445 N N . PHE B 1 236 ? -3.125 19.75 5.738 1 98.12 236 PHE B N 1
ATOM 4446 C CA . PHE B 1 236 ? -4.352 19.953 4.969 1 98.12 236 PHE B CA 1
ATOM 4447 C C . PHE B 1 236 ? -4.332 19.094 3.703 1 98.12 236 PHE B C 1
ATOM 4449 O O . PHE B 1 236 ? -3.268 18.844 3.135 1 98.12 236 PHE B O 1
ATOM 4456 N N . ASP B 1 237 ? -5.504 18.75 3.264 1 96.81 237 ASP B N 1
ATOM 4457 C CA . ASP B 1 237 ? -5.734 17.953 2.059 1 96.81 237 ASP B CA 1
ATOM 4458 C C . ASP B 1 237 ? -5.305 18.719 0.809 1 96.81 237 ASP B C 1
ATOM 4460 O O . ASP B 1 237 ? -5.773 19.844 0.567 1 96.81 237 ASP B O 1
ATOM 4464 N N . THR B 1 238 ? -4.441 18.125 0.006 1 95.81 238 THR B N 1
ATOM 4465 C CA . THR B 1 238 ? -3.992 18.703 -1.257 1 95.81 238 THR B CA 1
ATOM 4466 C C . THR B 1 238 ? -3.928 17.641 -2.346 1 95.81 238 THR B C 1
ATOM 4468 O O . THR B 1 238 ? -2.959 17.578 -3.105 1 95.81 238 THR B O 1
ATOM 4471 N N . GLN B 1 239 ? -4.875 16.844 -2.436 1 92.56 239 GLN B N 1
ATOM 4472 C CA . GLN B 1 239 ? -4.816 15.648 -3.275 1 92.56 239 GLN B CA 1
ATOM 4473 C C . GLN B 1 239 ? -4.781 16.016 -4.754 1 92.56 239 GLN B C 1
ATOM 4475 O O . GLN B 1 239 ? -4.164 15.32 -5.559 1 92.56 239 GLN B O 1
ATOM 4480 N N . TYR B 1 240 ? -5.41 17.188 -5.141 1 89.44 240 TYR B N 1
ATOM 4481 C CA . TYR B 1 240 ? -5.562 17.484 -6.562 1 89.44 240 TYR B CA 1
ATOM 4482 C C . TYR B 1 240 ? -4.84 18.766 -6.938 1 89.44 240 TYR B C 1
ATOM 4484 O O . TYR B 1 240 ? -4.578 19.609 -6.074 1 89.44 240 TYR B O 1
ATOM 4492 N N . THR B 1 241 ? -4.469 18.812 -8.219 1 86.81 241 THR B N 1
ATOM 4493 C CA . THR B 1 241 ? -4.176 20.125 -8.812 1 86.81 241 THR B CA 1
ATOM 4494 C C . THR B 1 241 ? -5.465 20.859 -9.141 1 86.81 241 THR B C 1
ATOM 4496 O O . THR B 1 241 ? -6.551 20.281 -9.102 1 86.81 241 THR B O 1
ATOM 4499 N N . PHE B 1 242 ? -5.25 22.047 -9.414 1 80.94 242 PHE B N 1
ATOM 4500 C CA . PHE B 1 242 ? -6.414 22.844 -9.781 1 80.94 242 PHE B CA 1
ATOM 4501 C C . PHE B 1 242 ? -7.102 22.266 -11.016 1 80.94 242 PHE B C 1
ATOM 4503 O O . PHE B 1 242 ? -8.32 22.078 -11.016 1 80.94 242 PHE B O 1
ATOM 4510 N N . GLU B 1 243 ? -6.312 21.953 -12.031 1 82 243 GLU B N 1
ATOM 4511 C CA . GLU B 1 243 ? -6.84 21.422 -13.289 1 82 243 GLU B CA 1
ATOM 4512 C C . GLU B 1 243 ? -7.59 20.109 -13.062 1 82 243 GLU B C 1
ATOM 4514 O O . GLU B 1 243 ? -8.664 19.906 -13.625 1 82 243 GLU B O 1
ATOM 4519 N N . GLU B 1 244 ? -7.086 19.297 -12.227 1 83.12 244 GLU B N 1
ATOM 4520 C CA . GLU B 1 244 ? -7.699 18 -11.945 1 83.12 244 GLU B CA 1
ATOM 4521 C C . GLU B 1 244 ? -9 18.156 -11.164 1 83.12 244 GLU B C 1
ATOM 4523 O O . GLU B 1 244 ? -9.945 17.406 -11.367 1 83.12 244 GLU B O 1
ATOM 4528 N N . SER B 1 245 ? -9.07 19.156 -10.289 1 77.31 245 SER B N 1
ATOM 4529 C CA . SER B 1 245 ? -10.234 19.375 -9.438 1 77.31 245 SER B CA 1
ATOM 4530 C C . SER B 1 245 ? -11.453 19.766 -10.258 1 77.31 245 SER B C 1
ATOM 4532 O O . SER B 1 245 ? -12.594 19.562 -9.836 1 77.31 245 SER B O 1
ATOM 4534 N N . LEU B 1 246 ? -11.188 20.312 -11.406 1 73.88 246 LEU B N 1
ATOM 4535 C CA . LEU B 1 246 ? -12.281 20.703 -12.297 1 73.88 246 LEU B CA 1
ATOM 4536 C C . LEU B 1 246 ? -13.008 19.484 -12.836 1 73.88 246 LEU B C 1
ATOM 4538 O O . LEU B 1 246 ? -14.195 19.547 -13.156 1 73.88 246 LEU B O 1
ATOM 4542 N N . GLN B 1 247 ? -12.305 18.25 -12.844 1 72.12 247 GLN B N 1
ATOM 4543 C CA . GLN B 1 247 ? -12.867 17.016 -13.359 1 72.12 247 GLN B CA 1
ATOM 4544 C C . GLN B 1 247 ? -13.328 16.094 -12.227 1 72.12 247 GLN B C 1
ATOM 4546 O O . GLN B 1 247 ? -14.008 15.102 -12.453 1 72.12 247 GLN B O 1
ATOM 4551 N N . LYS B 1 248 ? -13.008 16.547 -11.016 1 73.69 248 LYS B N 1
ATOM 4552 C CA . LYS B 1 248 ? -13.242 15.672 -9.867 1 73.69 248 LYS B CA 1
ATOM 4553 C C . LYS B 1 248 ? -14.086 16.375 -8.805 1 73.69 248 LYS B C 1
ATOM 4555 O O . LYS B 1 248 ? -13.812 16.266 -7.609 1 73.69 248 LYS B O 1
ATOM 4560 N N . ILE B 1 249 ? -15.031 17.109 -9.305 1 64.88 249 ILE B N 1
ATOM 4561 C CA . ILE B 1 249 ? -15.945 17.797 -8.414 1 64.88 249 ILE B CA 1
ATOM 4562 C C . ILE B 1 249 ? -16.734 16.781 -7.578 1 64.88 249 ILE B C 1
ATOM 4564 O O . ILE B 1 249 ? -17.203 15.781 -8.102 1 64.88 249 ILE B O 1
ATOM 4568 N N . ASP B 1 250 ? -16.688 16.922 -6.207 1 69.62 250 ASP B N 1
ATOM 4569 C CA . ASP B 1 250 ? -17.438 16.109 -5.254 1 69.62 250 ASP B CA 1
ATOM 4570 C C . ASP B 1 250 ? -16.703 14.805 -4.949 1 69.62 250 ASP B C 1
ATOM 4572 O O . ASP B 1 250 ? -17.312 13.836 -4.488 1 69.62 250 ASP B O 1
ATOM 4576 N N . TRP B 1 251 ? -15.43 14.836 -5.41 1 76.94 251 TRP B N 1
ATOM 4577 C CA . TRP B 1 251 ? -14.664 13.641 -5.09 1 76.94 251 TRP B CA 1
ATOM 4578 C C . TRP B 1 251 ? -14.062 13.742 -3.693 1 76.94 251 TRP B C 1
ATOM 4580 O O . TRP B 1 251 ? -13.414 12.797 -3.223 1 76.94 251 TRP B O 1
ATOM 4590 N N . GLY B 1 252 ? -14.234 14.789 -3.047 1 82.62 252 GLY B N 1
ATOM 4591 C CA . GLY B 1 252 ? -14.07 14.82 -1.602 1 82.62 252 GLY B CA 1
ATOM 4592 C C . GLY B 1 252 ? -12.711 15.328 -1.166 1 82.62 252 GLY B C 1
ATOM 4593 O O . GLY B 1 252 ? -12.305 15.133 -0.016 1 82.62 252 GLY B O 1
ATOM 4594 N N . HIS B 1 253 ? -11.953 15.953 -2.133 1 89.56 253 HIS B N 1
ATOM 4595 C CA . HIS B 1 253 ? -10.617 16.406 -1.762 1 89.56 253 HIS B CA 1
ATOM 4596 C C . HIS B 1 253 ? -10.336 17.797 -2.322 1 89.56 253 HIS B C 1
ATOM 4598 O O . HIS B 1 253 ? -11.094 18.297 -3.158 1 89.56 253 HIS B O 1
ATOM 4604 N N . SER B 1 254 ? -9.328 18.438 -1.846 1 90.19 254 SER B N 1
ATOM 4605 C CA . SER B 1 254 ? -8.992 19.828 -2.191 1 90.19 254 SER B CA 1
ATOM 4606 C C . SER B 1 254 ? -7.742 19.891 -3.057 1 90.19 254 SER B C 1
ATOM 4608 O O . SER B 1 254 ? -7.152 18.859 -3.385 1 90.19 254 SER B O 1
ATOM 4610 N N . THR B 1 255 ? -7.438 21.125 -3.447 1 91 255 THR B N 1
ATOM 4611 C CA . THR B 1 255 ? -6.273 21.359 -4.293 1 91 255 THR B CA 1
ATOM 4612 C C . THR B 1 255 ? -5.168 22.062 -3.512 1 91 255 THR B C 1
ATOM 4614 O O . THR B 1 255 ? -5.43 22.688 -2.475 1 91 255 THR B O 1
ATOM 4617 N N . ALA B 1 256 ? -3.986 21.938 -4.051 1 92.88 256 ALA B N 1
ATOM 4618 C CA . ALA B 1 256 ? -2.846 22.625 -3.453 1 92.88 256 ALA B CA 1
ATOM 4619 C C . ALA B 1 256 ? -3.072 24.141 -3.428 1 92.88 256 ALA B C 1
ATOM 4621 O O . ALA B 1 256 ? -2.732 24.812 -2.447 1 92.88 256 ALA B O 1
ATOM 4622 N N . SER B 1 257 ? -3.641 24.688 -4.445 1 91.56 257 SER B N 1
ATOM 4623 C CA . SER B 1 257 ? -3.895 26.125 -4.516 1 91.56 257 SER B CA 1
ATOM 4624 C C . SER B 1 257 ? -4.922 26.547 -3.475 1 91.56 257 SER B C 1
ATOM 4626 O O . SER B 1 257 ? -4.75 27.578 -2.812 1 91.56 257 SER B O 1
ATOM 4628 N N . MET B 1 258 ? -5.961 25.766 -3.348 1 90.38 258 MET B N 1
ATOM 4629 C CA . MET B 1 258 ? -6.988 26.078 -2.355 1 90.38 258 MET B CA 1
ATOM 4630 C C . MET B 1 258 ? -6.414 26.016 -0.944 1 90.38 258 MET B C 1
ATOM 4632 O O . MET B 1 258 ? -6.719 26.875 -0.11 1 90.38 258 MET B O 1
ATOM 4636 N N . ALA B 1 259 ? -5.684 25 -0.687 1 94.75 259 ALA B N 1
ATOM 4637 C CA . ALA B 1 259 ? -5.035 24.859 0.616 1 94.75 259 ALA B CA 1
ATOM 4638 C C . ALA B 1 259 ? -4.156 26.078 0.924 1 94.75 259 ALA B C 1
ATOM 4640 O O . ALA B 1 259 ? -4.164 26.578 2.045 1 94.75 259 ALA B O 1
ATOM 4641 N N . THR B 1 260 ? -3.391 26.484 -0.055 1 95.38 260 THR B N 1
ATOM 4642 C CA . THR B 1 260 ? -2.512 27.641 0.104 1 95.38 260 THR B CA 1
ATOM 4643 C C . THR B 1 260 ? -3.324 28.906 0.366 1 95.38 260 THR B C 1
ATOM 4645 O O . THR B 1 260 ? -2.98 29.703 1.245 1 95.38 260 THR B O 1
ATOM 4648 N N . ASP B 1 261 ? -4.371 29.062 -0.371 1 93.06 261 ASP B N 1
ATOM 4649 C CA . ASP B 1 261 ? -5.25 30.203 -0.193 1 93.06 261 ASP B CA 1
ATOM 4650 C C . ASP B 1 261 ? -5.828 30.25 1.221 1 93.06 261 ASP B C 1
ATOM 4652 O O . ASP B 1 261 ? -5.801 31.297 1.879 1 93.06 261 ASP B O 1
ATOM 4656 N N . ILE B 1 262 ? -6.328 29.141 1.667 1 93.75 262 ILE B N 1
ATOM 4657 C CA . ILE B 1 262 ? -6.898 29.031 3.006 1 93.75 262 ILE B CA 1
ATOM 4658 C C . ILE B 1 262 ? -5.836 29.375 4.047 1 93.75 262 ILE B C 1
ATOM 4660 O O . ILE B 1 262 ? -6.102 30.125 4.984 1 93.75 262 ILE B O 1
ATOM 4664 N N . ALA B 1 263 ? -4.664 28.812 3.885 1 97.12 263 ALA B N 1
ATOM 4665 C CA . ALA B 1 263 ? -3.58 29.047 4.836 1 97.12 263 ALA B CA 1
ATOM 4666 C C . ALA B 1 263 ? -3.221 30.531 4.902 1 97.12 263 ALA B C 1
ATOM 4668 O O . ALA B 1 263 ? -3.012 31.078 5.988 1 97.12 263 ALA B O 1
ATOM 4669 N N . LEU B 1 264 ? -3.164 31.188 3.756 1 96.44 264 LEU B N 1
ATOM 4670 C CA . LEU B 1 264 ? -2.84 32.594 3.691 1 96.44 264 LEU B CA 1
ATOM 4671 C C . LEU B 1 264 ? -3.922 33.438 4.363 1 96.44 264 LEU B C 1
ATOM 4673 O O . LEU B 1 264 ? -3.625 34.281 5.219 1 96.44 264 LEU B O 1
ATOM 4677 N N . ARG B 1 265 ? -5.156 33.156 4.043 1 94.25 265 ARG B N 1
ATOM 4678 C CA . ARG B 1 265 ? -6.285 33.938 4.547 1 94.25 265 ARG B CA 1
ATOM 4679 C C . ARG B 1 265 ? -6.469 33.719 6.043 1 94.25 265 ARG B C 1
ATOM 4681 O O . ARG B 1 265 ? -6.906 34.625 6.754 1 94.25 265 ARG B O 1
ATOM 4688 N N . ALA B 1 266 ? -6.156 32.562 6.516 1 96.44 266 ALA B N 1
ATOM 4689 C CA . ALA B 1 266 ? -6.336 32.25 7.926 1 96.44 266 ALA B CA 1
ATOM 4690 C C . ALA B 1 266 ? -5.09 32.594 8.734 1 96.44 266 ALA B C 1
ATOM 4692 O O . ALA B 1 266 ? -5.043 32.375 9.945 1 96.44 266 ALA B O 1
ATOM 4693 N N . ASN B 1 267 ? -4.066 33.125 8.109 1 97.19 267 ASN B N 1
ATOM 4694 C CA . ASN B 1 267 ? -2.814 33.5 8.75 1 97.19 267 ASN B CA 1
ATOM 4695 C C . ASN B 1 267 ? -2.154 32.312 9.461 1 97.19 267 ASN B C 1
ATOM 4697 O O . ASN B 1 267 ? -1.789 32.438 10.633 1 97.19 267 ASN B O 1
ATOM 4701 N N . VAL B 1 268 ? -2.176 31.203 8.805 1 98.06 268 VAL B N 1
ATOM 4702 C CA . VAL B 1 268 ? -1.473 30 9.273 1 98.06 268 VAL B CA 1
ATOM 4703 C C . VAL B 1 268 ? 0.034 30.203 9.133 1 98.06 268 VAL B C 1
ATOM 4705 O O . VAL B 1 268 ? 0.493 30.859 8.188 1 98.06 268 VAL B O 1
ATOM 4708 N N . LYS B 1 269 ? 0.814 29.703 10.078 1 98.62 269 LYS B N 1
ATOM 4709 C CA . LYS B 1 269 ? 2.262 29.875 10 1 98.62 269 LYS B CA 1
ATOM 4710 C C . LYS B 1 269 ? 2.895 28.844 9.078 1 98.62 269 LYS B C 1
ATOM 4712 O O . LYS B 1 269 ? 3.744 29.172 8.25 1 98.62 269 LYS B O 1
ATOM 4717 N N . LYS B 1 270 ? 2.535 27.547 9.219 1 98.75 270 LYS B N 1
ATOM 4718 C CA . LYS B 1 270 ? 3.041 26.469 8.391 1 98.75 270 LYS B CA 1
ATOM 4719 C C . LYS B 1 270 ? 1.898 25.656 7.785 1 98.75 270 LYS B C 1
ATOM 4721 O O . LYS B 1 270 ? 1.001 25.203 8.5 1 98.75 270 LYS B O 1
ATOM 4726 N N . LEU B 1 271 ? 1.919 25.516 6.477 1 98.69 271 LEU B N 1
ATOM 4727 C CA . LEU B 1 271 ? 1.011 24.625 5.762 1 98.69 271 LEU B CA 1
ATOM 4728 C C . LEU B 1 271 ? 1.721 23.344 5.355 1 98.69 271 LEU B C 1
ATOM 4730 O O . LEU B 1 271 ? 2.723 23.391 4.637 1 98.69 271 LEU B O 1
ATOM 4734 N N . VAL B 1 272 ? 1.265 22.234 5.852 1 98.88 272 VAL B N 1
ATOM 4735 C CA . VAL B 1 272 ? 1.77 20.938 5.43 1 98.88 272 VAL B CA 1
ATOM 4736 C C . VAL B 1 272 ? 0.803 20.312 4.43 1 98.88 272 VAL B C 1
ATOM 4738 O O . VAL B 1 272 ? -0.32 19.938 4.785 1 98.88 272 VAL B O 1
ATOM 4741 N N . MET B 1 273 ? 1.258 20.219 3.193 1 98.5 273 MET B N 1
ATOM 4742 C CA . MET B 1 273 ? 0.462 19.594 2.135 1 98.5 273 MET B CA 1
ATOM 4743 C C . MET B 1 273 ? 0.439 18.078 2.285 1 98.5 273 MET B C 1
ATOM 4745 O O . MET B 1 273 ? 1.489 17.438 2.283 1 98.5 273 MET B O 1
ATOM 4749 N N . PHE B 1 274 ? -0.736 17.531 2.383 1 98.31 274 PHE B N 1
ATOM 4750 C CA . PHE B 1 274 ? -0.918 16.156 2.84 1 98.31 274 PHE B CA 1
ATOM 4751 C C . PHE B 1 274 ? -1.93 15.43 1.968 1 98.31 274 PHE B C 1
ATOM 4753 O O . PHE B 1 274 ? -2.594 16.047 1.13 1 98.31 274 PHE B O 1
ATOM 4760 N N . HIS B 1 275 ? -1.987 14.047 2.08 1 98.5 275 HIS B N 1
ATOM 4761 C CA . HIS B 1 275 ? -2.99 13.195 1.454 1 98.5 275 HIS B CA 1
ATOM 4762 C C . HIS B 1 275 ? -2.811 13.148 -0.059 1 98.5 275 HIS B C 1
ATOM 4764 O O . HIS B 1 275 ? -3.76 13.391 -0.809 1 98.5 275 HIS B O 1
ATOM 4770 N N . HIS B 1 276 ? -1.612 12.859 -0.531 1 98 276 HIS B N 1
ATOM 4771 C CA . HIS B 1 276 ? -1.195 12.914 -1.928 1 98 276 HIS B CA 1
ATOM 4772 C C . HIS B 1 276 ? -1.979 11.914 -2.775 1 98 276 HIS B C 1
ATOM 4774 O O . HIS B 1 276 ? -2.23 10.789 -2.344 1 98 276 HIS B O 1
ATOM 4780 N N . ASP B 1 277 ? -2.275 12.312 -3.965 1 97.12 277 ASP B N 1
ATOM 4781 C CA . ASP B 1 277 ? -2.967 11.43 -4.898 1 97.12 277 ASP B CA 1
ATOM 4782 C C . ASP B 1 277 ? -2.111 10.211 -5.234 1 97.12 277 ASP B C 1
ATOM 4784 O O . ASP B 1 277 ? -0.911 10.336 -5.488 1 97.12 277 ASP B O 1
ATOM 4788 N N . PRO B 1 278 ? -2.727 9.023 -5.289 1 96.38 278 PRO B N 1
ATOM 4789 C CA . PRO B 1 278 ? -1.977 7.793 -5.574 1 96.38 278 PRO B CA 1
ATOM 4790 C C . PRO B 1 278 ? -1.29 7.824 -6.938 1 96.38 278 PRO B C 1
ATOM 4792 O O . PRO B 1 278 ? -0.299 7.121 -7.148 1 96.38 278 PRO B O 1
ATOM 4795 N N . SER B 1 279 ? -1.731 8.594 -7.871 1 95.56 279 SER B N 1
ATOM 4796 C CA . SER B 1 279 ? -1.194 8.586 -9.227 1 95.56 279 SER B CA 1
ATOM 4797 C C . SER B 1 279 ? 0.005 9.516 -9.352 1 95.56 279 SER B C 1
ATOM 4799 O O . SER B 1 279 ? 0.691 9.523 -10.375 1 95.56 279 SER B O 1
ATOM 4801 N N . TYR B 1 280 ? 0.257 10.328 -8.328 1 96.75 280 TYR B N 1
ATOM 4802 C CA . TYR B 1 280 ? 1.371 11.266 -8.398 1 96.75 280 TYR B CA 1
ATOM 4803 C C . TYR B 1 280 ? 2.689 10.578 -8.078 1 96.75 280 TYR B C 1
ATOM 4805 O O . TYR B 1 280 ? 2.828 9.953 -7.02 1 96.75 280 TYR B O 1
ATOM 4813 N N . ASP B 1 281 ? 3.596 10.617 -8.984 1 96.19 281 ASP B N 1
ATOM 4814 C CA . ASP B 1 281 ? 4.945 10.195 -8.633 1 96.19 281 ASP B CA 1
ATOM 4815 C C . ASP B 1 281 ? 5.711 11.328 -7.941 1 96.19 281 ASP B C 1
ATOM 4817 O O . ASP B 1 281 ? 5.168 12.414 -7.734 1 96.19 281 ASP B O 1
ATOM 4821 N N . ASP B 1 282 ? 6.938 11.078 -7.562 1 97.44 282 ASP B N 1
ATOM 4822 C CA . ASP B 1 282 ? 7.695 12.023 -6.75 1 97.44 282 ASP B CA 1
ATOM 4823 C C . ASP B 1 282 ? 7.988 13.305 -7.531 1 97.44 282 ASP B C 1
ATOM 4825 O O . ASP B 1 282 ? 7.996 14.398 -6.965 1 97.44 282 ASP B O 1
ATOM 4829 N N . GLU B 1 283 ? 8.242 13.242 -8.797 1 96.31 283 GLU B N 1
ATOM 4830 C CA . GLU B 1 283 ? 8.492 14.422 -9.625 1 96.31 283 GLU B CA 1
ATOM 4831 C C . GLU B 1 283 ? 7.258 15.312 -9.711 1 96.31 283 GLU B C 1
ATOM 4833 O O . GLU B 1 283 ? 7.363 16.531 -9.633 1 96.31 283 GLU B O 1
ATOM 4838 N N . LYS B 1 284 ? 6.133 14.633 -9.891 1 96.44 284 LYS B N 1
ATOM 4839 C CA . LYS B 1 284 ? 4.887 15.391 -9.914 1 96.44 284 LYS B CA 1
ATOM 4840 C C . LYS B 1 284 ? 4.645 16.094 -8.578 1 96.44 284 LYS B C 1
ATOM 4842 O O . LYS B 1 284 ? 4.168 17.219 -8.547 1 96.44 284 LYS B O 1
ATOM 4847 N N . LEU B 1 285 ? 4.922 15.453 -7.508 1 97.5 285 LEU B N 1
ATOM 4848 C CA . LEU B 1 285 ? 4.734 16.062 -6.191 1 97.5 285 LEU B CA 1
ATOM 4849 C C . LEU B 1 285 ? 5.672 17.25 -5.996 1 97.5 285 LEU B C 1
ATOM 4851 O O . LEU B 1 285 ? 5.285 18.266 -5.41 1 97.5 285 LEU B O 1
ATOM 4855 N N . ASP B 1 286 ? 6.91 17.141 -6.543 1 96.69 286 ASP B N 1
ATOM 4856 C CA . ASP B 1 286 ? 7.805 18.297 -6.551 1 96.69 286 ASP B CA 1
ATOM 4857 C C . ASP B 1 286 ? 7.172 19.469 -7.289 1 96.69 286 ASP B C 1
ATOM 4859 O O . ASP B 1 286 ? 7.234 20.609 -6.82 1 96.69 286 ASP B O 1
ATOM 4863 N N . ALA B 1 287 ? 6.605 19.141 -8.398 1 96.06 287 ALA B N 1
ATOM 4864 C CA . ALA B 1 287 ? 6.008 20.188 -9.219 1 96.06 287 ALA B CA 1
ATOM 4865 C C . ALA B 1 287 ? 4.828 20.844 -8.508 1 96.06 287 ALA B C 1
ATOM 4867 O O . ALA B 1 287 ? 4.652 22.062 -8.578 1 96.06 287 ALA B O 1
ATOM 4868 N N . VAL B 1 288 ? 4.004 20.047 -7.855 1 96 288 VAL B N 1
ATOM 4869 C CA . VAL B 1 288 ? 2.859 20.562 -7.109 1 96 288 VAL B CA 1
ATOM 4870 C C . VAL B 1 288 ? 3.342 21.484 -5.992 1 96 288 VAL B C 1
ATOM 4872 O O . VAL B 1 288 ? 2.766 22.547 -5.766 1 96 288 VAL B O 1
ATOM 4875 N N . TYR B 1 289 ? 4.375 21.078 -5.309 1 96.56 289 TYR B N 1
ATOM 4876 C CA . TYR B 1 289 ? 4.973 21.875 -4.238 1 96.56 289 TYR B CA 1
ATOM 4877 C C . TYR B 1 289 ? 5.441 23.234 -4.758 1 96.56 289 TYR B C 1
ATOM 4879 O O . TYR B 1 289 ? 5.117 24.266 -4.184 1 96.56 289 TYR B O 1
ATOM 4887 N N . LEU B 1 290 ? 6.156 23.203 -5.871 1 95.62 290 LEU B N 1
ATOM 4888 C CA . LEU B 1 290 ? 6.699 24.422 -6.449 1 95.62 290 LEU B CA 1
ATOM 4889 C C . LEU B 1 290 ? 5.578 25.344 -6.91 1 95.62 290 LEU B C 1
ATOM 4891 O O . LEU B 1 290 ? 5.691 26.578 -6.789 1 95.62 290 LEU B O 1
ATOM 4895 N N . ARG B 1 291 ? 4.559 24.766 -7.391 1 94.94 291 ARG B N 1
ATOM 4896 C CA . ARG B 1 291 ? 3.418 25.562 -7.82 1 94.94 291 ARG B CA 1
ATOM 4897 C C . ARG B 1 291 ? 2.75 26.25 -6.629 1 94.94 291 ARG B C 1
ATOM 4899 O O . ARG B 1 291 ? 2.283 27.391 -6.738 1 94.94 291 ARG B O 1
ATOM 4906 N N . ALA B 1 292 ? 2.643 25.547 -5.543 1 96 292 ALA B N 1
ATOM 4907 C CA . ALA B 1 292 ? 2.076 26.125 -4.328 1 96 292 ALA B CA 1
ATOM 4908 C C . ALA B 1 292 ? 2.92 27.297 -3.838 1 96 292 ALA B C 1
ATOM 4910 O O . ALA B 1 292 ? 2.385 28.328 -3.412 1 96 292 ALA B O 1
ATOM 4911 N N . ILE B 1 293 ? 4.223 27.172 -3.93 1 96 293 ILE B N 1
ATOM 4912 C CA . ILE B 1 293 ? 5.137 28.234 -3.531 1 96 293 ILE B CA 1
ATOM 4913 C C . ILE B 1 293 ? 4.934 29.453 -4.43 1 96 293 ILE B C 1
ATOM 4915 O O . ILE B 1 293 ? 4.855 30.578 -3.945 1 96 293 ILE B O 1
ATOM 4919 N N . LYS B 1 294 ? 4.875 29.203 -5.664 1 95.5 294 LYS B N 1
ATOM 4920 C CA . LYS B 1 294 ? 4.68 30.281 -6.621 1 95.5 294 LYS B CA 1
ATOM 4921 C C . LYS B 1 294 ? 3.346 31 -6.387 1 95.5 294 LYS B C 1
ATOM 4923 O O . LYS B 1 294 ? 3.26 32.219 -6.492 1 95.5 294 LYS B O 1
ATOM 4928 N N . TYR B 1 295 ? 2.363 30.156 -6.141 1 94.12 295 TYR B N 1
ATOM 4929 C CA . TYR B 1 295 ? 1.053 30.734 -5.84 1 94.12 295 TYR B CA 1
ATOM 4930 C C . TYR B 1 295 ? 1.125 31.672 -4.645 1 94.12 295 TYR B C 1
ATOM 4932 O O . TYR B 1 295 ? 0.584 32.781 -4.68 1 94.12 295 TYR B O 1
ATOM 4940 N N . LYS B 1 296 ? 1.723 31.266 -3.607 1 96 296 LYS B N 1
ATOM 4941 C CA . LYS B 1 296 ? 1.904 32.094 -2.42 1 96 296 LYS B CA 1
ATOM 4942 C C . LYS B 1 296 ? 2.605 33.406 -2.764 1 96 296 LYS B C 1
ATOM 4944 O O . LYS B 1 296 ? 2.189 34.469 -2.316 1 96 296 LYS B O 1
ATOM 4949 N N . GLU B 1 297 ? 3.664 33.312 -3.549 1 95.12 297 GLU B N 1
ATOM 4950 C CA . GLU B 1 297 ? 4.461 34.5 -3.91 1 95.12 297 GLU B CA 1
ATOM 4951 C C . GLU B 1 297 ? 3.646 35.469 -4.738 1 95.12 297 GLU B C 1
ATOM 4953 O O . GLU B 1 297 ? 3.822 36.688 -4.617 1 95.12 297 GLU B O 1
ATOM 4958 N N . MET B 1 298 ? 2.838 34.938 -5.535 1 93.75 298 MET B N 1
ATOM 4959 C CA . MET B 1 298 ? 2.006 35.781 -6.395 1 93.75 298 MET B CA 1
ATOM 4960 C C . MET B 1 298 ? 0.896 36.469 -5.594 1 93.75 298 MET B C 1
ATOM 4962 O O . MET B 1 298 ? 0.582 37.625 -5.816 1 93.75 298 MET B O 1
ATOM 4966 N N . PHE B 1 299 ? 0.343 35.719 -4.711 1 90.56 299 PHE B N 1
ATOM 4967 C CA . PHE B 1 299 ? -0.81 36.219 -3.955 1 90.56 299 PHE B CA 1
ATOM 4968 C C . PHE B 1 299 ? -0.373 37.156 -2.838 1 90.56 299 PHE B C 1
ATOM 4970 O O . PHE B 1 299 ? -1.034 38.156 -2.574 1 90.56 299 PHE B O 1
ATOM 4977 N N . ASP B 1 300 ? 0.658 36.812 -2.135 1 92.94 300 ASP B N 1
ATOM 4978 C CA . ASP B 1 300 ? 1.16 37.625 -1.027 1 92.94 300 ASP B CA 1
ATOM 4979 C C . ASP B 1 300 ? 2.662 37.406 -0.835 1 92.94 300 ASP B C 1
ATOM 4981 O O . ASP B 1 300 ? 3.084 36.656 0.049 1 92.94 300 ASP B O 1
ATOM 4985 N N . PRO B 1 301 ? 3.447 38.125 -1.541 1 90.81 301 PRO B N 1
ATOM 4986 C CA . PRO B 1 301 ? 4.898 37.938 -1.561 1 90.81 301 PRO B CA 1
ATOM 4987 C C . PRO B 1 301 ? 5.547 38.156 -0.2 1 90.81 301 PRO B C 1
ATOM 4989 O O . PRO B 1 301 ? 6.598 37.594 0.097 1 90.81 301 PRO B O 1
ATOM 4992 N N . ASP B 1 302 ? 4.93 38.906 0.62 1 93.25 302 ASP B N 1
ATOM 4993 C CA . ASP B 1 302 ? 5.555 39.281 1.884 1 93.25 302 ASP B CA 1
ATOM 4994 C C . ASP B 1 302 ? 5.09 38.375 3.02 1 93.25 302 ASP B C 1
ATOM 4996 O O . ASP B 1 302 ? 5.594 38.469 4.141 1 93.25 302 ASP B O 1
ATOM 5000 N N . ASN B 1 303 ? 4.082 37.5 2.676 1 94.12 303 ASN B N 1
ATOM 5001 C CA . ASN B 1 303 ? 3.586 36.594 3.703 1 94.12 303 ASN B CA 1
ATOM 5002 C C . ASN B 1 303 ? 4.652 35.594 4.125 1 94.12 303 ASN B C 1
ATOM 5004 O O . ASN B 1 303 ? 5.441 35.125 3.299 1 94.12 303 ASN B O 1
ATOM 5008 N N . GLN B 1 304 ? 4.691 35.219 5.371 1 95.94 304 GLN B N 1
ATOM 5009 C CA . GLN B 1 304 ? 5.746 34.375 5.926 1 95.94 304 GLN B CA 1
ATOM 5010 C C . GLN B 1 304 ? 5.301 32.938 6.008 1 95.94 304 GLN B C 1
ATOM 5012 O O . GLN B 1 304 ? 5.977 32.094 6.621 1 95.94 304 GLN B O 1
ATOM 5017 N N . LEU B 1 305 ? 4.188 32.625 5.41 1 98.12 305 LEU B N 1
ATOM 5018 C CA . LEU B 1 305 ? 3.693 31.266 5.387 1 98.12 305 LEU B CA 1
ATOM 5019 C C . LEU B 1 305 ? 4.77 30.312 4.879 1 98.12 305 LEU B C 1
ATOM 5021 O O . LEU B 1 305 ? 5.344 30.531 3.811 1 98.12 305 LEU B O 1
ATOM 5025 N N . GLU B 1 306 ? 5.105 29.344 5.68 1 98.44 306 GLU B N 1
ATOM 5026 C CA . GLU B 1 306 ? 5.965 28.25 5.223 1 98.44 306 GLU B CA 1
ATOM 5027 C C . GLU B 1 306 ? 5.137 27.094 4.68 1 98.44 306 GLU B C 1
ATOM 5029 O O . GLU B 1 306 ? 4.211 26.625 5.344 1 98.44 306 GLU B O 1
ATOM 5034 N N . ILE B 1 307 ? 5.438 26.656 3.48 1 98.5 307 ILE B N 1
ATOM 5035 C CA . ILE B 1 307 ? 4.754 25.531 2.861 1 98.5 307 ILE B CA 1
ATOM 5036 C C . ILE B 1 307 ? 5.684 24.312 2.84 1 98.5 307 ILE B C 1
ATOM 5038 O O . ILE B 1 307 ? 6.844 24.422 2.436 1 98.5 307 ILE B O 1
ATOM 5042 N N . ILE B 1 308 ? 5.211 23.203 3.322 1 98.38 308 ILE B N 1
ATOM 5043 C CA . ILE B 1 308 ? 5.969 21.953 3.402 1 98.38 308 ILE B CA 1
ATOM 5044 C C . ILE B 1 308 ? 5.18 20.828 2.738 1 98.38 308 ILE B C 1
ATOM 5046 O O . ILE B 1 308 ? 3.967 20.719 2.916 1 98.38 308 ILE B O 1
ATOM 5050 N N . MET B 1 309 ? 5.797 20.031 1.951 1 97.94 309 MET B N 1
ATOM 5051 C CA . MET B 1 309 ? 5.188 18.812 1.426 1 97.94 309 MET B CA 1
ATOM 5052 C C . MET B 1 309 ? 5.371 17.656 2.396 1 97.94 309 MET B C 1
ATOM 5054 O O . MET B 1 309 ? 6.496 17.312 2.756 1 97.94 309 MET B O 1
ATOM 5058 N N . ALA B 1 310 ? 4.258 17.062 2.799 1 98.69 310 ALA B N 1
ATOM 5059 C CA . ALA B 1 310 ? 4.352 15.93 3.727 1 98.69 310 ALA B CA 1
ATOM 5060 C C . ALA B 1 310 ? 5.094 14.758 3.094 1 98.69 310 ALA B C 1
ATOM 5062 O O . ALA B 1 310 ? 4.898 14.461 1.912 1 98.69 310 ALA B O 1
ATOM 5063 N N . ARG B 1 311 ? 5.926 14.141 3.797 1 98.62 311 ARG B N 1
ATOM 5064 C CA . ARG B 1 311 ? 6.59 12.891 3.439 1 98.62 311 ARG B CA 1
ATOM 5065 C C . ARG B 1 311 ? 6.695 11.961 4.645 1 98.62 311 ARG B C 1
ATOM 5067 O O . ARG B 1 311 ? 6.652 12.414 5.789 1 98.62 311 ARG B O 1
ATOM 5074 N N . GLU B 1 312 ? 6.773 10.703 4.418 1 98.69 312 GLU B N 1
ATOM 5075 C CA . GLU B 1 312 ? 6.953 9.758 5.52 1 98.69 312 GLU B CA 1
ATOM 5076 C C . GLU B 1 312 ? 8.266 10.008 6.25 1 98.69 312 GLU B C 1
ATOM 5078 O O . GLU B 1 312 ? 9.312 10.164 5.617 1 98.69 312 GLU B O 1
ATOM 5083 N N . GLY B 1 313 ? 8.195 10.141 7.57 1 97.94 313 GLY B N 1
ATOM 5084 C CA . GLY B 1 313 ? 9.367 10.406 8.391 1 97.94 313 GLY B CA 1
ATOM 5085 C C . GLY B 1 313 ? 9.516 11.867 8.758 1 97.94 313 GLY B C 1
ATOM 5086 O O . GLY B 1 313 ? 10.305 12.219 9.641 1 97.94 313 GLY B O 1
ATOM 5087 N N . LEU B 1 314 ? 8.789 12.727 8.086 1 98.38 314 LEU B N 1
ATOM 5088 C CA . LEU B 1 314 ? 8.828 14.148 8.414 1 98.38 314 LEU B CA 1
ATOM 5089 C C . LEU B 1 314 ? 8.383 14.391 9.852 1 98.38 314 LEU B C 1
ATOM 5091 O O . LEU B 1 314 ? 7.395 13.812 10.305 1 98.38 314 LEU B O 1
ATOM 5095 N N . GLU B 1 315 ? 9.141 15.141 10.57 1 98.56 315 GLU B N 1
ATOM 5096 C CA . GLU B 1 315 ? 8.828 15.57 11.93 1 98.56 315 GLU B CA 1
ATOM 5097 C C . GLU B 1 315 ? 8.852 17.094 12.047 1 98.56 315 GLU B C 1
ATOM 5099 O O . GLU B 1 315 ? 9.766 17.75 11.547 1 98.56 315 GLU B O 1
ATOM 5104 N N . ILE B 1 316 ? 7.809 17.609 12.648 1 98.75 316 ILE B N 1
ATOM 5105 C CA . ILE B 1 316 ? 7.703 19.047 12.836 1 98.75 316 ILE B CA 1
ATOM 5106 C C . ILE B 1 316 ? 7.457 19.359 14.305 1 98.75 316 ILE B C 1
ATOM 5108 O O . ILE B 1 316 ? 6.52 18.844 14.914 1 98.75 316 ILE B O 1
ATOM 5112 N N . GLN B 1 317 ? 8.305 20.219 14.859 1 98.12 317 GLN B N 1
ATOM 5113 C CA . GLN B 1 317 ? 8.062 20.75 16.188 1 98.12 317 GLN B CA 1
ATOM 5114 C C . GLN B 1 317 ? 7.086 21.922 16.141 1 98.12 317 GLN B C 1
ATOM 5116 O O . GLN B 1 317 ? 7.246 22.844 15.328 1 98.12 317 GLN B O 1
ATOM 5121 N N . ILE B 1 318 ? 6.082 21.844 16.953 1 97.88 318 ILE B N 1
ATOM 5122 C CA . ILE B 1 318 ? 5.078 22.906 17 1 97.88 318 ILE B CA 1
ATOM 5123 C C . ILE B 1 318 ? 5.348 23.828 18.172 1 97.88 318 ILE B C 1
ATOM 5125 O O . ILE B 1 318 ? 5.492 23.375 19.312 1 97.88 318 ILE B O 1
#

Sequence (636 aa):
MRIKFWGVRGSISSPVKGDLIRAKILKILSLASPSDLQSPEAIEDFLDSLALSNWSTYGGNTTCVEIRDKEDRLIIIDGGTGLRELGNSILHEGYLQGKGSAVWIFTHTHWDHIQGIPFFVPLYTPGNKFEFVSSVENLENRLKYQHTFTHFPVPFEGFQAEKTFRHVPEGRAFRATDSVTSISKAVRHPGGSYSYRFEEDGKSLIFASDAEFNLDEMENIDDYLNYFRGADVLVFDTQYTFEESLQKIDWGHSTASMATDIALRANVKKLVMFHHDPSYDDEKLDAVYLRAIKYKEMFDPDNQLEIIMAREGLEIQIMRIKFWGVRGSISSPVKGDLIRAKILKILSLASPSDLQSPEAIEDFLDSLALSNWSTYGGNTTCVEIRDKEDRLIIIDGGTGLRELGNSILHEGYLQGKGSAVWIFTHTHWDHIQGIPFFVPLYTPGNKFEFVSSVENLENRLKYQHTFTHFPVPFEGFQAEKTFRHVPEGRAFRATDSVTSISKAVRHPGGSYSYRFEEDGKSLIFASDAEFNLDEMENIDDYLNYFRGADVLVFDTQYTFEESLQKIDWGHSTASMATDIALRANVKKLVMFHHDPSYDDEKLDAVYLRAIKYKEMFDPDNQLEIIMAREGLEIQI

Nearest PDB structures (foldseek):
  1y44-assembly1_A  TM=7.985E-01  e=8.079E-17  Bacillus subtilis
  4gcw-assembly1_A  TM=6.871E-01  e=5.313E-15  Bacillus subtilis subsp. subtilis str. 168
  2fk6-assembly1_A-2  TM=6.940E-01  e=2.904E-14  Bacillus subtilis
  2cbn-assembly1_A-2  TM=6.647E-01  e=4.453E-13  Escherichia coli
  8uib-assembly1_K  TM=5.386E-01  e=7.355E-07  Homo sapiens

Solvent-accessible surface area (backbone atoms only — not comparable to full-atom values): 31132 Å² total; per-residue (Å²): 67,35,42,35,31,41,14,32,16,26,78,43,64,36,42,70,52,28,68,56,49,33,49,30,50,54,51,49,53,70,69,56,49,71,74,33,56,70,41,74,66,36,35,52,53,50,58,67,73,46,61,62,52,55,53,37,46,46,48,13,24,7,30,12,37,41,34,27,43,89,86,64,48,44,33,34,38,43,19,0,49,8,25,31,58,51,29,64,68,43,32,85,73,36,19,72,75,14,67,26,61,34,32,36,36,38,39,45,58,35,47,32,26,42,67,10,51,92,55,25,59,46,44,52,24,56,62,12,38,36,38,38,32,27,59,48,79,65,53,69,62,58,59,42,62,64,24,40,51,66,37,25,75,58,46,64,79,62,44,45,23,46,75,44,80,44,77,44,58,68,66,45,72,43,69,68,46,99,67,31,39,31,33,36,43,77,38,48,23,74,74,48,24,39,25,39,37,38,36,41,94,91,36,34,41,32,48,36,50,57,26,38,67,51,84,77,55,51,81,57,38,61,64,51,36,60,72,46,44,60,21,49,31,37,36,32,18,28,39,29,51,66,78,54,42,75,79,42,73,88,68,23,53,12,19,40,60,54,46,50,50,50,34,60,76,16,50,26,42,27,40,32,41,28,30,36,40,56,85,56,50,44,62,54,49,51,51,53,50,51,48,38,53,50,50,44,47,71,74,42,65,83,59,77,60,43,78,42,73,55,26,46,71,44,69,46,83,96,67,33,40,35,31,41,13,32,18,27,77,42,62,37,42,70,50,26,68,57,49,32,50,31,50,52,50,50,53,71,69,55,50,72,73,34,56,72,40,73,67,37,34,51,52,51,57,67,73,48,62,62,52,54,53,37,47,48,48,12,25,7,29,12,37,41,33,28,43,88,83,65,49,43,34,35,39,42,18,0,48,8,25,30,58,50,30,64,67,44,32,84,72,35,19,73,75,15,66,26,60,34,32,36,36,37,40,47,58,35,47,34,27,42,65,10,51,92,56,26,59,44,44,53,24,54,62,13,37,36,38,39,35,25,59,47,80,65,51,68,63,59,60,42,61,65,23,39,52,66,36,26,75,58,47,64,79,62,43,45,22,46,75,44,80,44,77,44,60,68,65,47,72,45,68,69,48,100,67,30,38,30,34,37,42,79,38,47,24,72,73,50,24,40,23,41,39,38,37,40,95,93,36,33,40,32,46,36,51,56,26,37,67,53,82,78,53,50,83,56,39,61,63,52,36,60,71,44,44,60,22,48,32,36,37,31,17,28,38,29,49,66,76,52,43,74,79,42,72,88,67,26,52,12,18,40,62,54,46,50,51,51,35,60,75,16,51,26,42,26,40,32,42,27,30,35,41,56,85,56,49,46,63,53,49,51,50,52,50,53,48,39,52,49,49,45,47,72,73,43,65,83,60,77,59,40,78,43,76,54,25,46,71,44,69,47,82,95

Organism: NCBI:txid2484979

InterPro domains:
  IPR001279 Metallo-beta-lactamase [PF12706] (75-276)
  IPR001279 Metallo-beta-lactamase [SM00849] (61-276)
  IPR036866 Ribonuclease Z/Hydroxyacylglutathione hydrolase-like [G3DSA:3.60.15.10] (52-318)
  IPR036866 Ribonuclease Z/Hydroxyacylglutathione hydrolase-like [SSF56281] (1-318)